Protein 3MQ2 (pdb70)

Organism: Streptoalloteichus tenebrarius (strain ATCC 17920 / DSM 40477 / JCM 4838 / CBS 697.72 / NBRC 16177 / NCIMB 11028 / NRRL B-12390 / A12253. 1 / ISP 5477) (NCBI:txid1933)

Structure (mmCIF, N/CA/C/O backbone):
data_3MQ2
#
_entry.id   3MQ2
#
_cell.length_a   48.302
_cell.length_b   64.112
_cell.length_c   72.069
_cell.angle_alpha   90.00
_cell.angle_beta   104.61
_cell.angle_gamma   90.00
#
_symmetry.space_group_name_H-M   'P 1 21 1'
#
loop_
_entity.id
_entity.type
_entity.pdbx_description
1 polymer '16S rRNA methyltransferase'
2 non-polymer S-ADENOSYL-L-HOMOCYSTEINE
3 water water
#
loop_
_atom_site.group_PDB
_atom_site.id
_atom_site.type_symbol
_atom_site.label_atom_id
_atom_site.label_alt_id
_atom_site.label_comp_id
_atom_site.label_asym_id
_atom_site.label_entity_id
_atom_site.label_seq_id
_atom_site.pdbx_PDB_ins_code
_atom_site.Cartn_x
_atom_site.Cartn_y
_atom_site.Cartn_z
_atom_site.occupancy
_atom_site.B_iso_or_equiv
_atom_site.auth_seq_id
_atom_site.auth_comp_id
_atom_site.auth_asym_id
_atom_site.auth_atom_id
_atom_site.pdbx_PDB_model_num
ATOM 1 N N . MET A 1 4 ? 9.566 8.416 17.196 1.00 17.46 1 MET A N 1
ATOM 2 C CA . MET A 1 4 ? 9.838 7.667 15.969 1.00 13.10 1 MET A CA 1
ATOM 3 C C . MET A 1 4 ? 10.481 6.332 16.317 1.00 14.81 1 MET A C 1
ATOM 4 O O . MET A 1 4 ? 11.293 6.249 17.237 1.00 18.44 1 MET A O 1
ATOM 9 N N . ARG A 1 5 ? 10.127 5.293 15.573 1.00 11.74 2 ARG A N 1
ATOM 10 C CA . ARG A 1 5 ? 10.575 3.946 15.895 1.00 10.09 2 ARG A CA 1
ATOM 11 C C . ARG A 1 5 ? 11.409 3.422 14.737 1.00 12.06 2 ARG A C 1
ATOM 12 O O . ARG A 1 5 ? 10.859 2.949 13.742 1.00 11.51 2 ARG A O 1
ATOM 20 N N . ARG A 1 6 ? 12.731 3.513 14.864 1.00 7.70 3 ARG A N 1
ATOM 21 C CA . ARG A 1 6 ? 13.612 3.102 13.782 1.00 8.53 3 ARG A CA 1
ATOM 22 C C . ARG A 1 6 ? 13.716 1.589 13.720 1.00 12.39 3 ARG A C 1
ATOM 23 O O . ARG A 1 6 ? 13.822 0.916 14.746 1.00 13.27 3 ARG A O 1
ATOM 31 N N . VAL A 1 7 ? 13.666 1.061 12.505 1.00 8.37 4 VAL A N 1
ATOM 32 C CA . VAL A 1 7 ? 13.866 -0.362 12.281 1.00 7.60 4 VAL A CA 1
ATOM 33 C C . VAL A 1 7 ? 15.243 -0.620 11.697 1.00 11.16 4 VAL A C 1
ATOM 34 O O . VAL A 1 7 ? 15.621 -0.030 10.678 1.00 12.85 4 VAL A O 1
ATOM 38 N N . VAL A 1 8 ? 16.002 -1.501 12.351 1.00 11.58 5 VAL A N 1
ATOM 39 C CA . VAL A 1 8 ? 17.277 -1.978 11.796 1.00 12.35 5 VAL A CA 1
ATOM 40 C C . VAL A 1 8 ? 17.372 -3.487 12.006 1.00 14.11 5 VAL A C 1
ATOM 41 O O . VAL A 1 8 ? 17.567 -3.956 13.124 1.00 15.08 5 VAL A O 1
ATOM 45 N N . GLY A 1 9 ? 17.232 -4.242 10.922 1.00 13.86 6 GLY A N 1
ATOM 46 C CA . GLY A 1 9 ? 17.120 -5.685 11.029 1.00 16.42 6 GLY A CA 1
ATOM 47 C C . GLY A 1 9 ? 15.932 -6.039 11.907 1.00 16.86 6 GLY A C 1
ATOM 48 O O . GLY A 1 9 ? 14.821 -5.551 11.690 1.00 19.31 6 GLY A O 1
ATOM 49 N N . LYS A 1 10 ? 16.157 -6.877 12.911 1.00 15.76 7 LYS A N 1
ATOM 50 C CA . LYS A 1 10 ? 15.070 -7.258 13.811 1.00 16.26 7 LYS A CA 1
ATOM 51 C C . LYS A 1 10 ? 14.941 -6.309 15.000 1.00 20.31 7 LYS A C 1
ATOM 52 O O . LYS A 1 10 ? 14.104 -6.515 15.879 1.00 23.04 7 LYS A O 1
ATOM 58 N N . ARG A 1 11 ? 15.781 -5.285 15.040 1.00 14.64 8 ARG A N 1
ATOM 59 C CA . ARG A 1 11 ? 15.758 -4.344 16.158 1.00 12.15 8 ARG A CA 1
ATOM 60 C C . ARG A 1 11 ? 14.857 -3.157 15.862 1.00 14.43 8 ARG A C 1
ATOM 61 O O . ARG A 1 11 ? 14.856 -2.629 14.748 1.00 13.76 8 ARG A O 1
ATOM 69 N N . VAL A 1 12 ? 14.090 -2.740 16.861 1.00 12.82 9 VAL A N 1
ATOM 70 C CA . VAL A 1 12 ? 13.409 -1.452 16.799 1.00 11.24 9 VAL A CA 1
ATOM 71 C C . VAL A 1 12 ? 14.024 -0.578 17.872 1.00 13.88 9 VAL A C 1
ATOM 72 O O . VAL A 1 12 ? 14.256 -1.034 18.994 1.00 12.96 9 VAL A O 1
ATOM 76 N N . GLN A 1 13 ? 14.332 0.664 17.513 1.00 10.68 10 GLN A N 1
ATOM 77 C CA . GLN A 1 13 ? 14.822 1.633 18.481 1.00 13.95 10 GLN A CA 1
ATOM 78 C C . GLN A 1 13 ? 14.093 2.964 18.366 1.00 15.95 10 GLN A C 1
ATOM 79 O O . GLN A 1 13 ? 14.165 3.643 17.338 1.00 15.02 10 GLN A O 1
ATOM 85 N N . GLU A 1 14 ? 13.380 3.327 19.425 1.00 14.90 11 GLU A N 1
ATOM 86 C CA . GLU A 1 14 ? 12.743 4.628 19.484 1.00 17.86 11 GLU A CA 1
ATOM 87 C C . GLU A 1 14 ? 13.814 5.703 19.556 1.00 16.89 11 GLU A C 1
ATOM 88 O O . GLU A 1 14 ? 14.861 5.516 20.187 1.00 19.79 11 GLU A O 1
ATOM 94 N N . PHE A 1 15 ? 13.554 6.830 18.910 1.00 17.86 12 PHE A N 1
ATOM 95 C CA . PHE A 1 15 ? 14.420 7.986 19.069 1.00 19.92 12 PHE A CA 1
ATOM 96 C C . PHE A 1 15 ? 13.613 9.286 18.967 1.00 21.40 12 PHE A C 1
ATOM 97 O O . PHE A 1 15 ? 12.469 9.291 18.511 1.00 22.12 12 PHE A O 1
ATOM 105 N N . SER A 1 16 ? 14.211 10.385 19.398 1.00 22.08 13 SER A N 1
ATOM 106 C CA . SER A 1 16 ? 13.452 11.611 19.614 1.00 26.41 13 SER A CA 1
ATOM 107 C C . SER A 1 16 ? 13.290 12.450 18.354 1.00 24.17 13 SER A C 1
ATOM 108 O O . SER A 1 16 ? 14.089 12.360 17.420 1.00 26.47 13 SER A O 1
ATOM 111 N N . ASP A 1 17 ? 12.245 13.267 18.333 1.00 27.06 14 ASP A N 1
ATOM 112 C CA A ASP A 1 17 ? 12.052 14.186 17.223 0.43 30.49 14 ASP A CA 1
ATOM 113 C CA B ASP A 1 17 ? 12.027 14.229 17.257 0.57 31.45 14 ASP A CA 1
ATOM 114 C C . ASP A 1 17 ? 13.231 15.149 17.113 1.00 28.41 14 ASP A C 1
ATOM 115 O O . ASP A 1 17 ? 13.591 15.566 16.013 1.00 27.97 14 ASP A O 1
ATOM 124 N N . ALA A 1 18 ? 13.841 15.481 18.246 1.00 33.61 15 ALA A N 1
ATOM 125 C CA . ALA A 1 18 ? 15.011 16.349 18.259 1.00 34.83 15 ALA A CA 1
ATOM 126 C C . ALA A 1 18 ? 16.180 15.699 17.524 1.00 32.06 15 ALA A C 1
ATOM 127 O O . ALA A 1 18 ? 16.924 16.364 16.803 1.00 32.41 15 ALA A O 1
ATOM 129 N N . GLU A 1 19 ? 16.336 14.393 17.702 1.00 23.32 16 GLU A N 1
ATOM 130 C CA . GLU A 1 19 ? 17.376 13.654 17.001 1.00 27.00 16 GLU A CA 1
ATOM 131 C C . GLU A 1 19 ? 17.090 13.603 15.498 1.00 25.83 16 GLU A C 1
ATOM 132 O O . GLU A 1 19 ? 18.004 13.701 14.671 1.00 26.45 16 GLU A O 1
ATOM 138 N N . PHE A 1 20 ? 15.820 13.450 15.145 1.00 22.67 17 PHE A N 1
ATOM 139 C CA . PHE A 1 20 ? 15.441 13.472 13.740 1.00 21.34 17 PHE A CA 1
ATOM 140 C C . PHE A 1 20 ? 15.763 14.821 13.120 1.00 22.22 17 PHE A C 1
ATOM 141 O O . PHE A 1 20 ? 16.277 14.892 12.009 1.00 22.62 17 PHE A O 1
ATOM 149 N N . GLU A 1 21 ? 15.453 15.894 13.842 1.00 24.15 18 GLU A N 1
ATOM 150 C CA . GLU A 1 21 ? 15.687 17.240 13.326 1.00 25.64 18 GLU A CA 1
ATOM 151 C C . GLU A 1 21 ? 17.157 17.492 13.031 1.00 26.28 18 GLU A C 1
ATOM 152 O O . GLU A 1 21 ? 17.504 18.088 12.009 1.00 28.64 18 GLU A O 1
ATOM 158 N N . GLN A 1 22 ? 18.023 17.035 13.928 1.00 26.27 19 GLN A N 1
ATOM 159 C CA . GLN A 1 22 ? 19.455 17.179 13.722 1.00 36.21 19 GLN A CA 1
ATOM 160 C C . GLN A 1 22 ? 19.897 16.423 12.473 1.00 38.45 19 GLN A C 1
ATOM 161 O O . GLN A 1 22 ? 20.719 16.916 11.702 1.00 42.45 19 GLN A O 1
ATOM 167 N N . LEU A 1 23 ? 19.342 15.230 12.274 1.00 29.57 20 LEU A N 1
ATOM 168 C CA . LEU A 1 23 ? 19.655 14.439 11.090 1.00 24.07 20 LEU A CA 1
ATOM 169 C C . LEU A 1 23 ? 19.193 15.157 9.829 1.00 24.41 20 LEU A C 1
ATOM 170 O O . LEU A 1 23 ? 19.981 15.394 8.914 1.00 28.40 20 LEU A O 1
ATOM 175 N N . ARG A 1 24 ? 17.911 15.514 9.795 1.00 21.05 21 ARG A N 1
ATOM 176 C CA . ARG A 1 24 ? 17.318 16.131 8.616 1.00 19.22 21 ARG A CA 1
ATOM 177 C C . ARG A 1 24 ? 18.038 17.415 8.237 1.00 21.78 21 ARG A C 1
ATOM 178 O O . ARG A 1 24 ? 18.132 17.750 7.060 1.00 23.84 21 ARG A O 1
ATOM 186 N N . SER A 1 25 ? 18.529 18.146 9.236 1.00 25.56 22 SER A N 1
ATOM 187 C CA . SER A 1 25 ? 19.091 19.474 8.991 1.00 32.78 22 SER A CA 1
ATOM 188 C C . SER A 1 25 ? 20.343 19.407 8.121 1.00 34.16 22 SER A C 1
ATOM 189 O O . SER A 1 25 ? 20.788 20.417 7.581 1.00 38.73 22 SER A O 1
ATOM 192 N N . GLN A 1 26 ? 20.890 18.204 7.974 1.00 27.84 23 GLN A N 1
ATOM 193 C CA . GLN A 1 26 ? 22.103 17.998 7.193 1.00 27.42 23 GLN A CA 1
ATOM 194 C C . GLN A 1 26 ? 21.808 17.750 5.720 1.00 30.10 23 GLN A C 1
ATOM 195 O O . GLN A 1 26 ? 22.723 17.718 4.895 1.00 27.07 23 GLN A O 1
ATOM 201 N N . TYR A 1 27 ? 20.533 17.570 5.391 1.00 21.67 24 TYR A N 1
ATOM 202 C CA . TYR A 1 27 ? 20.146 17.270 4.021 1.00 20.50 24 TYR A CA 1
ATOM 203 C C . TYR A 1 27 ? 19.322 18.389 3.402 1.00 23.26 24 TYR A C 1
ATOM 204 O O . TYR A 1 27 ? 18.792 19.247 4.104 1.00 24.43 24 TYR A O 1
ATOM 213 N N . ASP A 1 28 ? 19.251 18.390 2.076 1.00 23.52 25 ASP A N 1
ATOM 214 C CA . ASP A 1 28 ? 18.555 19.440 1.346 1.00 19.18 25 ASP A CA 1
ATOM 215 C C . ASP A 1 28 ? 17.047 19.318 1.487 1.00 23.88 25 ASP A C 1
ATOM 216 O O . ASP A 1 28 ? 16.335 20.321 1.516 1.00 24.32 25 ASP A O 1
ATOM 221 N N . ASP A 1 29 ? 16.558 18.087 1.575 1.00 19.48 26 ASP A N 1
ATOM 222 C CA . ASP A 1 29 ? 15.119 17.859 1.607 1.00 17.34 26 ASP A CA 1
ATOM 223 C C . ASP A 1 29 ? 14.825 16.446 2.095 1.00 15.64 26 ASP A C 1
ATOM 224 O O . ASP A 1 29 ? 15.735 15.636 2.246 1.00 15.96 26 ASP A O 1
ATOM 229 N N . VAL A 1 30 ? 13.553 16.162 2.334 1.00 13.53 27 VAL A N 1
ATOM 230 C CA . VAL A 1 30 ? 13.153 14.843 2.818 1.00 15.83 27 VAL A CA 1
ATOM 231 C C . VAL A 1 30 ? 12.1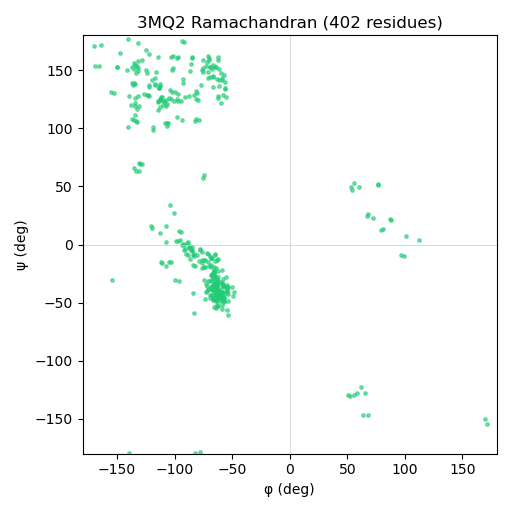50 14.216 1.856 1.00 12.61 27 VAL A C 1
ATOM 232 O O . VAL A 1 30 ? 11.216 14.881 1.400 1.00 13.11 27 VAL A O 1
ATOM 236 N N . VAL A 1 31 ? 12.354 12.934 1.550 1.00 11.11 28 VAL A N 1
ATOM 237 C CA . VAL A 1 31 ? 11.417 12.144 0.754 1.00 8.74 28 VAL A CA 1
ATOM 238 C C . VAL A 1 31 ? 10.842 11.094 1.681 1.00 13.03 28 VAL A C 1
ATOM 239 O O . VAL A 1 31 ? 11.584 10.521 2.453 1.00 10.86 28 VAL A O 1
ATOM 243 N N . LEU A 1 32 ? 9.533 10.860 1.620 1.00 9.13 29 LEU A N 1
ATOM 244 C CA . LEU A 1 32 ? 8.887 9.865 2.483 1.00 9.61 29 LEU A CA 1
ATOM 245 C C . LEU A 1 32 ? 8.178 8.813 1.642 1.00 12.08 29 LEU A C 1
ATOM 246 O O . LEU A 1 32 ? 7.379 9.158 0.774 1.00 11.26 29 LEU A O 1
ATOM 251 N N . ASP A 1 33 ? 8.465 7.537 1.901 1.00 8.60 30 ASP A N 1
ATOM 252 C CA . ASP A 1 33 ? 7.754 6.442 1.243 1.00 7.28 30 ASP A CA 1
ATOM 253 C C . ASP A 1 33 ? 6.820 5.801 2.270 1.00 8.14 30 ASP A C 1
ATOM 254 O O . ASP A 1 33 ? 7.281 5.294 3.288 1.00 10.02 30 ASP A O 1
ATOM 259 N N . VAL A 1 34 ? 5.519 5.834 2.002 1.00 7.86 31 VAL A N 1
ATOM 260 C CA . VAL A 1 34 ? 4.514 5.312 2.925 1.00 7.06 31 VAL A CA 1
ATOM 261 C C . VAL A 1 34 ? 4.048 3.928 2.484 1.00 7.67 31 VAL A C 1
ATOM 262 O O . VAL A 1 34 ? 3.580 3.756 1.362 1.00 9.96 31 VAL A O 1
ATOM 266 N N . GLY A 1 35 ? 4.175 2.933 3.364 1.00 8.06 32 GLY A N 1
ATOM 267 C CA . GLY A 1 35 ? 3.843 1.567 3.000 1.00 7.81 32 GLY A CA 1
ATOM 268 C C . GLY A 1 35 ? 4.925 0.935 2.148 1.00 11.05 32 GLY A C 1
ATOM 269 O O . GLY A 1 35 ? 4.650 0.380 1.089 1.00 9.73 32 GLY A O 1
ATOM 270 N N . THR A 1 36 ? 6.159 0.994 2.634 1.00 7.66 33 THR A N 1
ATOM 271 C CA . THR A 1 36 ? 7.333 0.681 1.818 1.00 10.29 33 THR A CA 1
ATOM 272 C C . THR A 1 36 ? 7.591 -0.820 1.634 1.00 9.72 33 THR A C 1
ATOM 273 O O . THR A 1 36 ? 8.388 -1.227 0.764 1.00 11.76 33 THR A O 1
ATOM 277 N N . GLY A 1 37 ? 6.940 -1.653 2.442 1.00 10.22 34 GLY A N 1
ATOM 278 C CA . GLY A 1 37 ? 7.074 -3.094 2.268 1.00 9.70 34 GLY A CA 1
ATOM 279 C C . GLY A 1 37 ? 8.500 -3.529 2.549 1.00 12.80 34 GLY A C 1
ATOM 280 O O . GLY A 1 37 ? 9.045 -3.198 3.603 1.00 12.47 34 GLY A O 1
ATOM 281 N N . ASP A 1 38 ? 9.119 -4.261 1.622 1.00 12.64 35 ASP A N 1
ATOM 282 C CA . ASP A 1 38 ? 10.513 -4.668 1.831 1.00 16.58 35 ASP A CA 1
ATOM 283 C C . ASP A 1 38 ? 11.546 -3.540 1.715 1.00 15.62 35 ASP A C 1
ATOM 284 O O . ASP A 1 38 ? 12.721 -3.743 2.032 1.00 17.14 35 ASP A O 1
ATOM 289 N N . GLY A 1 39 ? 11.115 -2.353 1.291 1.00 12.94 36 GLY A N 1
ATOM 290 C CA . GLY A 1 39 ? 11.974 -1.182 1.345 1.00 10.80 36 GLY A CA 1
ATOM 291 C C . GLY A 1 39 ? 12.991 -1.012 0.220 1.00 9.64 36 GLY A C 1
ATOM 292 O O . GLY A 1 39 ? 13.902 -0.188 0.320 1.00 11.16 36 GLY A O 1
ATOM 293 N N . LYS A 1 40 ? 12.843 -1.784 -0.852 1.00 10.40 37 LYS A N 1
ATOM 294 C CA . LYS A 1 40 ? 13.788 -1.705 -1.968 1.00 11.60 37 LYS A CA 1
ATOM 295 C C . LYS A 1 40 ? 13.735 -0.350 -2.673 1.00 11.27 37 LYS A C 1
ATOM 296 O O . LYS A 1 40 ? 14.757 0.183 -3.096 1.00 12.49 37 LYS A O 1
ATOM 302 N N . HIS A 1 41 ? 12.537 0.213 -2.787 1.00 12.15 38 HIS A N 1
ATOM 303 C CA . HIS A 1 41 ? 12.364 1.476 -3.501 1.00 10.52 38 HIS A CA 1
ATOM 304 C C . HIS A 1 41 ? 13.106 2.636 -2.839 1.00 10.70 38 HIS A C 1
ATOM 305 O O . HIS A 1 41 ? 13.877 3.337 -3.481 1.00 11.73 38 HIS A O 1
ATOM 312 N N . PRO A 1 42 ? 12.876 2.854 -1.534 1.00 9.81 39 PRO A N 1
ATOM 313 C CA . PRO A 1 42 ? 13.576 3.981 -0.903 1.00 10.67 39 PRO A CA 1
ATOM 314 C C . PRO A 1 42 ? 15.088 3.772 -0.846 1.00 11.71 39 PRO A C 1
ATOM 315 O O . PRO A 1 42 ? 15.843 4.740 -0.805 1.00 11.64 39 PRO A O 1
ATOM 319 N N . TYR A 1 43 ? 15.528 2.520 -0.851 1.00 10.17 40 TYR A N 1
ATOM 320 C CA . TYR A 1 43 ? 16.957 2.246 -0.888 1.00 11.61 40 TYR A CA 1
ATOM 321 C C . TYR A 1 43 ? 17.518 2.794 -2.198 1.00 11.91 40 TYR A C 1
ATOM 322 O O . TYR A 1 43 ? 18.544 3.479 -2.207 1.00 13.42 40 TYR A O 1
ATOM 331 N N . LYS A 1 44 ? 16.831 2.509 -3.301 1.00 13.21 41 LYS A N 1
ATOM 332 C CA . LYS A 1 44 ? 17.218 3.101 -4.583 1.00 13.71 41 LYS A CA 1
ATOM 333 C C . LYS A 1 44 ? 17.178 4.621 -4.546 1.00 17.05 41 LYS A C 1
ATOM 334 O O . LYS A 1 44 ? 18.122 5.280 -4.975 1.00 16.85 41 LYS A O 1
ATOM 340 N N . VAL A 1 45 ? 16.091 5.189 -4.027 1.00 12.32 42 VAL A N 1
ATOM 341 C CA . VAL A 1 45 ? 15.983 6.639 -3.968 1.00 12.08 42 VAL A CA 1
ATOM 342 C C . VAL A 1 45 ? 17.143 7.256 -3.184 1.00 13.92 42 VAL A C 1
ATOM 343 O O . VAL A 1 45 ? 17.765 8.218 -3.644 1.00 16.24 42 VAL A O 1
ATOM 347 N N . ALA A 1 46 ? 17.451 6.691 -2.016 1.00 13.07 43 ALA A N 1
ATOM 348 C CA . ALA A 1 46 ? 18.544 7.220 -1.204 1.00 14.03 43 ALA A CA 1
ATOM 349 C C . ALA A 1 46 ? 19.885 7.081 -1.926 1.00 16.20 43 ALA A C 1
ATOM 350 O O . ALA A 1 46 ? 20.704 8.000 -1.910 1.00 15.87 43 ALA A O 1
ATOM 352 N N . ARG A 1 47 ? 20.099 5.935 -2.567 1.00 14.61 44 ARG A N 1
ATOM 353 C CA . ARG A 1 47 ? 21.338 5.685 -3.290 1.00 18.25 44 ARG A CA 1
ATOM 354 C C . ARG A 1 47 ? 21.534 6.743 -4.371 1.00 20.50 44 ARG A C 1
ATOM 355 O O . ARG A 1 47 ? 22.640 7.273 -4.560 1.00 22.14 44 ARG A O 1
ATOM 363 N N . GLN A 1 48 ? 20.452 7.060 -5.073 1.00 16.35 45 GLN A N 1
ATOM 364 C CA . GLN A 1 48 ? 20.530 7.950 -6.230 1.00 21.82 45 GLN A CA 1
ATOM 365 C C . GLN A 1 48 ? 20.418 9.430 -5.876 1.00 25.59 45 GLN A C 1
ATOM 366 O O . GLN A 1 48 ? 20.694 10.299 -6.711 1.00 26.39 45 GLN A O 1
ATOM 372 N N . ASN A 1 49 ? 20.012 9.708 -4.640 1.00 22.53 46 ASN A N 1
ATOM 373 C CA . ASN A 1 49 ? 19.831 11.076 -4.158 1.00 18.78 46 ASN A CA 1
ATOM 374 C C . ASN A 1 49 ? 20.575 11.325 -2.840 1.00 20.39 46 ASN A C 1
ATOM 375 O O . ASN A 1 49 ? 19.949 11.505 -1.794 1.00 19.17 46 ASN A O 1
ATOM 380 N N . PRO A 1 50 ? 21.916 11.352 -2.888 1.00 22.31 47 PRO A N 1
ATOM 381 C CA . PRO A 1 50 ? 22.772 11.476 -1.699 1.00 23.48 47 PRO A CA 1
ATOM 382 C C . PRO A 1 50 ? 22.521 12.740 -0.868 1.00 19.79 47 PRO A C 1
ATOM 383 O O . PRO A 1 50 ? 22.859 12.760 0.312 1.00 21.90 47 PRO A O 1
ATOM 387 N N . SER A 1 51 ? 21.938 13.772 -1.470 1.00 19.53 48 SER A N 1
ATOM 388 C CA . SER A 1 51 ? 21.725 15.033 -0.767 1.00 22.09 48 SER A CA 1
ATOM 389 C C . SER A 1 51 ? 20.352 15.151 -0.102 1.00 20.44 48 SER A C 1
ATOM 390 O O . SER A 1 51 ? 20.054 16.161 0.536 1.00 22.81 48 SER A O 1
ATOM 393 N N . ARG A 1 52 ? 19.520 14.125 -0.242 1.00 19.83 49 ARG A N 1
ATOM 394 C CA . ARG A 1 52 ? 18.208 14.135 0.398 1.00 18.94 49 ARG A CA 1
ATOM 395 C C . ARG A 1 52 ? 18.113 13.018 1.418 1.00 20.28 49 ARG A C 1
ATOM 396 O O . ARG A 1 52 ? 18.752 11.974 1.267 1.00 16.09 49 ARG A O 1
ATOM 404 N N . LEU A 1 53 ? 17.344 13.260 2.474 1.00 14.69 50 LEU A N 1
ATOM 405 C CA . LEU A 1 53 ? 17.095 12.245 3.488 1.00 13.55 50 LEU A CA 1
ATOM 406 C C . LEU A 1 53 ? 15.851 11.477 3.091 1.00 10.37 50 LEU A C 1
ATOM 407 O O . LEU A 1 53 ? 14.812 12.074 2.836 1.00 15.06 50 LEU A O 1
ATOM 412 N N . VAL A 1 54 ? 15.954 10.155 3.035 1.00 9.27 51 VAL A N 1
ATOM 413 C CA . VAL A 1 54 ? 14.817 9.331 2.616 1.00 9.04 51 VAL A CA 1
ATOM 414 C C . VAL A 1 54 ? 14.296 8.586 3.820 1.00 11.81 51 VAL A C 1
ATOM 415 O O . VAL A 1 54 ? 15.051 7.880 4.481 1.00 11.52 51 VAL A O 1
ATOM 419 N N . VAL A 1 55 ? 13.010 8.771 4.111 1.00 8.39 52 VAL A N 1
ATOM 420 C CA . VAL A 1 55 ? 12.361 8.105 5.231 1.00 7.58 52 VAL A CA 1
ATOM 421 C C . VAL A 1 55 ? 11.341 7.141 4.642 1.00 11.36 52 VAL A C 1
ATOM 422 O O . VAL A 1 55 ? 10.618 7.492 3.712 1.00 11.97 52 VAL A O 1
ATOM 426 N N . ALA A 1 56 ? 11.281 5.924 5.165 1.00 7.56 53 ALA A N 1
ATOM 427 C CA . ALA A 1 56 ? 10.325 4.958 4.638 1.00 5.56 53 ALA A CA 1
ATOM 428 C C . ALA A 1 56 ? 9.680 4.241 5.789 1.00 11.26 53 ALA A C 1
ATOM 429 O O . ALA A 1 56 ? 10.339 3.913 6.766 1.00 9.52 53 ALA A O 1
ATOM 431 N N . LEU A 1 57 ? 8.379 4.015 5.696 1.00 6.74 54 LEU A N 1
ATOM 432 C CA . LEU A 1 57 ? 7.710 3.359 6.808 1.00 7.53 54 LEU A CA 1
ATOM 433 C C . LEU A 1 57 ? 6.770 2.264 6.343 1.00 10.48 54 LEU A C 1
ATOM 434 O O . LEU A 1 57 ? 6.316 2.248 5.185 1.00 9.02 54 LEU A O 1
ATOM 439 N N . ASP A 1 58 ? 6.515 1.317 7.240 1.00 7.13 55 ASP A N 1
ATOM 440 C CA . ASP A 1 58 ? 5.513 0.298 6.973 1.00 7.78 55 ASP A CA 1
ATOM 441 C C . ASP A 1 58 ? 4.923 -0.128 8.295 1.00 9.99 55 ASP A C 1
ATOM 442 O O . ASP A 1 58 ? 5.597 -0.067 9.330 1.00 10.11 55 ASP A O 1
ATOM 447 N N . ALA A 1 59 ? 3.676 -0.580 8.246 1.00 9.60 56 ALA A N 1
ATOM 448 C CA . ALA A 1 59 ? 3.004 -1.099 9.447 1.00 10.68 56 ALA A CA 1
ATOM 449 C C . ALA A 1 59 ? 3.637 -2.399 9.929 1.00 14.96 56 ALA A C 1
ATOM 450 O O . ALA A 1 59 ? 3.548 -2.741 11.114 1.00 11.55 56 ALA A O 1
ATOM 452 N N . ASP A 1 60 ? 4.261 -3.139 9.012 1.00 13.79 57 ASP A N 1
ATOM 453 C CA . ASP A 1 60 ? 4.836 -4.445 9.341 1.00 16.82 57 ASP A CA 1
ATOM 454 C C . ASP A 1 60 ? 6.366 -4.384 9.412 1.00 19.08 57 ASP A C 1
ATOM 455 O O . ASP A 1 60 ? 7.035 -4.336 8.380 1.00 21.96 57 ASP A O 1
ATOM 460 N N . LYS A 1 61 ? 6.919 -4.394 10.621 1.00 15.04 58 LYS A N 1
ATOM 461 C CA . LYS A 1 61 ? 8.358 -4.209 10.786 1.00 17.23 58 LYS A CA 1
ATOM 462 C C . LYS A 1 61 ? 9.174 -5.353 10.192 1.00 18.29 58 LYS A C 1
ATOM 463 O O . LYS A 1 61 ? 10.304 -5.144 9.756 1.00 18.03 58 LYS A O 1
ATOM 469 N N . SER A 1 62 ? 8.600 -6.553 10.159 1.00 20.65 59 SER A N 1
ATOM 470 C CA . SER A 1 62 ? 9.337 -7.721 9.673 1.00 18.90 59 SER A CA 1
ATOM 471 C C . SER A 1 62 ? 9.736 -7.604 8.201 1.00 19.57 59 SER A C 1
ATOM 472 O O . SER A 1 62 ? 10.767 -8.144 7.794 1.00 16.84 59 SER A O 1
ATOM 475 N N . ARG A 1 63 ? 8.932 -6.899 7.407 1.00 22.21 60 ARG A N 1
ATOM 476 C CA . ARG A 1 63 ? 9.195 -6.783 5.972 1.00 24.36 60 ARG A CA 1
ATOM 477 C C . ARG A 1 63 ? 10.494 -6.041 5.693 1.00 19.30 60 ARG A C 1
ATOM 478 O O . ARG A 1 63 ? 11.187 -6.323 4.722 1.00 17.85 60 ARG A O 1
ATOM 486 N N . MET A 1 64 ? 10.810 -5.085 6.555 1.00 16.63 61 MET A N 1
ATOM 487 C CA . MET A 1 64 ? 11.949 -4.205 6.349 1.00 18.27 61 MET A CA 1
ATOM 488 C C . MET A 1 64 ? 13.257 -4.752 6.930 1.00 16.95 61 MET A C 1
ATOM 489 O O . MET A 1 64 ? 14.289 -4.092 6.851 1.00 15.44 61 MET A O 1
ATOM 494 N N . GLU A 1 65 ? 13.220 -5.949 7.505 1.00 17.80 62 GLU A N 1
ATOM 495 C CA . GLU A 1 65 ? 14.385 -6.460 8.236 1.00 19.19 62 GLU A CA 1
ATOM 496 C C . GLU A 1 65 ? 15.683 -6.452 7.427 1.00 15.62 62 GLU A C 1
ATOM 497 O O . GLU A 1 65 ? 16.659 -5.810 7.814 1.00 19.87 62 GLU A O 1
ATOM 503 N N . LYS A 1 66 ? 15.693 -7.187 6.318 1.00 19.38 63 LYS A N 1
ATOM 504 C CA . LYS A 1 66 ? 16.909 -7.352 5.521 1.00 19.81 63 LYS A CA 1
ATOM 505 C C . LYS A 1 66 ? 17.495 -6.044 5.018 1.00 17.86 63 LYS A C 1
ATOM 506 O O . LYS A 1 66 ? 18.678 -5.775 5.217 1.00 19.06 63 LYS A O 1
ATOM 512 N N . ILE A 1 67 ? 16.674 -5.225 4.363 1.00 17.77 64 ILE A N 1
ATOM 513 C CA . ILE A 1 67 ? 17.193 -4.019 3.720 1.00 13.96 64 ILE A CA 1
ATOM 514 C C . ILE A 1 67 ? 17.596 -2.951 4.737 1.00 12.92 64 ILE A C 1
ATOM 515 O O . ILE A 1 67 ? 18.581 -2.246 4.540 1.00 13.93 64 ILE A O 1
ATOM 520 N N . SER A 1 68 ? 16.848 -2.851 5.832 1.00 13.88 65 SER A N 1
ATOM 521 C CA . SER A 1 68 ? 17.180 -1.876 6.873 1.00 13.40 65 SER A CA 1
ATOM 522 C C . SER A 1 68 ? 18.514 -2.224 7.546 1.00 13.74 65 SER A C 1
ATOM 523 O O . SER A 1 68 ? 19.281 -1.338 7.914 1.00 14.49 65 SER A O 1
ATOM 526 N N . ALA A 1 69 ? 18.794 -3.518 7.684 1.00 14.57 66 ALA A N 1
ATOM 527 C CA . ALA A 1 69 ? 20.063 -3.965 8.246 1.00 14.62 66 ALA A CA 1
ATOM 528 C C . ALA A 1 69 ? 21.214 -3.605 7.311 1.00 17.17 66 ALA A C 1
ATOM 529 O O . ALA A 1 69 ? 22.257 -3.120 7.745 1.00 18.98 66 ALA A O 1
ATOM 531 N N . LYS A 1 70 ? 21.005 -3.832 6.022 1.00 19.54 67 LYS A N 1
ATOM 532 C CA . LYS A 1 70 ? 22.009 -3.507 5.018 1.00 20.87 67 LYS A CA 1
ATOM 533 C C . LYS A 1 70 ? 22.267 -2.002 4.981 1.00 17.44 67 LYS A C 1
ATOM 534 O O . LYS A 1 70 ? 23.413 -1.560 4.935 1.00 18.32 67 LYS A O 1
ATOM 540 N N . ALA A 1 71 ? 21.194 -1.215 5.026 1.00 20.28 68 ALA A N 1
ATOM 541 C CA . ALA A 1 71 ? 21.319 0.236 4.948 1.00 14.22 68 ALA A CA 1
ATOM 542 C C . ALA A 1 71 ? 22.049 0.813 6.155 1.00 17.16 68 ALA A C 1
ATOM 543 O O . ALA A 1 71 ? 22.620 1.899 6.075 1.00 17.24 68 ALA A O 1
ATOM 545 N N . ALA A 1 72 ? 22.023 0.089 7.271 1.00 13.50 69 ALA A N 1
ATOM 546 C CA . ALA A 1 72 ? 22.648 0.563 8.503 1.00 16.12 69 ALA A CA 1
ATOM 547 C C . ALA A 1 72 ? 24.084 0.072 8.639 1.00 18.79 69 ALA A C 1
ATOM 548 O O . ALA A 1 72 ? 24.759 0.376 9.625 1.00 20.72 69 ALA A O 1
ATOM 550 N N . ALA A 1 73 ? 24.543 -0.680 7.643 1.00 20.34 70 ALA A N 1
ATOM 551 C CA . ALA A 1 73 ? 25.892 -1.236 7.650 1.00 22.42 70 ALA A CA 1
ATOM 552 C C . ALA A 1 73 ? 26.886 -0.195 7.161 1.00 21.71 70 ALA A C 1
ATOM 553 O O . ALA A 1 73 ? 26.510 0.930 6.851 1.00 25.12 70 ALA A O 1
ATOM 555 N N . LYS A 1 74 ? 28.161 -0.561 7.105 1.00 24.42 71 LYS A N 1
ATOM 556 C CA . LYS A 1 74 ? 29.148 0.357 6.557 1.00 27.66 71 LYS A CA 1
ATOM 557 C C . LYS A 1 74 ? 28.903 0.538 5.066 1.00 30.91 71 LYS A C 1
ATOM 558 O O . LYS A 1 74 ? 28.376 -0.361 4.407 1.00 32.70 71 LYS A O 1
ATOM 564 N N . PRO A 1 75 ? 29.273 1.710 4.531 1.00 34.39 72 PRO A N 1
ATOM 565 C CA . PRO A 1 75 ? 29.094 2.045 3.112 1.00 31.33 72 PRO A CA 1
ATOM 566 C C . PRO A 1 75 ? 29.585 0.954 2.167 1.00 23.65 72 PRO A C 1
ATOM 567 O O . PRO A 1 75 ? 28.923 0.681 1.171 1.00 25.55 72 PRO A O 1
ATOM 571 N N . ALA A 1 76 ? 30.722 0.337 2.473 1.00 28.06 73 ALA A N 1
ATOM 572 C CA . ALA A 1 76 ? 31.292 -0.681 1.590 1.00 25.05 73 ALA A CA 1
ATOM 573 C C . ALA A 1 76 ? 30.410 -1.924 1.513 1.00 27.23 73 ALA A C 1
ATOM 574 O O . ALA A 1 76 ? 30.520 -2.720 0.578 1.00 27.39 73 ALA A O 1
ATOM 576 N N . LYS A 1 77 ? 29.530 -2.079 2.498 1.00 27.13 74 LYS A N 1
ATOM 577 C CA . LYS A 1 77 ? 28.642 -3.237 2.568 1.00 28.35 74 LYS A CA 1
ATOM 578 C C . LYS A 1 77 ? 27.198 -2.859 2.240 1.00 27.91 74 LYS A C 1
ATOM 579 O O . LYS A 1 77 ? 26.272 -3.613 2.528 1.00 29.68 74 LYS A O 1
ATOM 585 N N . GLY A 1 78 ? 27.014 -1.686 1.644 1.00 22.72 75 GLY A N 1
ATOM 586 C CA . GLY A 1 78 ? 25.700 -1.259 1.196 1.00 22.36 75 GLY A CA 1
ATOM 587 C C . GLY A 1 78 ? 25.018 -0.269 2.123 1.00 18.66 75 GLY A C 1
ATOM 588 O O . GLY A 1 78 ? 23.852 0.071 1.926 1.00 20.69 75 GLY A O 1
ATOM 589 N N . GLY A 1 79 ? 25.736 0.197 3.139 1.00 18.86 76 GLY A N 1
ATOM 590 C CA . GLY A 1 79 ? 25.180 1.168 4.067 1.00 19.14 76 GLY A CA 1
ATOM 591 C C . GLY A 1 79 ? 24.915 2.504 3.392 1.00 18.26 76 GLY A C 1
ATOM 592 O O . GLY A 1 79 ? 25.660 2.911 2.490 1.00 20.92 76 GLY A O 1
ATOM 593 N N . LEU A 1 80 ? 23.846 3.174 3.824 1.00 18.97 77 LEU A N 1
ATOM 594 C CA . LEU A 1 80 ? 23.488 4.511 3.360 1.00 16.41 77 LEU A CA 1
ATOM 595 C C . LEU A 1 80 ? 23.128 5.379 4.554 1.00 17.66 77 LEU A C 1
ATOM 596 O O . LEU A 1 80 ? 22.267 5.004 5.352 1.00 18.70 77 LEU A O 1
ATOM 601 N N . PRO A 1 81 ? 23.776 6.546 4.681 1.00 20.33 78 PRO A N 1
ATOM 602 C CA . PRO A 1 81 ? 23.543 7.433 5.824 1.00 18.27 78 PRO A CA 1
ATOM 603 C C . PRO A 1 81 ? 22.231 8.196 5.718 1.00 17.22 78 PRO A C 1
ATOM 604 O O . PRO A 1 81 ? 21.728 8.677 6.731 1.00 17.88 78 PRO A O 1
ATOM 608 N N . ASN A 1 82 ? 21.697 8.303 4.507 1.00 13.60 79 ASN A N 1
ATOM 609 C CA . ASN A 1 82 ? 20.542 9.163 4.240 1.00 14.26 79 ASN A CA 1
ATOM 610 C C . ASN A 1 82 ? 19.248 8.379 4.084 1.00 15.19 79 ASN A C 1
ATOM 611 O O . ASN A 1 82 ? 18.375 8.755 3.311 1.00 14.87 79 ASN A O 1
ATOM 616 N N . LEU A 1 83 ? 19.138 7.287 4.825 1.00 12.35 80 LEU A N 1
ATOM 617 C CA . LEU A 1 83 ? 17.996 6.388 4.708 1.00 8.70 80 LEU A CA 1
ATOM 618 C C . LEU A 1 83 ? 17.573 5.922 6.096 1.00 11.83 80 LEU A C 1
ATOM 619 O O . LEU A 1 83 ? 18.385 5.427 6.878 1.00 13.50 80 LEU A O 1
ATOM 624 N N . LEU A 1 84 ? 16.293 6.087 6.392 1.00 9.20 81 LEU A N 1
ATOM 625 C CA . LEU A 1 84 ? 15.759 5.764 7.695 1.00 9.58 81 LEU A CA 1
ATOM 626 C C . LEU A 1 84 ? 14.462 4.985 7.513 1.00 9.20 81 LEU A C 1
ATOM 627 O O . LEU A 1 84 ? 13.532 5.466 6.872 1.00 10.80 81 LEU A O 1
ATOM 632 N N . TYR A 1 85 ? 14.418 3.773 8.061 1.00 7.54 82 TYR A N 1
ATOM 633 C CA . TYR A 1 85 ? 13.209 2.957 8.047 1.00 9.42 82 TYR A CA 1
ATOM 634 C C . TYR A 1 85 ? 12.489 3.070 9.389 1.00 8.87 82 TYR A C 1
ATOM 635 O O . TYR A 1 85 ? 13.106 2.928 10.450 1.00 11.64 82 TYR A O 1
ATOM 644 N N . LEU A 1 86 ? 11.182 3.318 9.339 1.00 6.48 83 LEU A N 1
ATOM 645 C CA . LEU A 1 86 ? 10.390 3.517 10.554 1.00 6.33 83 LEU A CA 1
ATOM 646 C C . LEU A 1 86 ? 9.204 2.560 10.600 1.00 7.76 83 LEU A C 1
ATOM 647 O O . LEU A 1 86 ? 8.648 2.183 9.576 1.00 10.04 83 LEU A O 1
ATOM 652 N N . TRP A 1 87 ? 8.799 2.196 11.807 1.00 8.61 84 TRP A N 1
ATOM 653 C CA . TRP A 1 87 ? 7.667 1.300 12.005 1.00 9.61 84 TRP A CA 1
ATOM 654 C C . TRP A 1 87 ? 6.455 2.146 12.312 1.00 10.60 84 TRP A C 1
ATOM 655 O O . TRP A 1 87 ? 6.381 2.742 13.380 1.00 9.59 84 TRP A O 1
ATOM 666 N N . ALA A 1 88 ? 5.511 2.225 11.383 1.00 7.85 85 ALA A N 1
ATOM 667 C CA . ALA A 1 88 ? 4.352 3.091 11.588 1.00 7.97 85 ALA A CA 1
ATOM 668 C C . ALA A 1 88 ? 3.289 2.825 10.548 1.00 8.76 85 ALA A C 1
ATOM 669 O O . ALA A 1 88 ? 3.596 2.395 9.443 1.00 10.19 85 ALA A O 1
ATOM 671 N N . THR A 1 89 ? 2.038 3.099 10.907 1.00 8.51 86 THR A N 1
ATOM 672 C CA . THR A 1 89 ? 0.945 3.005 9.945 1.00 9.07 86 THR A CA 1
ATOM 673 C C . THR A 1 89 ? 0.623 4.365 9.356 1.00 9.60 86 THR A C 1
ATOM 674 O O . THR A 1 89 ? 0.946 5.404 9.932 1.00 10.34 86 THR A O 1
ATOM 678 N N . ALA A 1 90 ? -0.068 4.359 8.221 1.00 10.57 87 ALA A N 1
ATOM 679 C CA . ALA A 1 90 ? -0.518 5.608 7.630 1.00 12.25 87 ALA A CA 1
ATOM 680 C C . ALA A 1 90 ? -1.577 6.305 8.487 1.00 13.83 87 ALA A C 1
ATOM 681 O O . ALA A 1 90 ? -1.739 7.528 8.406 1.00 14.57 87 ALA A O 1
ATOM 683 N N . GLU A 1 91 ? -2.291 5.537 9.309 1.00 12.70 88 GLU A N 1
ATOM 684 C CA . GLU A 1 91 ? -3.272 6.111 10.226 1.00 12.08 88 GLU A CA 1
ATOM 685 C C . GLU A 1 91 ? -2.606 6.872 11.367 1.00 13.70 88 GLU A C 1
ATOM 686 O O . GLU A 1 91 ? -3.168 7.831 11.901 1.00 14.49 88 GLU A O 1
ATOM 692 N N . ARG A 1 92 ? -1.419 6.419 11.761 1.00 11.40 89 ARG A N 1
ATOM 693 C CA . ARG A 1 92 ? -0.690 7.026 12.871 1.00 10.13 89 ARG A CA 1
ATOM 694 C C . ARG A 1 92 ? 0.741 7.327 12.470 1.00 9.28 89 ARG A C 1
ATOM 695 O O . ARG A 1 92 ? 1.684 6.696 12.935 1.00 10.36 89 ARG A O 1
ATOM 703 N N . LEU A 1 93 ? 0.892 8.305 11.590 1.00 11.85 90 LEU A N 1
ATOM 704 C CA . LEU A 1 93 ? 2.202 8.632 11.057 1.00 9.43 90 LEU A CA 1
ATOM 705 C C . LEU A 1 93 ? 3.135 9.153 12.147 1.00 9.08 90 LEU A C 1
ATOM 706 O O . LEU A 1 93 ? 2.694 9.740 13.133 1.00 10.94 90 LEU A O 1
ATOM 711 N N . PRO A 1 94 ? 4.443 8.962 11.954 1.00 9.21 91 PRO A N 1
ATOM 712 C CA . PRO A 1 94 ? 5.437 9.542 12.859 1.00 10.05 91 PRO A CA 1
ATOM 713 C C . PRO A 1 94 ? 5.349 11.066 12.813 1.00 13.88 91 PRO A C 1
ATOM 714 O O . PRO A 1 94 ? 4.783 11.629 11.870 1.00 11.95 91 PRO A O 1
ATOM 718 N N . PRO A 1 95 ? 5.902 11.731 13.831 1.00 13.85 92 PRO A N 1
ATOM 719 C CA . PRO A 1 95 ? 5.878 13.190 13.937 1.00 15.90 92 PRO A CA 1
ATOM 720 C C . PRO A 1 95 ? 6.853 13.835 12.959 1.00 16.61 92 PRO A C 1
ATOM 721 O O . PRO A 1 95 ? 7.782 14.535 13.366 1.00 23.12 92 PRO A O 1
ATOM 725 N N . LEU A 1 96 ? 6.645 13.576 11.670 1.00 13.40 93 LEU A N 1
ATOM 726 C CA . LEU A 1 96 ? 7.453 14.174 10.616 1.00 13.20 93 LEU A CA 1
ATOM 727 C C . LEU A 1 96 ? 6.865 15.523 10.228 1.00 14.34 93 LEU A C 1
ATOM 728 O O . LEU A 1 96 ? 5.658 15.729 10.292 1.00 14.10 93 LEU A O 1
ATOM 733 N N . SER A 1 97 ? 7.718 16.447 9.808 1.00 13.68 94 SER A N 1
ATOM 734 C CA . SER A 1 97 ? 7.214 17.721 9.335 1.00 13.03 94 SER A CA 1
ATOM 735 C C . SER A 1 97 ? 8.038 18.174 8.143 1.00 12.88 94 SER A C 1
ATOM 736 O O . SER A 1 97 ? 9.215 17.840 8.037 1.00 17.33 94 SER A O 1
ATOM 739 N N . GLY A 1 98 ? 7.404 18.913 7.245 1.00 13.09 95 GLY A N 1
ATOM 740 C CA . GLY A 1 98 ? 8.088 19.510 6.110 1.00 16.21 95 GLY A CA 1
ATOM 741 C C . GLY A 1 98 ? 8.644 18.559 5.058 1.00 17.13 95 GLY A C 1
ATOM 742 O O . GLY A 1 98 ? 9.587 18.903 4.345 1.00 16.49 95 GLY A O 1
ATOM 743 N N . VAL A 1 99 ? 8.073 17.366 4.950 1.00 10.75 96 VAL A N 1
ATOM 744 C CA . VAL A 1 99 ? 8.460 16.444 3.877 1.00 8.85 96 VAL A CA 1
ATOM 745 C C . VAL A 1 99 ? 8.269 17.142 2.523 1.00 13.00 96 VAL A C 1
ATOM 746 O O . VAL A 1 99 ? 7.294 17.862 2.336 1.00 13.10 96 VAL A O 1
ATOM 750 N N . GLY A 1 100 ? 9.200 16.930 1.588 1.00 11.05 97 GLY A N 1
ATOM 751 C CA . GLY A 1 100 ? 9.158 17.600 0.293 1.00 11.84 97 GLY A CA 1
ATOM 752 C C . GLY A 1 100 ? 8.685 16.754 -0.873 1.00 12.03 97 GLY A C 1
ATOM 753 O O . GLY A 1 100 ? 8.352 17.276 -1.943 1.00 12.00 97 GLY A O 1
ATOM 754 N N . GLU A 1 101 ? 8.665 15.441 -0.674 1.00 13.44 98 GLU A N 1
ATOM 755 C CA . GLU A 1 101 ? 8.225 14.522 -1.717 1.00 11.16 98 GLU A CA 1
ATOM 756 C C . GLU A 1 101 ? 7.677 13.283 -1.028 1.00 12.66 98 GLU A C 1
ATOM 757 O O . GLU A 1 101 ? 8.308 12.744 -0.113 1.00 10.78 98 GLU A O 1
ATOM 763 N N . LEU A 1 102 ? 6.481 12.875 -1.439 1.00 8.49 99 LEU A N 1
ATOM 764 C CA . LEU A 1 102 ? 5.768 11.772 -0.814 1.00 8.40 99 LEU A CA 1
ATOM 765 C C . LEU A 1 102 ? 5.442 10.701 -1.856 1.00 10.11 99 LEU A C 1
ATOM 766 O O . LEU A 1 102 ? 4.891 11.013 -2.914 1.00 10.21 99 LEU A O 1
ATOM 771 N N . HIS A 1 103 ? 5.798 9.449 -1.561 1.00 6.82 100 HIS A N 1
ATOM 772 C CA . HIS A 1 103 ? 5.484 8.322 -2.443 1.00 8.17 100 HIS A CA 1
ATOM 773 C C . HIS A 1 103 ? 4.554 7.343 -1.750 1.00 10.46 100 HIS A C 1
ATOM 774 O O . HIS A 1 103 ? 4.733 7.029 -0.576 1.00 10.86 100 HIS A O 1
ATOM 781 N N . VAL A 1 104 ? 3.555 6.867 -2.485 1.00 7.56 101 VAL A N 1
ATOM 782 C CA . VAL A 1 104 ? 2.730 5.756 -2.021 1.00 5.96 101 VAL A CA 1
ATOM 783 C C . VAL A 1 104 ? 2.644 4.785 -3.182 1.00 9.64 101 VAL A C 1
ATOM 784 O O . VAL A 1 104 ? 1.939 5.051 -4.163 1.00 10.62 101 VAL A O 1
ATOM 788 N N . LEU A 1 105 ? 3.366 3.673 -3.096 1.00 6.31 102 LEU A N 1
ATOM 789 C CA . LEU A 1 105 ? 3.506 2.804 -4.267 1.00 7.70 102 LEU A CA 1
ATOM 790 C C . LEU A 1 105 ? 2.804 1.469 -4.071 1.00 9.40 102 LEU A C 1
ATOM 791 O O . LEU A 1 105 ? 3.066 0.762 -3.113 1.00 9.09 102 LEU A O 1
ATOM 796 N N . MET A 1 106 ? 1.912 1.131 -4.993 1.00 6.60 103 MET A N 1
ATOM 797 C CA . MET A 1 106 ? 1.190 -0.148 -4.954 1.00 9.51 103 MET A CA 1
ATOM 798 C C . MET A 1 106 ? 0.487 -0.424 -3.631 1.00 8.41 103 MET A C 1
ATOM 799 O O . MET A 1 106 ? 0.621 -1.518 -3.087 1.00 10.38 103 MET A O 1
ATOM 804 N N . PRO A 1 107 ? -0.291 0.543 -3.120 1.00 6.18 104 PRO A N 1
ATOM 805 C CA . PRO A 1 107 ? -0.921 0.315 -1.818 1.00 8.96 104 PRO A CA 1
ATOM 806 C C . PRO A 1 107 ? -2.004 -0.754 -1.879 1.00 11.33 104 PRO A C 1
ATOM 807 O O . PRO A 1 107 ? -2.621 -0.975 -2.928 1.00 10.41 104 PRO A O 1
ATOM 811 N N . TRP A 1 108 ? -2.219 -1.418 -0.749 1.00 7.92 105 TRP A N 1
ATOM 812 C CA . TRP A 1 108 ? -3.411 -2.233 -0.560 1.00 6.63 105 TRP A CA 1
ATOM 813 C C . TRP A 1 108 ? -3.901 -2.040 0.870 1.00 10.78 105 TRP A C 1
ATOM 814 O O . TRP A 1 108 ? -3.273 -1.316 1.649 1.00 12.40 105 TRP A O 1
ATOM 825 N N . GLY A 1 109 ? -5.026 -2.660 1.206 1.00 8.37 106 GLY A N 1
ATOM 826 C CA . GLY A 1 109 ? -5.563 -2.524 2.550 1.00 13.15 106 GLY A CA 1
ATOM 827 C C . GLY A 1 109 ? -6.044 -1.112 2.813 1.00 11.96 106 GLY A C 1
ATOM 828 O O . GLY A 1 109 ? -6.513 -0.430 1.906 1.00 9.35 106 GLY A O 1
ATOM 829 N N . SER A 1 110 ? -5.913 -0.662 4.055 1.00 12.98 107 SER A N 1
ATOM 830 C CA . SER A 1 110 ? -6.496 0.617 4.443 1.00 13.49 107 SER A CA 1
ATOM 831 C C . SER A 1 110 ? -5.784 1.789 3.778 1.00 10.92 107 SER A C 1
ATOM 832 O O . SER A 1 110 ? -6.387 2.836 3.573 1.00 12.76 107 SER A O 1
ATOM 835 N N . LEU A 1 111 ? -4.514 1.607 3.431 1.00 10.72 108 LEU A N 1
ATOM 836 C CA . LEU A 1 111 ? -3.773 2.657 2.732 1.00 10.49 108 LEU A CA 1
ATOM 837 C C . LEU A 1 111 ? -4.360 2.876 1.334 1.00 11.69 108 LEU A C 1
ATOM 838 O O . LEU A 1 111 ? -4.440 4.004 0.851 1.00 10.70 108 LEU A O 1
ATOM 843 N N . LEU A 1 112 ? -4.776 1.792 0.690 1.00 9.34 109 LEU A N 1
ATOM 844 C CA . LEU A 1 112 ? -5.384 1.921 -0.633 1.00 8.70 109 LEU A CA 1
ATOM 845 C C . LEU A 1 112 ? -6.744 2.590 -0.481 1.00 12.70 109 LEU A C 1
ATOM 846 O O . LEU A 1 112 ? -7.082 3.512 -1.215 1.00 11.51 109 LEU A O 1
ATOM 851 N N . ARG A 1 113 ? -7.532 2.132 0.485 1.00 12.69 110 ARG A N 1
ATOM 852 C CA . ARG A 1 113 ? -8.824 2.754 0.706 1.00 14.51 110 ARG A CA 1
ATOM 853 C C . ARG A 1 113 ? -8.623 4.253 0.921 1.00 16.09 110 ARG A C 1
ATOM 854 O O . ARG A 1 113 ? -9.370 5.085 0.391 1.00 16.81 110 ARG A O 1
ATOM 862 N N . GLY A 1 114 ? -7.580 4.592 1.672 1.00 12.86 111 GLY A N 1
ATOM 863 C CA . GLY A 1 114 ? -7.269 5.978 1.976 1.00 13.81 111 GLY A CA 1
ATOM 864 C C . GLY A 1 114 ? -6.954 6.820 0.750 1.00 14.71 111 GLY A C 1
ATOM 865 O O . GLY A 1 114 ? -7.441 7.951 0.620 1.00 13.23 111 GLY A O 1
ATOM 866 N N . VAL A 1 115 ? -6.138 6.285 -0.157 1.00 11.40 112 VAL A N 1
ATOM 867 C CA . VAL A 1 115 ? -5.749 7.062 -1.332 1.00 11.18 112 VAL A CA 1
ATOM 868 C C . VAL A 1 115 ? -6.815 7.124 -2.420 1.00 11.73 112 VAL A C 1
ATOM 869 O O . VAL A 1 115 ? -6.635 7.824 -3.415 1.00 17.98 112 VAL A O 1
ATOM 873 N N . LEU A 1 116 ? -7.931 6.422 -2.222 1.00 12.92 113 LEU A N 1
ATOM 874 C CA . LEU A 1 116 ? -9.095 6.604 -3.094 1.00 14.75 113 LEU A CA 1
ATOM 875 C C . LEU A 1 116 ? -9.938 7.789 -2.627 1.00 14.53 113 LEU A C 1
ATOM 876 O O . LEU A 1 116 ? -10.769 8.311 -3.374 1.00 17.00 113 LEU A O 1
ATOM 881 N N . GLY A 1 117 ? -9.718 8.201 -1.386 1.00 14.64 114 GLY A N 1
ATOM 882 C CA . GLY A 1 117 ? -10.271 9.446 -0.883 1.00 18.04 114 GLY A CA 1
ATOM 883 C C . GLY A 1 117 ? -11.775 9.531 -0.704 1.00 20.06 114 GLY A C 1
ATOM 884 O O . GLY A 1 117 ? -12.332 10.631 -0.755 1.00 21.19 114 GLY A O 1
ATOM 885 N N . SER A 1 118 ? -12.438 8.398 -0.483 1.00 19.52 115 SER A N 1
ATOM 886 C CA . SER A 1 118 ? -13.873 8.429 -0.198 1.00 23.44 115 SER A CA 1
ATOM 887 C C . SER A 1 118 ? -14.084 9.180 1.110 1.00 27.35 115 SER A C 1
ATOM 888 O O . SER A 1 118 ? -15.071 9.897 1.285 1.00 28.57 115 SER A O 1
ATOM 891 N N . SER A 1 119 ? -13.135 9.004 2.022 1.00 22.98 116 SER A N 1
ATOM 892 C CA . SER A 1 119 ? -13.004 9.849 3.197 1.00 23.21 116 SER A CA 1
ATOM 893 C C . SER A 1 119 ? -11.658 10.551 3.074 1.00 25.36 116 SER A C 1
ATOM 894 O O . SER A 1 119 ? -10.693 9.959 2.585 1.00 20.00 116 SER A O 1
ATOM 897 N N . PRO A 1 120 ? -11.586 11.821 3.493 1.00 19.82 117 PRO A N 1
ATOM 898 C CA . PRO A 1 120 ? -10.337 12.573 3.322 1.00 15.03 117 PRO A CA 1
ATOM 899 C C . PRO A 1 120 ? -9.322 12.427 4.461 1.00 19.29 117 PRO A C 1
ATOM 900 O O . PRO A 1 120 ? -8.224 12.978 4.341 1.00 16.47 117 PRO A O 1
ATOM 904 N N . GLU A 1 121 ? -9.657 11.700 5.528 1.00 17.43 118 GLU A N 1
ATOM 905 C CA A GLU A 1 121 ? -8.821 11.692 6.726 0.63 18.38 118 GLU A CA 1
ATOM 906 C CA B GLU A 1 121 ? -8.828 11.680 6.733 0.37 18.57 118 GLU A CA 1
ATOM 907 C C . GLU A 1 121 ? -7.398 11.193 6.495 1.00 13.48 118 GLU A C 1
ATOM 908 O O . GLU A 1 121 ? -6.442 11.800 6.963 1.00 14.22 118 GLU A O 1
ATOM 919 N N . MET A 1 122 ? -7.249 10.086 5.784 1.00 13.63 119 MET A N 1
ATOM 920 C CA . MET A 1 122 ? -5.895 9.577 5.598 1.00 12.55 119 MET A CA 1
ATOM 921 C C . MET A 1 122 ? -5.059 10.495 4.713 1.00 11.48 119 MET A C 1
ATOM 922 O O . MET A 1 122 ? -3.892 10.743 5.006 1.00 13.03 119 MET A O 1
ATOM 927 N N . LEU A 1 123 ? -5.645 10.976 3.621 1.00 10.05 120 LEU A N 1
ATOM 928 C CA . LEU A 1 123 ? -4.934 11.916 2.744 1.00 11.02 120 LEU A CA 1
ATOM 929 C C . LEU A 1 123 ? -4.516 13.163 3.519 1.00 12.11 120 LEU A C 1
ATOM 930 O O . LEU A 1 123 ? -3.409 13.682 3.352 1.00 10.51 120 LEU A O 1
ATOM 935 N N . ARG A 1 124 ? -5.403 13.641 4.383 1.00 12.19 121 ARG A N 1
ATOM 936 C CA . ARG A 1 124 ? -5.079 14.807 5.203 1.00 12.71 121 ARG A CA 1
ATOM 937 C C . ARG A 1 124 ? -3.951 14.529 6.182 1.00 12.18 121 ARG A C 1
ATOM 938 O O . ARG A 1 124 ? -3.128 15.406 6.449 1.00 12.15 121 ARG A O 1
ATOM 946 N N . GLY A 1 125 ? -3.916 13.315 6.726 1.00 11.13 122 GLY A N 1
ATOM 947 C CA . GLY A 1 125 ? -2.869 12.949 7.664 1.00 14.36 122 GLY A CA 1
ATOM 948 C C . GLY A 1 125 ? -1.515 12.895 6.978 1.00 11.94 122 GLY A C 1
ATOM 949 O O . GLY A 1 125 ? -0.495 13.267 7.562 1.00 12.54 122 GLY A O 1
ATOM 950 N N . MET A 1 126 ? -1.502 12.415 5.735 1.00 12.47 123 MET A N 1
ATOM 951 C CA . MET A 1 126 ? -0.264 12.355 4.976 1.00 9.51 123 MET A CA 1
ATOM 952 C C . MET A 1 126 ? 0.159 13.760 4.561 1.00 13.19 123 MET A C 1
ATOM 953 O O . MET A 1 126 ? 1.343 14.098 4.617 1.00 12.52 123 MET A O 1
ATOM 958 N N . ALA A 1 127 ? -0.809 14.582 4.171 1.00 10.91 124 ALA A N 1
ATOM 959 C CA . ALA A 1 127 ? -0.501 15.958 3.807 1.00 10.95 124 ALA A CA 1
ATOM 960 C C . ALA A 1 127 ? 0.083 16.698 5.011 1.00 13.56 124 ALA A C 1
ATOM 961 O O . ALA A 1 127 ? 0.906 17.591 4.855 1.00 12.23 124 ALA A O 1
ATOM 963 N N . ALA A 1 128 ? -0.339 16.315 6.215 1.00 11.80 125 ALA A N 1
ATOM 964 C CA . ALA A 1 128 ? 0.121 16.991 7.430 1.00 12.84 125 ALA A CA 1
ATOM 965 C C . ALA A 1 128 ? 1.641 16.990 7.592 1.00 14.40 125 ALA A C 1
ATOM 966 O O . ALA A 1 128 ? 2.220 17.957 8.101 1.00 15.18 125 ALA A O 1
ATOM 968 N N . VAL A 1 129 ? 2.285 15.901 7.182 1.00 9.49 126 VAL A N 1
ATOM 969 C CA . VAL A 1 129 ? 3.731 15.775 7.367 1.00 8.12 126 VAL A CA 1
ATOM 970 C C . VAL A 1 129 ? 4.512 16.440 6.240 1.00 8.08 126 VAL A C 1
ATOM 971 O O . VAL A 1 129 ? 5.742 16.509 6.286 1.00 9.66 126 VAL A O 1
ATOM 975 N N . CYS A 1 130 ? 3.794 16.932 5.239 1.00 10.34 127 CYS A N 1
ATOM 976 C CA . CYS A 1 130 ? 4.436 17.550 4.081 1.00 11.44 127 CYS A CA 1
ATOM 977 C C . CYS A 1 130 ? 4.365 19.058 4.171 1.00 13.50 127 CYS A C 1
ATOM 978 O O . CYS A 1 130 ? 3.415 19.612 4.721 1.00 13.03 127 CYS A O 1
ATOM 981 N N . ARG A 1 131 ? 5.353 19.732 3.598 1.00 10.53 128 ARG A N 1
ATOM 982 C CA . ARG A 1 131 ? 5.221 21.173 3.428 1.00 12.30 128 ARG A CA 1
ATOM 983 C C . ARG A 1 131 ? 4.270 21.453 2.274 1.00 11.60 128 ARG A C 1
ATOM 984 O O . ARG A 1 131 ? 4.156 20.657 1.338 1.00 13.19 128 ARG A O 1
ATOM 992 N N . PRO A 1 132 ? 3.584 22.599 2.326 1.00 12.89 129 PRO A N 1
ATOM 993 C CA . PRO A 1 132 ? 2.836 23.024 1.146 1.00 12.37 129 PRO A CA 1
ATOM 994 C C . PRO A 1 132 ? 3.803 23.112 -0.034 1.00 15.10 129 PRO A C 1
ATOM 995 O O . PRO A 1 132 ? 4.912 23.634 0.123 1.00 15.89 129 PRO A O 1
ATOM 999 N N . GLY A 1 133 ? 3.398 22.589 -1.186 1.00 16.57 130 GLY A N 1
ATOM 1000 C CA . GLY A 1 133 ? 4.244 22.583 -2.368 1.00 18.42 130 GLY A CA 1
ATOM 1001 C C . GLY A 1 133 ? 4.999 21.279 -2.567 1.00 17.03 130 GLY A C 1
ATOM 1002 O O . GLY A 1 133 ? 5.630 21.076 -3.608 1.00 16.59 130 GLY A O 1
ATOM 1003 N N . ALA A 1 134 ? 4.943 20.391 -1.573 1.00 13.76 131 ALA A N 1
ATOM 1004 C CA . ALA A 1 134 ? 5.551 19.068 -1.697 1.00 11.30 131 ALA A CA 1
ATOM 1005 C C . ALA A 1 134 ? 4.980 18.338 -2.905 1.00 12.98 131 ALA A C 1
ATOM 1006 O O . ALA A 1 134 ? 3.806 18.484 -3.221 1.00 15.39 131 ALA A O 1
ATOM 1008 N N . SER A 1 135 ? 5.804 17.532 -3.565 1.00 12.11 132 SER A N 1
ATOM 1009 C CA A SER A 1 135 ? 5.320 16.712 -4.670 0.67 11.23 132 SER A CA 1
ATOM 1010 C CA B SER A 1 135 ? 5.326 16.714 -4.670 0.33 12.14 132 SER A CA 1
ATOM 1011 C C . SER A 1 135 ? 4.846 15.373 -4.141 1.00 11.28 132 SER A C 1
ATOM 1012 O O . SER A 1 135 ? 5.302 14.919 -3.099 1.00 12.51 132 SER A O 1
ATOM 1017 N N . PHE A 1 136 ? 3.934 14.743 -4.869 1.00 9.13 133 PHE A N 1
ATOM 1018 C CA . PHE A 1 136 ? 3.492 13.392 -4.506 1.00 9.50 133 PHE A CA 1
ATOM 1019 C C . PHE A 1 136 ? 3.379 12.494 -5.723 1.00 10.44 133 PHE A C 1
ATOM 1020 O O . PHE A 1 136 ? 3.141 12.963 -6.843 1.00 10.93 133 PHE A O 1
ATOM 1028 N N . LEU A 1 137 ? 3.555 11.200 -5.474 1.00 10.28 134 LEU A N 1
ATOM 1029 C CA . LEU A 1 137 ? 3.322 10.150 -6.446 1.00 10.14 134 LEU A CA 1
ATOM 1030 C C . LEU A 1 137 ? 2.530 9.060 -5.748 1.00 10.38 134 LEU A C 1
ATOM 1031 O O . LEU A 1 137 ? 2.991 8.492 -4.749 1.00 11.15 134 LEU A O 1
ATOM 1036 N N . VAL A 1 138 ? 1.332 8.785 -6.251 1.00 10.76 135 VAL A N 1
ATOM 1037 C CA . VAL A 1 138 ? 0.571 7.621 -5.813 1.00 9.44 135 VAL A CA 1
ATOM 1038 C C . VAL A 1 138 ? 0.505 6.681 -7.000 1.00 11.92 135 VAL A C 1
ATOM 1039 O O . VAL A 1 138 ? -0.028 7.040 -8.050 1.00 12.13 135 VAL A O 1
ATOM 1043 N N . ALA A 1 139 ? 1.067 5.488 -6.857 1.00 9.39 136 ALA A N 1
ATOM 1044 C CA . ALA A 1 139 ? 1.072 4.565 -7.985 1.00 9.02 136 ALA A CA 1
ATOM 1045 C C . ALA A 1 139 ? 0.096 3.457 -7.653 1.00 12.10 136 ALA A C 1
ATOM 1046 O O . ALA A 1 139 ? 0.374 2.598 -6.809 1.00 11.87 136 ALA A O 1
ATOM 1048 N N . LEU A 1 140 ? -1.071 3.503 -8.285 1.00 10.02 137 LEU A N 1
ATOM 1049 C CA . LEU A 1 140 ? -2.117 2.536 -7.978 1.00 8.42 137 LEU A CA 1
ATOM 1050 C C . LEU A 1 140 ? -1.861 1.228 -8.707 1.00 10.29 137 LEU A C 1
ATOM 1051 O O . LEU A 1 140 ? -1.617 1.221 -9.906 1.00 12.52 137 LEU A O 1
ATOM 1056 N N . ASN A 1 141 ? -1.910 0.126 -7.964 1.00 7.41 138 ASN A N 1
ATOM 1057 C CA . ASN A 1 141 ? -1.884 -1.201 -8.568 1.00 9.12 138 ASN A CA 1
ATOM 1058 C C . ASN A 1 141 ? -3.293 -1.511 -9.040 1.00 10.88 138 ASN A C 1
ATOM 1059 O O . ASN A 1 141 ? -4.194 -1.739 -8.226 1.00 9.96 138 ASN A O 1
ATOM 1064 N N . LEU A 1 142 ? -3.490 -1.505 -10.355 1.00 9.87 139 LEU A N 1
ATOM 1065 C CA . LEU A 1 142 ? -4.818 -1.658 -10.922 1.00 8.18 139 LEU A CA 1
ATOM 1066 C C . LEU A 1 142 ? -5.385 -3.073 -10.701 1.00 12.49 139 LEU A C 1
ATOM 1067 O O . LEU A 1 142 ? -6.581 -3.304 -10.863 1.00 10.84 139 LEU A O 1
ATOM 1072 N N . HIS A 1 143 ? -4.538 -4.005 -10.268 1.00 9.13 140 HIS A N 1
ATOM 1073 C CA . HIS A 1 143 ? -5.024 -5.350 -9.994 1.00 9.10 140 HIS A CA 1
ATOM 1074 C C . HIS A 1 143 ? -5.937 -5.399 -8.777 1.00 11.55 140 HIS A C 1
ATOM 1075 O O . HIS A 1 143 ? -6.600 -6.408 -8.534 1.00 9.24 140 HIS A O 1
ATOM 1082 N N . ALA A 1 144 ? -5.999 -4.294 -8.041 1.00 11.67 141 ALA A N 1
ATOM 1083 C CA . ALA A 1 144 ? -6.959 -4.175 -6.954 1.00 10.54 141 ALA A CA 1
ATOM 1084 C C . ALA A 1 144 ? -8.376 -4.184 -7.517 1.00 12.21 141 ALA A C 1
ATOM 1085 O O . ALA A 1 144 ? -9.346 -4.247 -6.767 1.00 11.35 141 ALA A O 1
ATOM 1087 N N . TRP A 1 145 ? -8.493 -4.109 -8.843 1.00 11.50 142 TRP A N 1
ATOM 1088 C CA . TRP A 1 145 ? -9.800 -4.143 -9.497 1.00 12.32 142 TRP A CA 1
ATOM 1089 C C . TRP A 1 145 ? -9.914 -5.316 -10.463 1.00 11.57 142 TRP A C 1
ATOM 1090 O O . TRP A 1 145 ? -10.814 -5.349 -11.294 1.00 15.11 142 TRP A O 1
ATOM 1101 N N . ARG A 1 146 ? -9.009 -6.277 -10.343 1.00 11.95 143 ARG A N 1
ATOM 1102 C CA . ARG A 1 146 ? -8.921 -7.367 -11.308 1.00 12.59 143 ARG A CA 1
ATOM 1103 C C . ARG A 1 146 ? -8.792 -8.718 -10.607 1.00 12.63 143 ARG A C 1
ATOM 1104 O O . ARG A 1 146 ? -7.789 -9.405 -10.756 1.00 15.45 143 ARG A O 1
ATOM 1112 N N . PRO A 1 147 ? -9.821 -9.111 -9.840 1.00 12.86 144 PRO A N 1
ATOM 1113 C CA . PRO A 1 147 ? -11.088 -8.404 -9.635 1.00 14.00 144 PRO A CA 1
ATOM 1114 C C . PRO A 1 147 ? -11.054 -7.513 -8.391 1.00 14.41 144 PRO A C 1
ATOM 1115 O O . PRO A 1 147 ? -10.077 -7.509 -7.641 1.00 13.86 144 PRO A O 1
ATOM 1119 N N . SER A 1 148 ? -12.126 -6.757 -8.176 1.00 15.30 145 SER A N 1
ATOM 1120 C CA . SER A 1 148 ? -12.173 -5.822 -7.053 1.00 12.90 145 SER A CA 1
ATOM 1121 C C . SER A 1 148 ? -11.902 -6.498 -5.707 1.00 12.05 145 SER A C 1
ATOM 1122 O O . SER A 1 148 ? -12.548 -7.489 -5.352 1.00 15.21 145 SER A O 1
ATOM 1125 N N . VAL A 1 149 ? -10.944 -5.950 -4.964 1.00 11.15 146 VAL A N 1
ATOM 1126 C CA . VAL A 1 149 ? -10.643 -6.416 -3.610 1.00 10.99 146 VAL A CA 1
ATOM 1127 C C . VAL A 1 149 ? -11.591 -5.708 -2.635 1.00 15.97 146 VAL A C 1
ATOM 1128 O O . VAL A 1 149 ? -12.177 -4.678 -2.971 1.00 15.00 146 VAL A O 1
ATOM 1132 N N . PRO A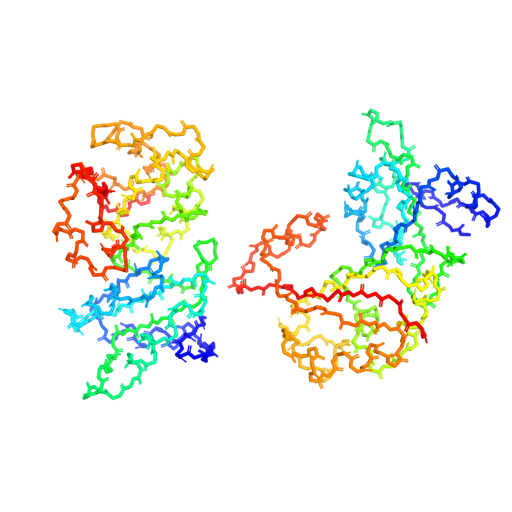 1 150 ? -11.751 -6.261 -1.425 1.00 14.97 147 PRO A N 1
ATOM 1133 C CA . PRO A 1 150 ? -12.727 -5.679 -0.499 1.00 13.43 147 PRO A CA 1
ATOM 1134 C C . PRO A 1 150 ? -12.511 -4.183 -0.261 1.00 16.58 147 PRO A C 1
ATOM 1135 O O . PRO A 1 150 ? -13.490 -3.433 -0.179 1.00 18.37 147 PRO A O 1
ATOM 1139 N N . GLU A 1 151 ? -11.260 -3.748 -0.160 1.00 15.67 148 GLU A N 1
ATOM 1140 C CA . GLU A 1 151 ? -10.987 -2.376 0.267 1.00 17.98 148 GLU A CA 1
ATOM 1141 C C . GLU A 1 151 ? -11.283 -1.298 -0.780 1.00 21.50 148 GLU A C 1
ATOM 1142 O O . GLU A 1 151 ? -11.317 -0.115 -0.438 1.00 22.10 148 GLU A O 1
ATOM 1148 N N . VAL A 1 152 ? -11.499 -1.686 -2.037 1.00 16.34 149 VAL A N 1
ATOM 1149 C CA . VAL A 1 152 ? -11.904 -0.702 -3.048 1.00 12.75 149 VAL A CA 1
ATOM 1150 C C . VAL A 1 152 ? -13.418 -0.594 -3.171 1.00 15.10 149 VAL A C 1
ATOM 1151 O O . VAL A 1 152 ? -13.928 0.248 -3.910 1.00 18.47 149 VAL A O 1
ATOM 1155 N N . GLY A 1 153 ? -14.133 -1.451 -2.451 1.00 18.57 150 GLY A N 1
ATOM 1156 C CA . GLY A 1 153 ? -15.584 -1.390 -2.434 1.00 20.92 150 GLY A CA 1
ATOM 1157 C C . GLY A 1 153 ? -16.177 -1.391 -3.826 1.00 19.21 150 GLY A C 1
ATOM 1158 O O . GLY A 1 153 ? -15.833 -2.239 -4.650 1.00 17.87 150 GLY A O 1
ATOM 1159 N N . GLU A 1 154 ? -17.076 -0.445 -4.092 1.00 21.53 151 GLU A N 1
ATOM 1160 C CA . GLU A 1 154 ? -17.714 -0.352 -5.405 1.00 25.74 151 GLU A CA 1
ATOM 1161 C C . GLU A 1 154 ? -17.027 0.649 -6.334 1.00 24.62 151 GLU A C 1
ATOM 1162 O O . GLU A 1 154 ? -17.569 0.998 -7.384 1.00 27.99 151 GLU A O 1
ATOM 1168 N N . HIS A 1 155 ? -15.838 1.113 -5.956 1.00 20.84 152 HIS A N 1
ATOM 1169 C CA . HIS A 1 155 ? -15.093 2.024 -6.818 1.00 20.73 152 HIS A CA 1
ATOM 1170 C C . HIS A 1 155 ? -14.759 1.318 -8.124 1.00 19.22 152 HIS A C 1
ATOM 1171 O O . HIS A 1 155 ? -14.216 0.214 -8.111 1.00 20.68 152 HIS A O 1
ATOM 1178 N N . PRO A 1 156 ? -15.091 1.942 -9.262 1.00 20.07 153 PRO A N 1
ATOM 1179 C CA . PRO A 1 156 ? -14.680 1.372 -10.549 1.00 19.67 153 PRO A CA 1
ATOM 1180 C C . PRO A 1 156 ? -13.171 1.511 -10.710 1.00 17.28 153 PRO A C 1
ATOM 1181 O O . PRO A 1 156 ? -12.584 2.352 -10.038 1.00 20.51 153 PRO A O 1
ATOM 1185 N N . GLU A 1 157 ? -12.551 0.703 -11.567 1.00 17.52 154 GLU A N 1
ATOM 1186 C CA . GLU A 1 157 ? -11.117 0.843 -11.808 1.00 15.97 154 GLU A CA 1
ATOM 1187 C C . GLU A 1 157 ? -10.839 2.218 -12.407 1.00 19.37 154 GLU A C 1
ATOM 1188 O O . GLU A 1 157 ? -11.447 2.592 -13.407 1.00 19.83 154 GLU A O 1
ATOM 1194 N N . PRO A 1 158 ? -9.923 2.981 -11.795 1.00 14.62 155 PRO A N 1
ATOM 1195 C CA . PRO A 1 158 ? -9.676 4.329 -12.320 1.00 14.73 155 PRO A CA 1
ATOM 1196 C C . PRO A 1 158 ? -8.853 4.335 -13.600 1.00 18.71 155 PRO A C 1
ATOM 1197 O O . PRO A 1 158 ? -7.999 3.483 -13.827 1.00 17.23 155 PRO A O 1
ATOM 1201 N N . THR A 1 159 ? -9.124 5.320 -14.444 1.00 21.54 156 THR A N 1
ATOM 1202 C CA . THR A 1 159 ? -8.371 5.499 -15.670 1.00 17.00 156 THR A CA 1
ATOM 1203 C C . THR A 1 159 ? -7.846 6.921 -15.637 1.00 19.20 156 THR A C 1
ATOM 1204 O O . THR A 1 159 ? -8.294 7.720 -14.813 1.00 22.26 156 THR A O 1
ATOM 1208 N N . PRO A 1 160 ? -6.899 7.246 -16.529 1.00 20.21 157 PRO A N 1
ATOM 1209 C CA . PRO A 1 160 ? -6.411 8.623 -16.579 1.00 23.53 157 PRO A CA 1
ATOM 1210 C C . PRO A 1 160 ? -7.567 9.618 -16.637 1.00 24.96 157 PRO A C 1
ATOM 1211 O O . PRO A 1 160 ? -7.555 10.618 -15.917 1.00 27.78 157 PRO A O 1
ATOM 1215 N N . ASP A 1 161 ? -8.565 9.343 -17.469 1.00 21.04 158 ASP A N 1
ATOM 1216 C CA . ASP A 1 161 ? -9.673 10.279 -17.614 1.00 33.64 158 ASP A CA 1
ATOM 1217 C C . ASP A 1 161 ? -10.610 10.286 -16.410 1.00 33.13 158 ASP A C 1
ATOM 1218 O O . ASP A 1 161 ? -10.983 11.348 -15.911 1.00 33.83 158 ASP A O 1
ATOM 1223 N N . SER A 1 162 ? -10.995 9.107 -15.941 1.00 31.30 159 SER A N 1
ATOM 1224 C CA . SER A 1 162 ? -11.956 9.028 -14.852 1.00 29.17 159 SER A CA 1
ATOM 1225 C C . SER A 1 162 ? -11.359 9.600 -13.574 1.00 30.67 159 SER A C 1
ATOM 1226 O O . SER A 1 162 ? -12.067 10.189 -12.756 1.00 34.60 159 SER A O 1
ATOM 1229 N N . ALA A 1 163 ? -10.053 9.421 -13.404 1.00 33.56 160 ALA A N 1
ATOM 1230 C CA . ALA A 1 163 ? -9.363 9.941 -12.227 1.00 34.68 160 ALA A CA 1
ATOM 1231 C C . ALA A 1 163 ? -9.405 11.461 -12.227 1.00 35.80 160 ALA A C 1
ATOM 1232 O O . ALA A 1 163 ? -9.680 12.090 -11.201 1.00 35.17 160 ALA A O 1
ATOM 1234 N N . ASP A 1 164 ? -9.127 12.051 -13.383 1.00 33.03 161 ASP A N 1
ATOM 1235 C CA . ASP A 1 164 ? -9.265 13.492 -13.537 1.00 39.84 161 ASP A CA 1
ATOM 1236 C C . ASP A 1 164 ? -10.679 13.910 -13.154 1.00 42.75 161 ASP A C 1
ATOM 1237 O O . ASP A 1 164 ? -10.904 15.031 -12.708 1.00 50.92 161 ASP A O 1
ATOM 1242 N N . GLU A 1 165 ? -11.627 12.994 -13.324 1.00 41.29 162 GLU A N 1
ATOM 1243 C CA . GLU A 1 165 ? -13.041 13.293 -13.102 1.00 46.27 162 GLU A CA 1
ATOM 1244 C C . GLU A 1 165 ? -13.472 13.197 -11.640 1.00 38.95 162 GLU A C 1
ATOM 1245 O O . GLU A 1 165 ? -13.963 14.177 -11.078 1.00 41.02 162 GLU A O 1
ATOM 1251 N N . TRP A 1 166 ? -13.300 12.024 -11.030 1.00 31.89 163 TRP A N 1
ATOM 1252 C CA . TRP A 1 166 ? -13.791 11.805 -9.667 1.00 30.02 163 TRP A CA 1
ATOM 1253 C C . TRP A 1 166 ? -12.723 11.729 -8.568 1.00 30.74 163 TRP A C 1
ATOM 1254 O O . TRP A 1 166 ? -13.046 11.879 -7.390 1.00 32.47 163 TRP A O 1
ATOM 1265 N N . LEU A 1 167 ? -11.466 11.496 -8.937 1.00 24.41 164 LEU A N 1
ATOM 1266 C CA . LEU A 1 167 ? -10.392 11.481 -7.936 1.00 19.72 164 LEU A CA 1
ATOM 1267 C C . LEU A 1 167 ? -9.884 12.884 -7.635 1.00 20.21 164 LEU A C 1
ATOM 1268 O O . LEU A 1 167 ? -9.632 13.221 -6.482 1.00 20.04 164 LEU A O 1
ATOM 1273 N N . ALA A 1 168 ? -9.727 13.707 -8.667 1.00 17.83 165 ALA A N 1
ATOM 1274 C CA . ALA A 1 168 ? -9.208 15.057 -8.454 1.00 21.63 165 ALA A CA 1
ATOM 1275 C C . ALA A 1 168 ? -10.002 15.838 -7.399 1.00 23.65 165 ALA A C 1
ATOM 1276 O O . ALA A 1 168 ? -9.410 16.433 -6.499 1.00 20.23 165 ALA A O 1
ATOM 1278 N N . PRO A 1 169 ? -11.342 15.845 -7.511 1.00 26.71 166 PRO A N 1
ATOM 1279 C CA . PRO A 1 169 ? -12.159 16.594 -6.549 1.00 28.99 166 PRO A CA 1
ATOM 1280 C C . PRO A 1 169 ? -11.945 16.094 -5.132 1.00 23.48 166 PRO A C 1
ATOM 1281 O O . PRO A 1 169 ? -11.845 16.900 -4.207 1.00 22.15 166 PRO A O 1
ATOM 1285 N N . ARG A 1 170 ? -11.878 14.776 -4.964 1.00 21.17 167 ARG A N 1
ATOM 1286 C CA . ARG A 1 170 ? -11.645 14.185 -3.653 1.00 16.54 167 ARG A CA 1
ATOM 1287 C C . ARG A 1 170 ? -10.279 14.560 -3.108 1.00 17.69 167 ARG A C 1
ATOM 1288 O O . ARG A 1 170 ? -10.128 14.823 -1.916 1.00 20.48 167 ARG A O 1
ATOM 1296 N N . TYR A 1 171 ? -9.274 14.558 -3.977 1.00 16.32 168 TYR A N 1
ATOM 1297 C CA . TYR A 1 171 ? -7.932 14.921 -3.547 1.00 18.10 168 TYR A CA 1
ATOM 1298 C C . TYR A 1 171 ? -7.903 16.382 -3.100 1.00 21.21 168 TYR A C 1
ATOM 1299 O O . TYR A 1 171 ? -7.313 16.705 -2.067 1.00 20.79 168 TYR A O 1
ATOM 1308 N N . ALA A 1 172 ? -8.560 17.252 -3.869 1.00 17.10 169 ALA A N 1
ATOM 1309 C CA . ALA A 1 172 ? -8.599 18.677 -3.539 1.00 17.88 169 ALA A CA 1
ATOM 1310 C C . ALA A 1 172 ? -9.230 18.925 -2.172 1.00 21.73 169 ALA A C 1
ATOM 1311 O O . ALA A 1 172 ? -8.752 19.764 -1.414 1.00 23.97 169 ALA A O 1
ATOM 1313 N N . GLU A 1 173 ? -10.300 18.196 -1.864 1.00 26.84 170 GLU A N 1
ATOM 1314 C CA . GLU A 1 173 ? -10.966 18.312 -0.566 1.00 26.48 170 GLU A CA 1
ATOM 1315 C C . GLU A 1 173 ? -9.991 18.021 0.571 1.00 23.82 170 GLU A C 1
ATOM 1316 O O . GLU A 1 173 ? -10.128 18.556 1.675 1.00 26.05 170 GLU A O 1
ATOM 1322 N N . ALA A 1 174 ? -9.009 17.170 0.296 1.00 18.37 171 ALA A N 1
ATOM 1323 C CA . ALA A 1 174 ? -8.061 16.734 1.313 1.00 18.93 171 ALA A CA 1
ATOM 1324 C C . ALA 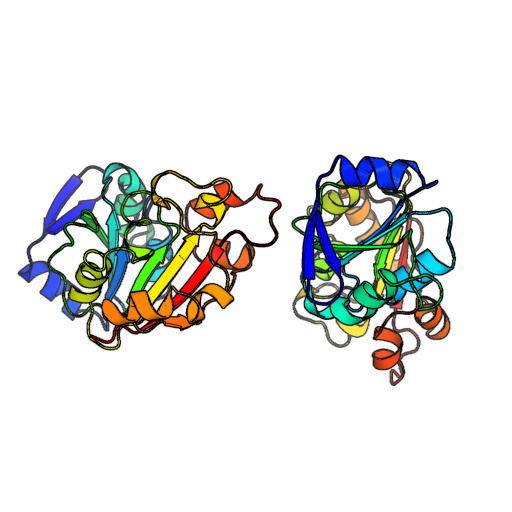A 1 174 ? -6.751 17.508 1.232 1.00 17.10 171 ALA A C 1
ATOM 1325 O O . ALA A 1 174 ? -5.814 17.223 1.967 1.00 16.49 171 ALA A O 1
ATOM 1327 N N . GLY A 1 175 ? -6.688 18.480 0.327 1.00 17.19 172 GLY A N 1
ATOM 1328 C CA . GLY A 1 175 ? -5.505 19.310 0.191 1.00 17.63 172 GLY A CA 1
ATOM 1329 C C . GLY A 1 175 ? -4.420 18.765 -0.724 1.00 18.74 172 GLY A C 1
ATOM 1330 O O . GLY A 1 175 ? -3.259 19.145 -0.592 1.00 19.15 172 GLY A O 1
ATOM 1331 N N . TRP A 1 176 ? -4.785 17.863 -1.633 1.00 15.60 173 TRP A N 1
ATOM 1332 C CA . TRP A 1 176 ? -3.859 17.386 -2.659 1.00 15.66 173 TRP A CA 1
ATOM 1333 C C . TRP A 1 176 ? -4.280 17.897 -4.027 1.00 14.30 173 TRP A C 1
ATOM 1334 O O . TRP A 1 176 ? -5.420 17.709 -4.437 1.00 19.79 173 TRP A O 1
ATOM 1345 N N . LYS A 1 177 ? -3.353 18.538 -4.730 1.00 13.54 174 LYS A N 1
ATOM 1346 C CA A LYS A 1 177 ? -3.604 19.015 -6.086 0.37 17.44 174 LYS A CA 1
ATOM 1347 C CA B LYS A 1 177 ? -3.618 19.004 -6.088 0.63 17.53 174 LYS A CA 1
ATOM 1348 C C . LYS A 1 177 ? -3.196 17.932 -7.076 1.00 17.50 174 LYS A C 1
ATOM 1349 O O . LYS A 1 177 ? -2.004 17.726 -7.309 1.00 15.30 174 LYS A O 1
ATOM 1360 N N . LEU A 1 178 ? -4.182 17.239 -7.645 1.00 16.41 175 LEU A N 1
ATOM 1361 C CA . LEU A 1 178 ? -3.903 16.163 -8.593 1.00 20.06 175 LEU A CA 1
ATOM 1362 C C . LEU A 1 178 ? -3.666 16.753 -9.973 1.00 21.77 175 LEU A C 1
ATOM 1363 O O . LEU A 1 178 ? -4.606 17.198 -10.632 1.00 23.53 175 LEU A O 1
ATOM 1368 N N . ALA A 1 179 ? -2.405 16.757 -10.401 1.00 14.17 176 ALA A N 1
ATOM 1369 C CA . ALA A 1 179 ? -2.008 17.457 -11.620 1.00 17.74 176 ALA A CA 1
ATOM 1370 C C . ALA A 1 179 ? -1.956 16.534 -12.824 1.00 21.19 176 ALA A C 1
ATOM 1371 O O . ALA A 1 179 ? -2.184 16.961 -13.954 1.00 23.47 176 ALA A O 1
ATOM 1373 N N . ASP A 1 180 ? -1.629 15.269 -12.588 1.00 16.32 177 ASP A N 1
ATOM 1374 C CA . ASP A 1 180 ? -1.463 14.345 -13.691 1.00 17.31 177 ASP A CA 1
ATOM 1375 C C . ASP A 1 180 ? -1.880 12.932 -13.322 1.00 13.40 177 ASP A C 1
ATOM 1376 O O . ASP A 1 180 ? -1.668 12.480 -12.196 1.00 13.05 177 ASP A O 1
ATOM 1381 N N A CYS A 1 181 ? -2.497 12.250 -14.278 0.60 15.74 178 CYS A N 1
ATOM 1382 N N B CYS A 1 181 ? -2.449 12.228 -14.292 0.40 15.64 178 CYS A N 1
ATOM 1383 C CA A CYS A 1 181 ? -2.856 10.846 -14.124 0.60 14.80 178 CYS A CA 1
ATOM 1384 C CA B CYS A 1 181 ? -2.848 10.841 -14.101 0.40 15.05 178 CYS A CA 1
ATOM 1385 C C A CYS A 1 181 ? -2.472 10.116 -15.400 0.60 17.31 178 CYS A C 1
ATOM 1386 C C B CYS A 1 181 ? -2.564 10.037 -15.363 0.40 16.28 178 CYS A C 1
ATOM 1387 O O A CYS A 1 181 ? -2.928 10.474 -16.488 0.60 17.40 178 CYS A O 1
ATOM 1388 O O B CYS A 1 181 ? -3.191 10.261 -16.401 0.40 19.13 178 CYS A O 1
ATOM 1393 N N . ARG A 1 182 ? -1.619 9.107 -15.286 1.00 13.02 179 ARG A N 1
ATOM 1394 C CA A ARG A 1 182 ? -1.235 8.349 -16.477 0.45 15.63 179 ARG A CA 1
ATOM 1395 C CA B ARG A 1 182 ? -1.235 8.351 -16.476 0.55 15.63 179 ARG A CA 1
ATOM 1396 C C . ARG A 1 182 ? -0.847 6.911 -16.165 1.00 13.65 179 ARG A C 1
ATOM 1397 O O . ARG A 1 182 ? -0.385 6.604 -15.075 1.00 12.89 179 ARG A O 1
ATOM 1412 N N . TYR A 1 183 ? -1.037 6.036 -17.144 1.00 16.70 180 TYR A N 1
ATOM 1413 C CA . TYR A 1 183 ? -0.598 4.663 -17.012 1.00 13.02 180 TYR A CA 1
ATOM 1414 C C . TYR A 1 183 ? 0.924 4.614 -17.079 1.00 13.30 180 TYR A C 1
ATOM 1415 O O . TYR A 1 183 ? 1.555 5.388 -17.819 1.00 16.04 180 TYR A O 1
ATOM 1424 N N . LEU A 1 184 ? 1.513 3.717 -16.293 1.00 12.50 181 LEU A N 1
ATOM 1425 C CA . LEU A 1 184 ? 2.943 3.456 -16.358 1.00 9.80 181 LEU A CA 1
ATOM 1426 C C . LEU A 1 184 ? 3.174 2.147 -17.090 1.00 15.20 181 LEU A C 1
ATOM 1427 O O . LEU A 1 184 ? 2.507 1.147 -16.805 1.00 15.00 181 LEU A O 1
ATOM 1432 N N . GLU A 1 185 ? 4.110 2.152 -18.037 1.00 11.82 182 GLU A N 1
ATOM 1433 C CA . GLU A 1 185 ? 4.535 0.907 -18.682 1.00 11.76 182 GLU A CA 1
ATOM 1434 C C . GLU A 1 185 ? 5.177 0.005 -17.641 1.00 13.39 182 GLU A C 1
ATOM 1435 O O . GLU A 1 185 ? 5.714 0.491 -16.646 1.00 15.12 182 GLU A O 1
ATOM 1441 N N . PRO A 1 186 ? 5.123 -1.315 -17.859 1.00 14.14 183 PRO A N 1
ATOM 1442 C CA . PRO A 1 186 ? 5.744 -2.263 -16.926 1.00 14.23 183 PRO A CA 1
ATOM 1443 C C . PRO A 1 186 ? 7.214 -1.938 -16.684 1.00 16.52 183 PRO A C 1
ATOM 1444 O O . PRO A 1 186 ? 7.702 -2.132 -15.565 1.00 16.08 183 PRO A O 1
ATOM 1448 N N . GLU A 1 187 ? 7.909 -1.454 -17.710 1.00 16.88 184 GLU A N 1
ATOM 1449 C CA . GLU A 1 187 ? 9.307 -1.069 -17.546 1.00 16.58 184 GLU A CA 1
ATOM 1450 C C . GLU A 1 187 ? 9.471 0.141 -16.621 1.00 18.83 184 GLU A C 1
ATOM 1451 O O . GLU A 1 187 ? 10.471 0.247 -15.905 1.00 20.44 184 GLU A O 1
ATOM 1457 N N . GLU A 1 188 ? 8.485 1.036 -16.626 1.00 12.05 185 GLU A N 1
ATOM 1458 C CA . GLU A 1 188 ? 8.513 2.217 -15.758 1.00 13.33 185 GLU A CA 1
ATOM 1459 C C . GLU A 1 188 ? 8.248 1.823 -14.310 1.00 19.84 185 GLU A C 1
ATOM 1460 O O . GLU A 1 188 ? 8.881 2.336 -13.382 1.00 20.21 185 GLU A O 1
ATOM 1466 N N . VAL A 1 189 ? 7.308 0.906 -14.128 1.00 13.95 186 VAL A N 1
ATOM 1467 C CA . VAL A 1 189 ? 7.043 0.318 -12.812 1.00 13.45 186 VAL A CA 1
ATOM 1468 C C . VAL A 1 189 ? 8.308 -0.349 -12.284 1.00 18.69 186 VAL A C 1
ATOM 1469 O O . VAL A 1 189 ? 8.659 -0.210 -11.104 1.00 17.78 186 VAL A O 1
ATOM 1473 N N . ALA A 1 190 ? 9.009 -1.052 -13.167 1.00 17.84 187 ALA A N 1
ATOM 1474 C CA . ALA A 1 190 ? 10.231 -1.748 -12.781 1.00 18.92 187 ALA A CA 1
ATOM 1475 C C . ALA A 1 190 ? 11.307 -0.774 -12.306 1.00 23.32 187 ALA A C 1
ATOM 1476 O O . ALA A 1 190 ? 12.096 -1.095 -11.411 1.00 22.51 187 ALA A O 1
ATOM 1478 N N . GLY A 1 191 ? 11.336 0.416 -12.903 1.00 17.29 188 GLY A N 1
ATOM 1479 C CA . GLY A 1 191 ? 12.301 1.436 -12.531 1.00 20.13 188 GLY A CA 1
ATOM 1480 C C . GLY A 1 191 ? 12.099 1.953 -11.118 1.00 22.40 188 GLY A C 1
ATOM 1481 O O . GLY A 1 191 ? 13.024 2.485 -10.503 1.00 23.03 188 GLY A O 1
ATOM 1482 N N . LEU A 1 192 ? 10.884 1.810 -10.603 1.00 19.34 189 LEU A N 1
ATOM 1483 C CA . LEU A 1 192 ? 10.596 2.206 -9.220 1.00 17.11 189 LEU A CA 1
ATOM 1484 C C . LEU A 1 192 ? 11.295 1.300 -8.216 1.00 21.31 189 LEU A C 1
ATOM 1485 O O . LEU A 1 192 ? 11.454 1.658 -7.047 1.00 21.21 189 LEU A O 1
ATOM 1490 N N . GLU A 1 193 ? 11.691 0.117 -8.673 1.00 18.70 190 GLU A N 1
ATOM 1491 C CA . GLU A 1 193 ? 12.375 -0.860 -7.831 1.00 20.73 190 GLU A CA 1
ATOM 1492 C C . GLU A 1 193 ? 11.559 -1.318 -6.628 1.00 23.77 190 GLU A C 1
ATOM 1493 O O . GLU A 1 193 ? 12.063 -1.321 -5.505 1.00 24.47 190 GLU A O 1
ATOM 1499 N N . THR A 1 194 ? 10.306 -1.702 -6.847 1.00 20.48 191 THR A N 1
ATOM 1500 C CA . THR A 1 194 ? 9.544 -2.325 -5.773 1.00 23.31 191 THR A CA 1
ATOM 1501 C C . THR A 1 194 ? 9.458 -3.843 -5.966 1.00 21.52 191 THR A C 1
ATOM 1502 O O . THR A 1 194 ? 9.669 -4.352 -7.066 1.00 32.36 191 THR A O 1
ATOM 1506 N N . SER A 1 195 ? 9.142 -4.554 -4.891 1.00 31.10 192 SER A N 1
ATOM 1507 C CA . SER A 1 195 ? 9.024 -6.006 -4.936 1.00 30.41 192 SER A CA 1
ATOM 1508 C C . SER A 1 195 ? 7.893 -6.437 -5.861 1.00 28.66 192 SER A C 1
ATOM 1509 O O . SER A 1 195 ? 7.781 -7.613 -6.219 1.00 29.77 192 SER A O 1
ATOM 1512 N N . TRP A 1 196 ? 7.051 -5.487 -6.249 1.00 16.82 193 TRP A N 1
ATOM 1513 C CA . TRP A 1 196 ? 5.865 -5.827 -7.020 1.00 15.24 193 TRP A CA 1
ATOM 1514 C C . TRP A 1 196 ? 6.203 -6.160 -8.462 1.00 12.77 193 TRP A C 1
ATOM 1515 O O . TRP A 1 196 ? 5.406 -6.788 -9.152 1.00 14.59 193 TRP A O 1
ATOM 1526 N N . THR A 1 197 ? 7.377 -5.732 -8.918 1.00 17.01 194 THR A N 1
ATOM 1527 C CA . THR A 1 197 ? 7.812 -6.014 -10.284 1.00 22.47 194 THR A CA 1
ATOM 1528 C C . THR A 1 197 ? 7.739 -7.512 -10.560 1.00 20.16 194 THR A C 1
ATOM 1529 O O . THR A 1 197 ? 7.286 -7.942 -11.622 1.00 20.17 194 THR A O 1
ATOM 1533 N N . ARG A 1 198 ? 8.181 -8.299 -9.590 1.00 18.54 195 ARG A N 1
ATOM 1534 C CA . ARG A 1 198 ? 8.216 -9.742 -9.749 1.00 19.11 195 ARG A CA 1
ATOM 1535 C C . ARG A 1 198 ? 6.804 -10.306 -9.851 1.00 20.83 195 ARG A C 1
ATOM 1536 O O . ARG A 1 198 ? 6.514 -11.109 -10.736 1.00 21.02 195 ARG A O 1
ATOM 1544 N N . ARG A 1 199 ? 5.930 -9.875 -8.947 1.00 17.55 196 ARG A N 1
ATOM 1545 C CA . ARG A 1 199 ? 4.546 -10.336 -8.936 1.00 14.13 196 ARG A CA 1
ATOM 1546 C C . ARG A 1 199 ? 3.853 -9.972 -10.237 1.00 16.59 196 ARG A C 1
ATOM 1547 O O . ARG A 1 199 ? 3.061 -10.749 -10.770 1.00 20.35 196 ARG A O 1
ATOM 1555 N N . LEU A 1 200 ? 4.169 -8.789 -10.758 1.00 15.00 197 LEU A N 1
ATOM 1556 C CA . LEU A 1 200 ? 3.537 -8.309 -11.984 1.00 13.91 197 LEU A CA 1
ATOM 1557 C C . LEU A 1 200 ? 4.178 -8.810 -13.272 1.00 15.74 197 LEU A C 1
ATOM 1558 O O . LEU A 1 200 ? 3.625 -8.600 -14.353 1.00 17.77 197 LEU A O 1
ATOM 1563 N N . HIS A 1 201 ? 5.331 -9.469 -13.177 1.00 18.46 198 HIS A N 1
ATOM 1564 C CA . HIS A 1 201 ? 6.050 -9.891 -14.379 1.00 20.50 198 HIS A CA 1
ATOM 1565 C C . HIS A 1 201 ? 5.207 -10.817 -15.252 1.00 17.57 198 HIS A C 1
ATOM 1566 O O . HIS A 1 201 ? 5.305 -10.779 -16.482 1.00 20.03 198 HIS A O 1
ATOM 1573 N N . SER A 1 202 ? 4.359 -11.622 -14.617 1.00 16.91 199 SER A N 1
ATOM 1574 C CA . SER A 1 202 ? 3.516 -12.574 -15.341 1.00 22.17 199 SER A CA 1
ATOM 1575 C C . SER A 1 202 ? 2.210 -11.976 -15.873 1.00 25.49 199 SER A C 1
ATOM 1576 O O . SER A 1 202 ? 1.457 -12.652 -16.582 1.00 22.81 199 SER A O 1
ATOM 1579 N N . SER A 1 203 ? 1.935 -10.718 -15.534 1.00 17.62 200 SER A N 1
ATOM 1580 C CA . SER A 1 203 ? 0.712 -10.077 -15.999 1.00 15.82 200 SER A CA 1
ATOM 1581 C C . SER A 1 203 ? 0.657 -10.055 -17.511 1.00 13.83 200 SER A C 1
ATOM 1582 O O . SER A 1 203 ? 1.674 -9.854 -18.177 1.00 21.24 200 SER A O 1
ATOM 1585 N N . ARG A 1 204 ? -0.543 -10.235 -18.047 1.00 14.31 201 ARG A N 1
ATOM 1586 C CA . ARG A 1 204 ? -0.756 -10.131 -19.478 1.00 13.99 201 ARG A CA 1
ATOM 1587 C C . ARG A 1 204 ? -1.515 -8.849 -19.816 1.00 14.98 201 ARG A C 1
ATOM 1588 O O . ARG A 1 204 ? -1.823 -8.595 -20.979 1.00 15.40 201 ARG A O 1
ATOM 1596 N N . ASP A 1 205 ? -1.804 -8.037 -18.798 1.00 15.23 202 ASP A N 1
ATOM 1597 C CA . ASP A 1 205 ? -2.519 -6.788 -19.025 1.00 10.16 202 ASP A CA 1
ATOM 1598 C C . ASP A 1 205 ? -1.626 -5.752 -19.710 1.00 13.19 202 ASP A C 1
ATOM 1599 O O . ASP A 1 205 ? -0.408 -5.787 -19.575 1.00 14.77 202 ASP A O 1
ATOM 1604 N N . ARG A 1 206 ? -2.238 -4.830 -20.440 1.00 13.62 203 ARG A N 1
ATOM 1605 C CA . ARG A 1 206 ? -1.478 -3.778 -21.111 1.00 15.34 203 ARG A CA 1
ATOM 1606 C C . ARG A 1 206 ? -0.717 -2.926 -20.104 1.00 14.06 203 ARG A C 1
ATOM 1607 O O . ARG A 1 206 ? 0.470 -2.669 -20.278 1.00 12.37 203 ARG A O 1
ATOM 1615 N N . PHE A 1 207 ? -1.419 -2.489 -19.058 1.00 10.88 204 PHE A N 1
ATOM 1616 C CA . PHE A 1 207 ? -0.819 -1.729 -17.973 1.00 9.92 204 PHE A CA 1
ATOM 1617 C C . PHE A 1 207 ? -1.291 -2.301 -16.656 1.00 12.76 204 PHE A C 1
ATOM 1618 O O . PHE A 1 207 ? -2.424 -2.768 -16.547 1.00 12.60 204 PHE A O 1
ATOM 1626 N N . ASP A 1 208 ? -0.426 -2.231 -15.653 1.00 12.63 205 ASP A N 1
ATOM 1627 C CA . ASP A 1 208 ? -0.758 -2.712 -14.322 1.00 11.72 205 ASP A CA 1
ATOM 1628 C C . ASP A 1 208 ? -0.890 -1.583 -13.322 1.00 13.52 205 ASP A C 1
ATOM 1629 O O . ASP A 1 208 ? -1.419 -1.790 -12.239 1.00 11.00 205 ASP A O 1
ATOM 1634 N N . VAL A 1 209 ? -0.385 -0.402 -13.676 1.00 10.06 206 VAL A N 1
ATOM 1635 C CA . VAL A 1 209 ? -0.260 0.682 -12.704 1.00 9.78 206 VAL A CA 1
ATOM 1636 C C . VAL A 1 209 ? -0.730 2.004 -13.290 1.00 11.98 206 VAL A C 1
ATOM 1637 O O . VAL A 1 209 ? -0.460 2.310 -14.455 1.00 11.31 206 VAL A O 1
ATOM 1641 N N . LEU A 1 210 ? -1.443 2.778 -12.482 1.00 8.80 207 LEU A N 1
ATOM 1642 C CA . LEU A 1 210 ? -1.851 4.130 -12.839 1.00 9.26 207 LEU A CA 1
ATOM 1643 C C . LEU A 1 210 ? -1.140 5.084 -11.882 1.00 11.86 207 LEU A C 1
ATOM 1644 O O . LEU A 1 210 ? -1.287 4.966 -10.668 1.00 14.27 207 LEU A O 1
ATOM 1649 N N . ALA A 1 211 ? -0.370 6.024 -12.430 1.00 10.17 208 ALA A N 1
ATOM 1650 C CA . ALA A 1 211 ? 0.369 6.996 -11.620 1.00 12.12 208 ALA A CA 1
ATOM 1651 C C . ALA A 1 211 ? -0.399 8.300 -11.448 1.00 13.09 208 ALA A C 1
ATOM 1652 O O . ALA A 1 211 ? -0.767 8.945 -12.424 1.00 12.62 208 ALA A O 1
ATOM 1654 N N . LEU A 1 212 ? -0.620 8.678 -10.195 1.00 12.44 209 LEU A N 1
ATOM 1655 C CA . LEU A 1 212 ? -1.244 9.950 -9.853 1.00 10.90 209 LEU A CA 1
ATOM 1656 C C . LEU A 1 212 ? -0.158 10.849 -9.297 1.00 11.91 209 LEU A C 1
ATOM 1657 O O . LEU A 1 212 ? 0.477 10.504 -8.307 1.00 13.53 209 LEU A O 1
ATOM 1662 N N . THR A 1 213 ? 0.065 12.007 -9.917 1.00 11.32 210 THR A N 1
ATOM 1663 C CA . THR A 1 213 ? 1.080 12.916 -9.399 1.00 10.81 210 THR A CA 1
ATOM 1664 C C . THR A 1 213 ? 0.525 14.322 -9.219 1.00 14.10 210 THR A C 1
ATOM 1665 O O . THR A 1 213 ? -0.479 14.700 -9.824 1.00 13.62 210 THR A O 1
ATOM 1669 N N . GLY A 1 214 ? 1.189 15.089 -8.373 1.00 11.92 211 GLY A N 1
ATOM 1670 C CA . GLY A 1 214 ? 0.754 16.444 -8.118 1.00 12.73 211 GLY A CA 1
ATOM 1671 C C . GLY A 1 214 ? 1.525 17.045 -6.965 1.00 15.53 211 GLY A C 1
ATOM 1672 O O . GLY A 1 214 ? 2.655 16.638 -6.668 1.00 11.39 211 GLY A O 1
ATOM 1673 N N . THR A 1 215 ? 0.896 18.018 -6.317 1.00 13.85 212 THR A N 1
ATOM 1674 C CA . THR A 1 215 ? 1.525 18.746 -5.226 1.00 13.60 212 THR A CA 1
ATOM 1675 C C . THR A 1 215 ? 0.561 18.842 -4.056 1.00 12.54 212 THR A C 1
ATOM 1676 O O . THR A 1 215 ? -0.655 18.802 -4.227 1.00 15.94 212 THR A O 1
ATOM 1680 N N . ILE A 1 216 ? 1.119 18.960 -2.860 1.00 11.96 213 ILE A N 1
ATOM 1681 C CA . ILE A 1 216 ? 0.320 19.150 -1.663 1.00 10.77 213 ILE A CA 1
ATOM 1682 C C . ILE A 1 216 ? -0.030 20.633 -1.574 1.00 18.47 213 ILE A C 1
ATOM 1683 O O . ILE A 1 216 ? 0.851 21.491 -1.599 1.00 18.57 213 ILE A O 1
ATOM 1688 N N . SER A 1 217 ? -1.321 20.931 -1.480 1.00 16.43 214 SER A N 1
ATOM 1689 C CA . SER A 1 217 ? -1.791 22.310 -1.537 1.00 19.28 214 SER A CA 1
ATOM 1690 C C . SER A 1 217 ? -2.991 22.434 -0.614 1.00 20.34 214 SER A C 1
ATOM 1691 O O . SER A 1 217 ? -4.130 22.351 -1.063 1.00 23.03 214 SER A O 1
ATOM 1694 N N A PRO A 1 218 ? -2.741 22.613 0.690 0.52 21.33 215 PRO A N 1
ATOM 1695 N N B PRO A 1 218 ? -2.728 22.638 0.686 0.48 21.23 215 PRO A N 1
ATOM 1696 C CA A PRO A 1 218 ? -3.814 22.675 1.694 0.52 19.65 215 PRO A CA 1
ATOM 1697 C CA B PRO A 1 218 ? -3.744 22.628 1.748 0.48 20.14 215 PRO A CA 1
ATOM 1698 C C A PRO A 1 218 ? -4.594 23.993 1.691 0.52 19.72 215 PRO A C 1
ATOM 1699 C C B PRO A 1 218 ? -4.974 23.456 1.398 0.48 21.04 215 PRO A C 1
ATOM 1700 O O A PRO A 1 218 ? -4.349 24.881 0.874 0.52 16.23 215 PRO A O 1
ATOM 1701 O O B PRO A 1 218 ? -5.818 23.644 2.273 0.48 16.81 215 PRO A O 1
ATOM 1708 N N . MET B 1 4 ? -26.269 -10.434 45.381 1.00 24.19 1 MET B N 1
ATOM 1709 C CA . MET B 1 4 ? -25.651 -9.601 44.352 1.00 21.22 1 MET B CA 1
ATOM 1710 C C . MET B 1 4 ? -26.373 -8.272 44.271 1.00 24.16 1 MET B C 1
ATOM 1711 O O . MET B 1 4 ? -27.538 -8.166 44.645 1.00 23.88 1 MET B O 1
ATOM 1716 N N . ARG B 1 5 ? -25.689 -7.255 43.764 1.00 14.84 2 ARG B N 1
ATOM 1717 C CA . ARG B 1 5 ? -26.272 -5.929 43.709 1.00 14.73 2 ARG B CA 1
ATOM 1718 C C . ARG B 1 5 ? -26.372 -5.485 42.261 1.00 18.86 2 ARG B C 1
ATOM 1719 O O . ARG B 1 5 ? -25.382 -5.080 41.656 1.00 14.60 2 ARG B O 1
ATOM 1727 N N . ARG B 1 6 ? -27.576 -5.585 41.711 1.00 13.34 3 ARG B N 1
ATOM 1728 C CA . ARG B 1 6 ? -27.803 -5.214 40.324 1.00 13.15 3 ARG B CA 1
ATOM 1729 C C . ARG B 1 6 ? -27.968 -3.711 40.169 1.00 16.74 3 ARG B C 1
ATOM 1730 O O . ARG B 1 6 ? -28.734 -3.087 40.888 1.00 17.19 3 ARG B O 1
ATOM 1738 N N . VAL B 1 7 ? -27.261 -3.142 39.201 1.00 9.59 4 VAL B N 1
ATOM 1739 C CA . VAL B 1 7 ? -27.346 -1.724 38.929 1.00 10.88 4 VAL B CA 1
ATOM 1740 C C . VAL B 1 7 ? -28.301 -1.484 37.768 1.00 15.15 4 VAL B C 1
ATOM 1741 O O . VAL B 1 7 ? -28.152 -2.079 36.708 1.00 12.59 4 VAL B O 1
ATOM 1745 N N . VAL B 1 8 ? -29.308 -0.641 37.988 1.00 14.63 5 VAL B N 1
ATOM 1746 C CA . VAL B 1 8 ? -30.194 -0.214 36.910 1.00 13.54 5 VAL B CA 1
ATOM 1747 C C . VAL B 1 8 ? -30.409 1.292 37.027 1.00 17.12 5 VAL B C 1
ATOM 1748 O O . VAL B 1 8 ? -31.110 1.757 37.925 1.00 17.30 5 VAL B O 1
ATOM 1752 N N . GLY B 1 9 ? -29.807 2.055 36.121 1.00 14.75 6 GLY B N 1
ATOM 1753 C CA . GLY B 1 9 ? -29.802 3.503 36.260 1.00 17.34 6 GLY B CA 1
ATOM 1754 C C . GLY B 1 9 ? -29.205 3.870 37.608 1.00 21.35 6 GLY B C 1
ATOM 1755 O O . GLY B 1 9 ? -28.129 3.385 37.969 1.00 20.72 6 GLY B O 1
ATOM 1756 N N . LYS B 1 10 ? -29.904 4.716 38.362 1.00 20.88 7 LYS B N 1
ATOM 1757 C CA . LYS B 1 10 ? -29.422 5.127 39.680 1.00 28.75 7 LYS B CA 1
ATOM 1758 C C . LYS B 1 10 ? -29.840 4.148 40.778 1.00 28.81 7 LYS B C 1
ATOM 1759 O O . LYS B 1 10 ? -29.484 4.318 41.944 1.00 35.17 7 LYS B O 1
ATOM 1765 N N . ARG B 1 11 ? -30.586 3.116 40.404 1.00 21.63 8 ARG B N 1
ATOM 1766 C CA . ARG B 1 11 ? -31.104 2.166 41.379 1.00 20.77 8 ARG B CA 1
ATOM 1767 C C . ARG B 1 11 ? -30.179 0.969 41.573 1.00 21.02 8 ARG B C 1
ATOM 1768 O O . ARG B 1 11 ? -29.570 0.478 40.622 1.00 19.96 8 ARG B O 1
ATOM 1776 N N . VAL B 1 12 ? -30.074 0.506 42.810 1.00 15.19 9 VAL B N 1
ATOM 1777 C CA . VAL B 1 12 ? -29.394 -0.749 43.094 1.00 17.97 9 VAL B CA 1
ATOM 1778 C C . VAL B 1 12 ? -30.412 -1.747 43.625 1.00 24.16 9 VAL B C 1
ATOM 1779 O O . VAL B 1 12 ? -31.115 -1.470 44.602 1.00 28.23 9 VAL B O 1
ATOM 1783 N N . GLN B 1 13 ? -30.513 -2.891 42.958 1.00 19.69 10 GLN B N 1
ATOM 1784 C CA . GLN B 1 13 ? -31.481 -3.919 43.321 1.00 21.87 10 GLN B CA 1
ATOM 1785 C C . GLN B 1 13 ? -30.791 -5.164 43.858 1.00 28.06 10 GLN B C 1
ATOM 1786 O O . GLN B 1 13 ? -29.937 -5.753 43.183 1.00 21.84 10 GLN B O 1
ATOM 1792 N N . GLU B 1 14 ? -31.169 -5.573 45.066 1.00 28.70 11 GLU B N 1
ATOM 1793 C CA . GLU B 1 14 ? -30.675 -6.822 45.630 1.00 34.28 11 GLU B CA 1
ATOM 1794 C C . GLU B 1 14 ? -31.120 -7.979 44.744 1.00 35.45 11 GLU B C 1
ATOM 1795 O O . GLU B 1 14 ? -32.263 -8.029 44.291 1.00 40.03 11 GLU B O 1
ATOM 1801 N N . PHE B 1 15 ? -30.203 -8.905 44.500 1.00 26.53 12 PHE B N 1
ATOM 1802 C CA . PHE B 1 15 ? -30.388 -9.940 43.492 1.00 31.31 12 PHE B CA 1
ATOM 1803 C C . PHE B 1 15 ? -29.819 -11.246 44.046 1.00 37.60 12 PHE B C 1
ATOM 1804 O O . PHE B 1 15 ? -28.607 -11.447 44.062 1.00 41.26 12 PHE B O 1
ATOM 1812 N N . SER B 1 16 ? -30.699 -12.124 44.519 1.00 31.06 13 SER B N 1
ATOM 1813 C CA . SER B 1 16 ? -30.275 -13.324 45.237 1.00 28.38 13 SER B CA 1
ATOM 1814 C C . SER B 1 16 ? -29.608 -14.368 44.341 1.00 23.47 13 SER B C 1
ATOM 1815 O O . SER B 1 16 ? -29.731 -14.329 43.115 1.00 28.76 13 SER B O 1
ATOM 1818 N N . ASP B 1 17 ? -28.891 -15.299 44.965 1.00 25.76 14 ASP B N 1
ATOM 1819 C CA . ASP B 1 17 ? -28.301 -16.423 44.243 1.00 29.17 14 ASP B CA 1
ATOM 1820 C C . ASP B 1 17 ? -29.375 -17.196 43.493 1.00 32.43 14 ASP B C 1
ATOM 1821 O O . ASP B 1 17 ? -29.180 -17.605 42.345 1.00 31.15 14 ASP B O 1
ATOM 1826 N N . ALA B 1 18 ? -30.510 -17.404 44.152 1.00 34.81 15 ALA B N 1
ATOM 1827 C CA . ALA B 1 18 ? -31.616 -18.132 43.549 1.00 39.66 15 ALA B CA 1
ATOM 1828 C C . ALA B 1 18 ? -32.089 -17.449 42.273 1.00 31.61 15 ALA B C 1
ATOM 1829 O O . ALA B 1 18 ? -32.345 -18.106 41.263 1.00 28.19 15 ALA B O 1
ATOM 1831 N N . GLU B 1 19 ? -32.213 -16.128 42.325 1.00 29.09 16 GLU B N 1
ATOM 1832 C CA . GLU B 1 19 ? -32.664 -15.373 41.164 1.00 32.04 16 GLU B CA 1
ATOM 1833 C C . GLU B 1 19 ? -31.629 -15.440 40.041 1.00 27.11 16 GLU B C 1
ATOM 1834 O O . GLU B 1 19 ? -31.981 -15.533 38.862 1.00 26.94 16 GLU B O 1
ATOM 1840 N N . PHE B 1 20 ? -30.351 -15.418 40.406 1.00 22.48 17 PHE B N 1
ATOM 1841 C CA . PHE B 1 20 ? -29.307 -15.537 39.398 1.00 22.13 17 PHE B CA 1
ATOM 1842 C C . PHE B 1 20 ? -29.372 -16.877 38.682 1.00 23.73 17 PHE B C 1
ATOM 1843 O O . PHE B 1 20 ? -29.227 -16.947 37.467 1.00 25.30 17 PHE B O 1
ATOM 1851 N N . GLU B 1 21 ? -29.584 -17.948 39.440 1.00 28.14 18 GLU B N 1
ATOM 1852 C CA . GLU B 1 21 ? -29.679 -19.273 38.840 1.00 28.06 18 GLU B CA 1
ATOM 1853 C C . GLU B 1 21 ? -30.865 -19.383 37.880 1.00 29.73 18 GLU B C 1
ATOM 1854 O O . GLU B 1 21 ? -30.756 -20.001 36.822 1.00 37.11 18 GLU B O 1
ATOM 1860 N N . GLN B 1 22 ? -31.989 -18.773 38.246 1.00 28.42 19 GLN B N 1
ATOM 1861 C CA . GLN B 1 22 ? -33.148 -18.729 37.365 1.00 34.92 19 GLN B CA 1
ATOM 1862 C C . GLN B 1 22 ? -32.767 -18.085 36.038 1.00 36.90 19 GLN B C 1
ATOM 1863 O O . GLN B 1 22 ? -33.048 -18.622 34.968 1.00 37.36 19 GLN B O 1
ATOM 1869 N N . LEU B 1 23 ? -32.118 -16.928 36.120 1.00 27.97 20 LEU B N 1
ATOM 1870 C CA . LEU B 1 23 ? -31.702 -16.197 34.932 1.00 20.99 20 LEU B CA 1
ATOM 1871 C C . LEU B 1 23 ? -30.701 -17.002 34.111 1.00 19.09 20 LEU B C 1
ATOM 1872 O O . LEU B 1 23 ? -30.892 -17.205 32.916 1.00 23.59 20 LEU B O 1
ATOM 1877 N N . ARG B 1 24 ? -29.631 -17.460 34.756 1.00 22.51 21 ARG B N 1
ATOM 1878 C CA . ARG B 1 24 ? -28.577 -18.180 34.055 1.00 17.69 21 ARG B CA 1
ATOM 1879 C C . ARG B 1 24 ? -29.089 -19.451 33.384 1.00 20.42 21 ARG B C 1
ATOM 1880 O O . ARG B 1 24 ? -28.565 -19.864 32.349 1.00 21.33 21 ARG B O 1
ATOM 1888 N N . SER B 1 25 ? -30.088 -20.092 33.991 1.00 23.31 22 SER B N 1
ATOM 1889 C CA . SER B 1 25 ? -30.600 -21.345 33.452 0.50 24.21 22 SER B CA 1
ATOM 1890 C C . SER B 1 25 ? -31.326 -21.126 32.129 1.00 26.61 22 SER B C 1
ATOM 1891 O O . SER B 1 25 ? -31.633 -22.079 31.418 1.00 36.58 22 SER B O 1
ATOM 1894 N N . GLN B 1 26 ? -31.592 -19.867 31.795 1.00 24.56 23 GLN B N 1
ATOM 1895 C CA . GLN B 1 26 ? -32.222 -19.544 30.522 1.00 26.78 23 GLN B CA 1
ATOM 1896 C C . GLN B 1 26 ? -31.202 -19.473 29.393 1.00 27.57 23 GLN B C 1
ATOM 1897 O O . GLN B 1 26 ? -31.576 -19.391 28.222 1.00 24.41 23 GLN B O 1
ATOM 1903 N N . TYR B 1 27 ? -29.915 -19.503 29.737 1.00 20.90 24 TYR B N 1
ATOM 1904 C CA . TYR B 1 27 ? -28.874 -19.295 28.729 1.00 17.65 24 TYR B CA 1
ATOM 1905 C C . TYR B 1 27 ? -27.879 -20.435 28.592 1.00 18.04 24 TYR B C 1
ATOM 1906 O O . TYR B 1 27 ? -27.775 -21.301 29.465 1.00 22.43 24 TYR B O 1
ATOM 1915 N N . ASP B 1 28 ? -27.145 -20.423 27.484 1.00 16.95 25 ASP B N 1
ATOM 1916 C CA . ASP B 1 28 ? -26.216 -21.504 27.179 1.00 16.52 25 ASP B CA 1
ATOM 1917 C C . ASP B 1 28 ? -24.954 -21.453 28.027 1.00 20.46 25 ASP B C 1
ATOM 1918 O O . ASP B 1 28 ? -24.365 -22.490 28.333 1.00 20.50 25 ASP B O 1
ATOM 1923 N N . ASP B 1 29 ? -24.538 -20.249 28.409 1.00 14.30 26 ASP B N 1
ATOM 1924 C CA . ASP B 1 29 ? -23.265 -20.073 29.103 1.00 11.04 26 ASP B CA 1
ATOM 1925 C C . ASP B 1 29 ? -23.216 -18.638 29.610 1.00 13.78 26 ASP B C 1
ATOM 1926 O O . ASP B 1 29 ? -24.075 -17.830 29.264 1.00 13.32 26 ASP B O 1
ATOM 1931 N N . VAL B 1 30 ? -22.218 -18.326 30.431 1.00 11.30 27 VAL B N 1
ATOM 1932 C CA . VAL B 1 30 ? -22.110 -16.994 31.032 1.00 10.33 27 VAL B CA 1
ATOM 1933 C C . VAL B 1 30 ? -20.771 -16.359 30.667 1.00 9.75 27 VAL B C 1
ATOM 1934 O O . VAL B 1 30 ? -19.735 -17.030 30.683 1.00 9.51 27 VAL B O 1
ATOM 1938 N N . VAL B 1 31 ? -20.800 -15.070 30.323 1.00 9.08 28 VAL B N 1
ATOM 1939 C CA . VAL B 1 31 ? -19.593 -14.288 30.068 1.00 6.30 28 VAL B CA 1
ATOM 1940 C C . VAL B 1 31 ? -19.501 -13.251 31.177 1.00 8.57 28 VAL B C 1
ATOM 1941 O O . VAL B 1 31 ? -20.513 -12.675 31.548 1.00 11.19 28 VAL B O 1
ATOM 1945 N N . LEU B 1 32 ? -18.307 -13.014 31.715 1.00 5.86 29 LEU B N 1
ATOM 1946 C CA . LEU B 1 32 ? -18.142 -12.033 32.785 1.00 5.88 29 LEU B CA 1
ATOM 1947 C C . LEU B 1 32 ? -17.105 -10.998 32.385 1.00 8.00 29 LEU B C 1
ATOM 1948 O O . LEU B 1 32 ? -16.005 -11.357 31.982 1.00 8.81 29 LEU B O 1
ATOM 1953 N N . ASP B 1 33 ? -17.459 -9.721 32.508 1.00 6.86 30 ASP B N 1
ATOM 1954 C CA . ASP B 1 33 ? -16.518 -8.630 32.254 1.00 7.69 30 ASP B CA 1
ATOM 1955 C C . ASP B 1 33 ? -16.203 -7.981 33.605 1.00 7.15 30 ASP B C 1
ATOM 1956 O O . ASP B 1 33 ? -17.114 -7.506 34.280 1.00 8.84 30 ASP B O 1
ATOM 1961 N N . VAL B 1 34 ? -14.933 -7.991 34.005 1.00 4.88 31 VAL B N 1
ATOM 1962 C CA . VAL B 1 34 ? -14.529 -7.455 35.316 1.00 6.92 31 VAL B CA 1
ATOM 1963 C C . VAL B 1 34 ? -13.894 -6.089 35.143 1.00 8.02 31 VAL B C 1
ATOM 1964 O O . VAL B 1 34 ? -12.944 -5.932 34.372 1.00 8.89 31 VAL B O 1
ATOM 1968 N N . GLY B 1 35 ? -14.413 -5.094 35.856 1.00 7.10 32 GLY B N 1
ATOM 1969 C CA . GLY B 1 35 ? -13.919 -3.738 35.694 1.00 7.17 32 GLY B CA 1
ATOM 1970 C C . GLY B 1 35 ? -14.452 -3.110 34.427 1.00 7.11 32 GLY B C 1
ATOM 1971 O O . GLY B 1 35 ? -13.693 -2.556 33.648 1.00 8.28 32 GLY B O 1
ATOM 1972 N N . THR B 1 36 ? -15.765 -3.172 34.241 1.00 6.90 33 THR B N 1
ATOM 1973 C CA . THR B 1 36 ? -16.392 -2.808 32.968 1.00 6.76 33 THR B CA 1
ATOM 1974 C C . THR B 1 36 ? -16.493 -1.298 32.709 1.00 6.15 33 THR B C 1
ATOM 1975 O O . THR B 1 36 ? -16.783 -0.877 31.576 1.00 8.51 33 THR B O 1
ATOM 1979 N N . GLY B 1 37 ? -16.279 -0.474 33.734 1.00 7.24 34 GLY B N 1
ATOM 1980 C CA . GLY B 1 37 ? -16.327 0.966 33.527 1.00 9.40 34 GLY B CA 1
ATOM 1981 C C . GLY B 1 37 ? -17.704 1.420 33.067 1.00 9.92 34 GLY B C 1
ATOM 1982 O O . GLY B 1 37 ? -18.693 1.171 33.761 1.00 10.72 34 GLY B O 1
ATOM 1983 N N . ASP B 1 38 ? -17.781 2.087 31.913 1.00 7.11 35 ASP B N 1
ATOM 1984 C CA . ASP B 1 38 ? -19.077 2.547 31.430 1.00 9.21 35 ASP B CA 1
ATOM 1985 C C . ASP B 1 38 ? -19.918 1.428 30.829 1.00 12.50 35 ASP B C 1
ATOM 1986 O O . ASP B 1 38 ? -21.087 1.640 30.500 1.00 13.19 35 ASP B O 1
ATOM 1991 N N . GLY B 1 39 ? -19.335 0.236 30.705 1.00 11.72 36 GLY B N 1
ATOM 1992 C CA . GLY B 1 39 ? -20.110 -0.940 30.343 1.00 9.05 36 GLY B CA 1
ATOM 1993 C C . GLY B 1 39 ? -20.457 -1.104 28.873 1.00 8.32 36 GLY B C 1
ATOM 1994 O O . GLY B 1 39 ? -21.278 -1.944 28.517 1.00 9.16 36 GLY B O 1
ATOM 1995 N N . LYS B 1 40 ? -19.824 -0.319 28.002 1.00 7.43 37 LYS B N 1
ATOM 1996 C CA . LYS B 1 40 ? -20.150 -0.405 26.581 1.00 6.84 37 LYS B CA 1
ATOM 1997 C C . LYS B 1 40 ? -19.718 -1.729 25.947 1.00 7.36 37 LYS B C 1
ATOM 1998 O O . LYS B 1 40 ? -20.364 -2.226 25.012 1.00 8.94 37 LYS B O 1
ATOM 2004 N N . HIS B 1 41 ? -18.644 -2.315 26.469 1.00 7.68 38 HIS B N 1
ATOM 2005 C CA . HIS B 1 41 ? -18.144 -3.569 25.912 1.00 7.71 38 HIS B CA 1
ATOM 2006 C C . HIS B 1 41 ? -19.123 -4.727 26.098 1.00 7.34 38 HIS B C 1
ATOM 2007 O O . HIS B 1 41 ? -19.511 -5.365 25.123 1.00 8.37 38 HIS B O 1
ATOM 2014 N N . PRO B 1 42 ? -19.558 -4.981 27.349 1.00 6.86 39 PRO B N 1
ATOM 2015 C CA . PRO B 1 42 ? -20.491 -6.102 27.534 1.00 8.59 39 PRO B CA 1
ATOM 2016 C C . PRO B 1 42 ? -21.821 -5.821 26.850 1.00 8.99 39 PRO B C 1
ATOM 2017 O O . PRO B 1 42 ? -22.530 -6.754 26.494 1.00 8.25 39 PRO B O 1
ATOM 2021 N N . TYR B 1 43 ? -22.143 -4.549 26.631 1.00 8.15 40 TYR B N 1
ATOM 2022 C CA . TYR B 1 43 ? -23.368 -4.217 25.911 1.00 7.35 40 TYR B CA 1
ATOM 2023 C C . TYR B 1 43 ? -23.270 -4.746 24.480 1.00 11.65 40 TYR B C 1
ATOM 2024 O O . TYR B 1 43 ? -24.211 -5.359 23.960 1.00 12.73 40 TYR B O 1
ATOM 2033 N N . LYS B 1 44 ? -22.112 -4.548 23.856 1.00 8.20 41 LYS B N 1
ATOM 2034 C CA . LYS B 1 44 ? -21.868 -5.142 22.545 1.00 10.08 41 LYS B CA 1
ATOM 2035 C C . LYS B 1 44 ? -21.888 -6.666 22.600 1.00 13.63 41 LYS B C 1
ATOM 2036 O O . LYS B 1 44 ? -22.552 -7.306 21.789 1.00 12.16 41 LYS B O 1
ATOM 2042 N N . VAL B 1 45 ? -21.170 -7.248 23.560 1.00 9.29 42 VAL B N 1
ATOM 2043 C CA . VAL B 1 45 ? -21.105 -8.703 23.675 1.00 8.12 42 VAL B CA 1
ATOM 2044 C C . VAL B 1 45 ? -22.494 -9.326 23.823 1.00 9.25 42 VAL B C 1
ATOM 2045 O O . VAL B 1 45 ? -22.821 -10.303 23.153 1.00 9.62 42 VAL B O 1
ATOM 2049 N N . ALA B 1 46 ? -23.318 -8.755 24.698 1.00 8.67 43 ALA B N 1
ATOM 2050 C CA . ALA B 1 46 ? -24.663 -9.288 24.899 1.00 5.75 43 ALA B CA 1
ATOM 2051 C C . ALA B 1 46 ? -25.484 -9.235 23.607 1.00 11.31 43 ALA B C 1
ATOM 2052 O O . ALA B 1 46 ? -26.160 -10.199 23.255 1.00 11.53 43 ALA B O 1
ATOM 2054 N N . ARG B 1 47 ? -25.427 -8.117 22.893 1.00 9.32 44 ARG B N 1
ATOM 2055 C CA . ARG B 1 47 ? -26.211 -8.022 21.668 1.00 13.53 44 ARG B CA 1
ATOM 2056 C C . ARG B 1 47 ? -25.757 -9.050 20.629 1.00 14.15 44 ARG B C 1
ATOM 2057 O O . ARG B 1 47 ? -26.581 -9.607 19.892 1.00 15.57 44 ARG B O 1
ATOM 2065 N N . GLN B 1 48 ? -24.451 -9.290 20.559 1.00 11.48 45 GLN B N 1
ATOM 2066 C CA . GLN B 1 48 ? -23.900 -10.191 19.542 1.00 15.11 45 GLN B CA 1
ATOM 2067 C C . GLN B 1 48 ? -23.976 -11.671 19.928 1.00 16.93 45 GLN B C 1
ATOM 2068 O O . GLN B 1 48 ? -23.713 -12.550 19.104 1.00 18.76 45 GLN B O 1
ATOM 2074 N N . ASN B 1 49 ? -24.356 -11.936 21.177 1.00 14.39 46 ASN B N 1
ATOM 2075 C CA . ASN B 1 49 ? -24.407 -13.292 21.722 1.00 12.88 46 ASN B CA 1
ATOM 2076 C C . ASN B 1 49 ? -25.692 -13.512 22.502 1.00 15.23 46 ASN B C 1
ATOM 2077 O O . ASN B 1 49 ? -25.655 -13.708 23.721 1.00 14.60 46 ASN B O 1
ATOM 2082 N N . PRO B 1 50 ? -26.836 -13.485 21.810 1.00 13.90 47 PRO B N 1
ATOM 2083 C CA . PRO B 1 50 ? -28.128 -13.537 22.508 1.00 14.53 47 PRO B CA 1
ATOM 2084 C C . PRO B 1 50 ? -28.392 -14.831 23.283 1.00 14.38 47 PRO B C 1
ATOM 2085 O O . PRO B 1 50 ? -29.295 -14.855 24.113 1.00 19.39 47 PRO B O 1
ATOM 2089 N N A SER B 1 51 ? -27.597 -15.869 23.021 0.56 16.09 48 SER B N 1
ATOM 2090 N N B SER B 1 51 ? -27.622 -15.881 23.033 0.44 16.02 48 SER B N 1
ATOM 2091 C CA A SER B 1 51 ? -27.758 -17.166 23.681 0.56 17.02 48 SER B CA 1
ATOM 2092 C CA B SER B 1 51 ? -27.848 -17.128 23.753 0.44 16.77 48 SER B CA 1
ATOM 2093 C C A SER B 1 51 ? -26.874 -17.302 24.913 0.56 16.44 48 SER B C 1
ATOM 2094 C C B SER B 1 51 ? -27.044 -17.199 25.043 0.44 16.45 48 SER B C 1
ATOM 2095 O O A SER B 1 51 ? -26.847 -18.353 25.558 0.56 14.24 48 SER B O 1
ATOM 2096 O O B SER B 1 51 ? -27.253 -18.094 25.863 0.44 15.36 48 SER B O 1
ATOM 2101 N N . ARG B 1 52 ? -26.134 -16.249 25.233 1.00 13.89 49 ARG B N 1
ATOM 2102 C CA . ARG B 1 52 ? -25.308 -16.259 26.428 1.00 14.42 49 ARG B CA 1
ATOM 2103 C C . ARG B 1 52 ? -25.696 -15.149 27.379 1.00 14.07 49 ARG B C 1
ATOM 2104 O O . ARG B 1 52 ? -26.130 -14.085 26.949 1.00 14.03 49 ARG B O 1
ATOM 2112 N N . LEU B 1 53 ? -25.560 -15.416 28.672 1.00 11.21 50 LEU B N 1
ATOM 2113 C CA . LEU B 1 53 ? -25.779 -14.380 29.679 1.00 8.76 50 LEU B CA 1
ATOM 2114 C C . LEU B 1 53 ? -24.477 -13.620 29.899 1.00 9.26 50 LEU B C 1
ATOM 2115 O O . LEU B 1 53 ? -23.443 -14.219 30.168 1.00 12.96 50 LEU B O 1
ATOM 2120 N N . VAL B 1 54 ? -24.544 -12.298 29.798 1.00 9.28 51 VAL B N 1
ATOM 2121 C CA . VAL B 1 54 ? -23.373 -11.456 30.002 1.00 8.57 51 VAL B CA 1
ATOM 2122 C C . VAL B 1 54 ? -23.513 -10.695 31.313 1.00 9.71 51 VAL B C 1
ATOM 2123 O O . VAL B 1 54 ? -24.501 -9.993 31.530 1.00 11.31 51 VAL B O 1
ATOM 2127 N N . VAL B 1 55 ? -22.541 -10.882 32.200 1.00 7.10 52 VAL B N 1
ATOM 2128 C CA . VAL B 1 55 ? -22.517 -10.214 33.495 1.00 6.64 52 VAL B CA 1
ATOM 2129 C C . VAL B 1 55 ? -21.327 -9.266 33.487 1.00 8.04 52 VAL B C 1
ATOM 2130 O O . VAL B 1 55 ? -20.239 -9.625 33.048 1.00 8.84 52 VAL B O 1
ATOM 2134 N N . ALA B 1 56 ? -21.533 -8.043 33.949 1.00 6.13 53 ALA B N 1
ATOM 2135 C CA . ALA B 1 56 ? -20.455 -7.068 33.959 1.00 7.21 53 ALA B CA 1
ATOM 2136 C C . ALA B 1 56 ? -20.434 -6.367 35.292 1.00 12.10 53 ALA B C 1
ATOM 2137 O O . ALA B 1 56 ? -21.475 -6.021 35.835 1.00 10.74 53 ALA B O 1
ATOM 2139 N N . LEU B 1 57 ? -19.244 -6.159 35.829 1.00 7.07 54 LEU B N 1
ATOM 2140 C CA . LEU B 1 57 ? -19.154 -5.521 37.128 1.00 7.90 54 LEU B CA 1
ATOM 2141 C C . LEU B 1 57 ? -18.152 -4.389 37.181 1.00 10.48 54 LEU B C 1
ATOM 2142 O O . LEU B 1 57 ? -17.170 -4.355 36.431 1.00 10.34 54 LEU B O 1
ATOM 2147 N N . ASP B 1 58 ? -18.413 -3.441 38.068 1.00 8.74 55 ASP B N 1
ATOM 2148 C CA . ASP B 1 58 ? -17.422 -2.415 38.335 1.00 10.91 55 ASP B CA 1
ATOM 2149 C C . ASP B 1 58 ? -17.584 -1.956 39.760 1.00 9.96 55 ASP B C 1
ATOM 2150 O O . ASP B 1 58 ? -18.677 -2.022 40.327 1.00 11.32 55 ASP B O 1
ATOM 2155 N N . ALA B 1 59 ? -16.482 -1.480 40.318 1.00 11.61 56 ALA B N 1
ATOM 2156 C CA . ALA B 1 59 ? -16.496 -0.921 41.668 1.00 11.45 56 ALA B CA 1
ATOM 2157 C C . ALA B 1 59 ? -17.300 0.384 41.764 1.00 18.82 56 ALA B C 1
ATOM 2158 O O . ALA B 1 59 ? -17.793 0.733 42.838 1.00 14.12 56 ALA B O 1
ATOM 2160 N N . ASP B 1 60 ? -17.427 1.108 40.649 1.00 14.21 57 ASP B N 1
ATOM 2161 C CA . ASP B 1 60 ? -18.109 2.409 40.643 1.00 19.03 57 ASP B CA 1
ATOM 2162 C C . ASP B 1 60 ? -19.479 2.330 39.964 1.00 19.50 57 ASP B C 1
ATOM 2163 O O . ASP B 1 60 ? -19.562 2.299 38.736 1.00 25.17 57 ASP B O 1
ATOM 2168 N N . LYS B 1 61 ? -20.551 2.291 40.748 1.00 19.51 58 LYS B N 1
ATOM 2169 C CA . LYS B 1 61 ? -21.876 2.078 40.167 1.00 18.07 58 LYS B CA 1
ATOM 2170 C C . LYS B 1 61 ? -22.332 3.265 39.312 1.00 22.22 58 LYS B C 1
ATOM 2171 O O . LYS B 1 61 ? -23.119 3.102 38.379 1.00 18.89 58 LYS B O 1
ATOM 2177 N N . SER B 1 62 ? -21.829 4.455 39.618 1.00 19.84 59 SER B N 1
ATOM 2178 C CA . SER B 1 62 ? -22.244 5.652 38.888 1.00 14.80 59 SER B CA 1
ATOM 2179 C C . SER B 1 62 ? -21.879 5.551 37.404 1.00 21.62 59 SER B C 1
ATOM 2180 O O . SER B 1 62 ? -22.620 6.030 36.541 1.00 18.83 59 SER B O 1
ATOM 2183 N N . ARG B 1 63 ? -20.745 4.916 37.111 1.00 20.78 60 ARG B N 1
ATOM 2184 C CA . ARG B 1 63 ? -20.263 4.795 35.734 1.00 24.47 60 ARG B CA 1
ATOM 2185 C C . ARG B 1 63 ? -21.222 3.995 34.854 1.00 17.45 60 ARG B C 1
ATOM 2186 O O . ARG B 1 63 ? -21.317 4.224 33.649 1.00 16.11 60 ARG B O 1
ATOM 2194 N N . MET B 1 64 ? -21.922 3.053 35.473 1.00 17.91 61 MET B N 1
ATOM 2195 C CA . MET B 1 64 ? -22.782 2.128 34.745 1.00 16.71 61 MET B CA 1
ATOM 2196 C C . MET B 1 64 ? -24.215 2.630 34.643 1.00 17.40 61 MET B C 1
ATOM 2197 O O . MET B 1 64 ? -25.060 1.963 34.060 1.00 15.23 61 MET B O 1
ATOM 2202 N N . GLU B 1 65 ? -24.490 3.799 35.215 1.00 16.02 62 GLU B N 1
ATOM 2203 C CA . GLU B 1 65 ? -25.862 4.284 35.339 1.00 16.88 62 GLU B CA 1
ATOM 2204 C C . GLU B 1 65 ? -26.595 4.315 34.003 1.00 16.05 62 GLU B C 1
ATOM 2205 O O . GLU B 1 65 ? -27.661 3.721 33.857 1.00 19.68 62 GLU B O 1
ATOM 2211 N N . LYS B 1 66 ? -26.019 5.022 33.039 1.00 15.86 63 LYS B N 1
ATOM 2212 C CA . LYS B 1 66 ? -26.677 5.228 31.753 1.00 21.64 63 LYS B CA 1
ATOM 2213 C C . LYS B 1 66 ? -26.906 3.937 30.982 1.00 18.07 63 LYS B C 1
ATOM 2214 O O . LYS B 1 66 ? -28.023 3.662 30.538 1.00 16.82 63 LYS B O 1
ATOM 2220 N N . ILE B 1 67 ? -25.853 3.145 30.811 1.00 14.00 64 ILE B N 1
ATOM 2221 C CA . ILE B 1 67 ? -25.967 1.942 29.991 1.00 12.35 64 ILE B CA 1
ATOM 2222 C C . ILE B 1 67 ? -26.869 0.906 30.661 1.00 12.02 64 ILE B C 1
ATOM 2223 O O . ILE B 1 67 ? -27.623 0.211 29.992 1.00 12.03 64 ILE B O 1
ATOM 2228 N N . SER B 1 68 ? -26.792 0.793 31.983 1.00 11.82 65 SER B N 1
ATOM 2229 C CA . SER B 1 68 ? -27.608 -0.200 32.673 1.00 10.45 65 SER B CA 1
ATOM 2230 C C . SER B 1 68 ? -29.104 0.121 32.580 1.00 10.02 65 SER B C 1
ATOM 2231 O O . SER B 1 68 ? -29.932 -0.778 32.484 1.00 14.10 65 SER B O 1
ATOM 2234 N N . ALA B 1 69 ? -29.444 1.403 32.589 1.00 11.99 66 ALA B N 1
ATOM 2235 C CA . ALA B 1 69 ? -30.828 1.817 32.436 1.00 15.32 66 ALA B CA 1
ATOM 2236 C C . ALA B 1 69 ? -31.329 1.433 31.036 1.00 14.86 66 ALA B C 1
ATOM 2237 O O . ALA B 1 69 ? -32.413 0.865 30.881 1.00 14.95 66 ALA B O 1
ATOM 2239 N N . LYS B 1 70 ? -30.519 1.742 30.027 1.00 14.23 67 LYS B N 1
ATOM 2240 C CA . LYS B 1 70 ? -30.821 1.401 28.642 1.00 17.12 67 LYS B CA 1
ATOM 2241 C C . LYS B 1 70 ? -31.024 -0.110 28.480 1.00 15.42 67 LYS B C 1
ATOM 2242 O O . LYS B 1 70 ? -32.012 -0.561 27.897 1.00 15.73 67 LYS B O 1
ATOM 2248 N N . ALA B 1 71 ? -30.091 -0.888 29.018 1.00 10.41 68 ALA B N 1
ATOM 2249 C CA . ALA B 1 71 ? -30.134 -2.337 28.862 1.00 10.81 68 ALA B CA 1
ATOM 2250 C C . ALA B 1 71 ? -31.326 -2.981 29.568 1.00 12.00 68 ALA B C 1
ATOM 2251 O O . ALA B 1 71 ? -31.742 -4.075 29.198 1.00 13.00 68 ALA B O 1
ATOM 2253 N N . ALA B 1 72 ? -31.866 -2.312 30.585 1.00 11.37 69 ALA B N 1
ATOM 2254 C CA . ALA B 1 72 ? -32.967 -2.873 31.370 1.00 8.75 69 ALA B CA 1
ATOM 2255 C C . ALA B 1 72 ? -34.326 -2.482 30.781 1.00 15.89 69 ALA B C 1
ATOM 2256 O O . ALA B 1 72 ? -35.357 -2.966 31.224 1.00 18.82 69 ALA B O 1
ATOM 2258 N N . ALA B 1 73 ? -34.318 -1.590 29.796 1.00 14.05 70 ALA B N 1
ATOM 2259 C CA . ALA B 1 73 ? -35.555 -1.185 29.136 1.00 16.20 70 ALA B CA 1
ATOM 2260 C C . ALA B 1 73 ? -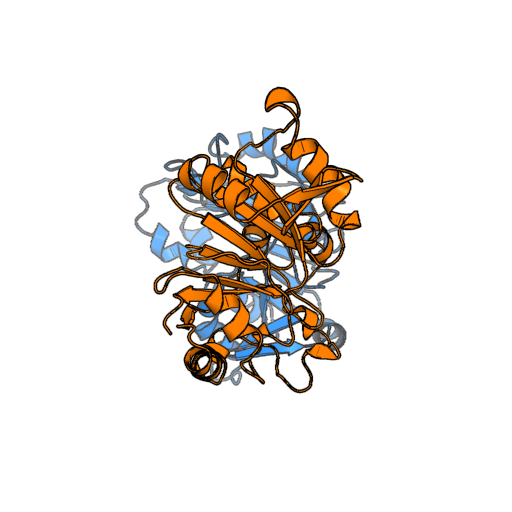36.001 -2.256 28.133 1.00 13.16 70 ALA B C 1
ATOM 2261 O O . ALA B 1 73 ? -35.369 -3.299 28.011 1.00 17.47 70 ALA B O 1
ATOM 2263 N N . LYS B 1 74 ? -37.105 -2.020 27.434 1.00 17.81 71 LYS B N 1
ATOM 2264 C CA . LYS B 1 74 ? -37.498 -2.959 26.394 1.00 14.49 71 LYS B CA 1
ATOM 2265 C C . LYS B 1 74 ? -36.500 -2.846 25.243 1.00 16.62 71 LYS B C 1
ATOM 2266 O O . LYS B 1 74 ? -35.777 -1.844 25.137 1.00 15.90 71 LYS B O 1
ATOM 2272 N N . PRO B 1 75 ? -36.440 -3.883 24.396 1.00 19.21 72 PRO B N 1
ATOM 2273 C CA . PRO B 1 75 ? -35.450 -3.931 23.318 1.00 17.58 72 PRO B CA 1
ATOM 2274 C C . PRO B 1 75 ? -35.474 -2.698 22.417 1.00 13.69 72 PRO B C 1
ATOM 2275 O O . PRO B 1 75 ? -34.397 -2.230 22.035 1.00 13.43 72 PRO B O 1
ATOM 2279 N N . ALA B 1 76 ? -36.654 -2.171 22.101 1.00 15.86 73 ALA B N 1
ATOM 2280 C CA . ALA B 1 76 ? -36.731 -1.018 21.213 1.00 16.82 73 ALA B CA 1
ATOM 2281 C C . ALA B 1 76 ? -36.032 0.222 21.773 1.00 16.59 73 ALA B C 1
ATOM 2282 O O . ALA B 1 76 ? -35.651 1.116 21.020 1.00 17.71 73 ALA B O 1
ATOM 2284 N N . LYS B 1 77 ? -35.868 0.276 23.090 1.00 15.01 74 LYS B N 1
ATOM 2285 C CA . LYS B 1 77 ? -35.156 1.386 23.713 1.00 14.28 74 LYS B CA 1
ATOM 2286 C C . LYS B 1 77 ? -33.690 1.048 23.989 1.00 16.26 74 LYS B C 1
ATOM 2287 O O . LYS B 1 77 ? -32.961 1.856 24.571 1.00 20.31 74 LYS B O 1
ATOM 2293 N N . GLY B 1 78 ? -33.263 -0.146 23.584 1.00 15.52 75 GLY B N 1
ATOM 2294 C CA . GLY B 1 78 ? -31.888 -0.573 23.807 1.00 12.45 75 GLY B CA 1
ATOM 2295 C C . GLY B 1 78 ? -31.759 -1.717 24.799 1.00 13.02 75 GLY B C 1
ATOM 2296 O O . GLY B 1 78 ? -30.653 -2.147 25.134 1.00 12.94 75 GLY B O 1
ATOM 2297 N N . GLY B 1 79 ? -32.893 -2.227 25.262 1.00 10.09 76 GLY B N 1
ATOM 2298 C CA . GLY B 1 79 ? -32.882 -3.307 26.232 1.00 14.73 76 GLY B CA 1
ATOM 2299 C C . GLY B 1 79 ? -32.227 -4.591 25.754 1.00 11.50 76 GLY B C 1
ATOM 2300 O O . GLY B 1 79 ? -32.382 -4.995 24.602 1.00 15.68 76 GLY B O 1
ATOM 2301 N N . LEU B 1 80 ? -31.505 -5.244 26.661 1.00 10.97 77 LEU B N 1
ATOM 2302 C CA . LEU B 1 80 ? -30.917 -6.548 26.403 1.00 10.10 77 LEU B CA 1
ATOM 2303 C C . LEU B 1 80 ? -31.191 -7.435 27.602 1.00 12.00 77 LEU B C 1
ATOM 2304 O O . LEU B 1 80 ? -30.657 -7.202 28.674 1.00 15.35 77 LEU B O 1
ATOM 2309 N N . PRO B 1 81 ? -32.043 -8.449 27.426 1.00 13.71 78 PRO B N 1
ATOM 2310 C CA . PRO B 1 81 ? -32.422 -9.273 28.580 1.00 13.50 78 PRO B CA 1
ATOM 2311 C C . PRO B 1 81 ? -31.304 -10.169 29.093 1.00 13.11 78 PRO B C 1
ATOM 2312 O O . PRO B 1 81 ? -31.413 -10.684 30.211 1.00 16.34 78 PRO B O 1
ATOM 2316 N N . ASN B 1 82 ? -30.256 -10.355 28.295 1.00 11.56 79 ASN B N 1
ATOM 2317 C CA . ASN B 1 82 ? -29.149 -11.238 28.640 1.00 11.41 79 ASN B CA 1
ATOM 2318 C C . ASN B 1 82 ? -27.939 -10.472 29.171 1.00 11.40 79 ASN B C 1
ATOM 2319 O O . ASN B 1 82 ? -26.807 -10.922 29.045 1.00 13.11 79 ASN B O 1
ATOM 2324 N N . LEU B 1 83 ? -28.189 -9.309 29.761 1.00 11.42 80 LEU B N 1
ATOM 2325 C CA . LEU B 1 83 ? -27.107 -8.453 30.243 1.00 7.50 80 LEU B CA 1
ATOM 2326 C C . LEU B 1 83 ? -27.420 -8.003 31.668 1.00 9.44 80 LEU B C 1
ATOM 2327 O O . LEU B 1 83 ? -28.510 -7.500 31.944 1.00 10.87 80 LEU B O 1
ATOM 2332 N N . LEU B 1 84 ? -26.463 -8.212 32.566 1.00 8.88 81 LEU B N 1
ATOM 2333 C CA . LEU B 1 84 ? -26.620 -7.882 33.979 1.00 8.29 81 LEU B CA 1
ATOM 2334 C C . LEU B 1 84 ? -25.408 -7.078 34.458 1.00 11.73 81 LEU B C 1
ATOM 2335 O O . LEU B 1 84 ? -24.275 -7.556 34.375 1.00 10.80 81 LEU B O 1
ATOM 2340 N N . TYR B 1 85 ? -25.642 -5.854 34.926 1.00 10.00 82 TYR B N 1
ATOM 2341 C CA . TYR B 1 85 ? -24.588 -5.035 35.526 1.00 9.64 82 TYR B CA 1
ATOM 2342 C C . TYR B 1 85 ? -24.649 -5.166 37.043 1.00 9.47 82 TYR B C 1
ATOM 2343 O O . TYR B 1 85 ? -25.716 -5.019 37.634 1.00 12.90 82 TYR B O 1
ATOM 2352 N N . LEU B 1 86 ? -23.506 -5.451 37.658 1.00 6.83 83 LEU B N 1
ATOM 2353 C CA . LEU B 1 86 ? -23.425 -5.633 39.101 1.00 8.59 83 LEU B CA 1
ATOM 2354 C C . LEU B 1 86 ? -22.405 -4.686 39.707 1.00 11.45 83 LEU B C 1
ATOM 2355 O O . LEU B 1 86 ? -21.397 -4.357 39.102 1.00 9.25 83 LEU B O 1
ATOM 2360 N N . TRP B 1 87 ? -22.675 -4.265 40.933 1.00 9.02 84 TRP B N 1
ATOM 2361 C CA . TRP B 1 87 ? -21.780 -3.389 41.663 1.00 8.69 84 TRP B CA 1
ATOM 2362 C C . TRP B 1 87 ? -20.868 -4.243 42.522 1.00 9.80 84 TRP B C 1
ATOM 2363 O O . TRP B 1 87 ? -21.307 -4.818 43.511 1.00 11.18 84 TRP B O 1
ATOM 2374 N N . ALA B 1 88 ? -19.601 -4.355 42.138 1.00 9.49 85 ALA B N 1
ATOM 2375 C CA . ALA B 1 88 ? -18.677 -5.221 42.862 1.00 10.49 85 ALA B CA 1
ATOM 2376 C C . ALA B 1 88 ? -17.236 -4.938 42.486 1.00 10.23 85 ALA B C 1
ATOM 2377 O O . ALA B 1 88 ? -16.963 -4.486 41.388 1.00 10.26 85 ALA B O 1
ATOM 2379 N N . THR B 1 89 ? -16.318 -5.234 43.400 1.00 9.58 86 THR B N 1
ATOM 2380 C CA . THR B 1 89 ? -14.894 -5.152 43.089 1.00 11.34 86 THR B CA 1
ATOM 2381 C C . THR B 1 89 ? -14.312 -6.513 42.727 1.00 9.25 86 THR B C 1
ATOM 2382 O O . THR B 1 89 ? -14.855 -7.565 43.084 1.00 12.20 86 THR B O 1
ATOM 2386 N N . ALA B 1 90 ? -13.162 -6.497 42.058 1.00 12.57 87 ALA B N 1
ATOM 2387 C CA . ALA B 1 90 ? -12.447 -7.732 41.763 1.00 12.09 87 ALA B CA 1
ATOM 2388 C C . ALA B 1 90 ? -11.968 -8.422 43.037 1.00 15.43 87 ALA B C 1
ATOM 2389 O O . ALA B 1 90 ? -11.811 -9.645 43.068 1.00 16.89 87 ALA B O 1
ATOM 2391 N N . GLU B 1 91 ? -11.732 -7.641 44.091 1.00 12.89 88 GLU B N 1
ATOM 2392 C CA . GLU B 1 91 ? -11.337 -8.210 45.376 1.00 13.05 88 GLU B CA 1
ATOM 2393 C C . GLU B 1 91 ? -12.470 -8.994 46.040 1.00 13.18 88 GLU B C 1
ATOM 2394 O O . GLU B 1 91 ? -12.231 -9.950 46.781 1.00 15.53 88 GLU B O 1
ATOM 2400 N N . ARG B 1 92 ? -13.703 -8.568 45.789 1.00 11.29 89 ARG B N 1
ATOM 2401 C CA . ARG B 1 92 ? -14.869 -9.183 46.415 1.00 11.56 89 ARG B CA 1
ATOM 2402 C C . ARG B 1 92 ? -15.910 -9.507 45.362 1.00 12.15 89 ARG B C 1
ATOM 2403 O O . ARG B 1 92 ? -16.959 -8.880 45.290 1.00 12.41 89 ARG B O 1
ATOM 2411 N N . LEU B 1 93 ? -15.612 -10.495 44.531 1.00 11.58 90 LEU B N 1
ATOM 2412 C CA . LEU B 1 93 ? -16.504 -10.813 43.431 1.00 10.66 90 LEU B CA 1
ATOM 2413 C C . LEU B 1 93 ? -17.850 -11.354 43.914 1.00 10.61 90 LEU B C 1
ATOM 2414 O O . LEU B 1 93 ? -17.959 -11.945 45.001 1.00 12.16 90 LEU B O 1
ATOM 2419 N N . PRO B 1 94 ? -18.883 -11.172 43.090 1.00 10.94 91 PRO B N 1
ATOM 2420 C CA . PRO B 1 94 ? -20.187 -11.759 43.391 1.00 11.67 91 PRO B CA 1
ATOM 2421 C C . PRO B 1 94 ? -20.054 -13.270 43.413 1.00 12.93 91 PRO B C 1
ATOM 2422 O O . PRO B 1 94 ? -19.100 -13.809 42.846 1.00 12.98 91 PRO B O 1
ATOM 2426 N N . PRO B 1 95 ? -20.992 -13.949 44.075 1.00 15.63 92 PRO B N 1
ATOM 2427 C CA . PRO B 1 95 ? -20.933 -15.404 44.245 1.00 18.39 92 PRO B CA 1
ATOM 2428 C C . PRO B 1 95 ? -21.317 -16.127 42.962 1.00 19.02 92 PRO B C 1
ATOM 2429 O O . PRO B 1 95 ? -22.253 -16.929 42.956 1.00 24.05 92 PRO B O 1
ATOM 2433 N N . LEU B 1 96 ? -20.604 -15.838 41.880 1.00 12.80 93 LEU B N 1
ATOM 2434 C CA . LEU B 1 96 ? -20.890 -16.479 40.603 1.00 12.07 93 LEU B CA 1
ATOM 2435 C C . LEU B 1 96 ? -20.135 -17.798 40.524 1.00 14.01 93 LEU B C 1
ATOM 2436 O O . LEU B 1 96 ? -19.094 -17.963 41.147 1.00 14.13 93 LEU B O 1
ATOM 2441 N N A SER B 1 97 ? -20.672 -18.750 39.769 0.39 13.85 94 SER B N 1
ATOM 2442 N N B SER B 1 97 ? -20.656 -18.720 39.723 0.61 13.99 94 SER B N 1
ATOM 2443 C CA A SER B 1 97 ? -19.964 -20.000 39.523 0.39 14.30 94 SER B CA 1
ATOM 2444 C CA B SER B 1 97 ? -20.010 -20.002 39.511 0.61 14.08 94 SER B CA 1
ATOM 2445 C C A SER B 1 97 ? -20.176 -20.457 38.089 0.39 14.08 94 SER B C 1
ATOM 2446 C C B SER B 1 97 ? -20.153 -20.398 38.054 0.61 14.09 94 SER B C 1
ATOM 2447 O O A SER B 1 97 ? -21.205 -20.168 37.482 0.39 15.18 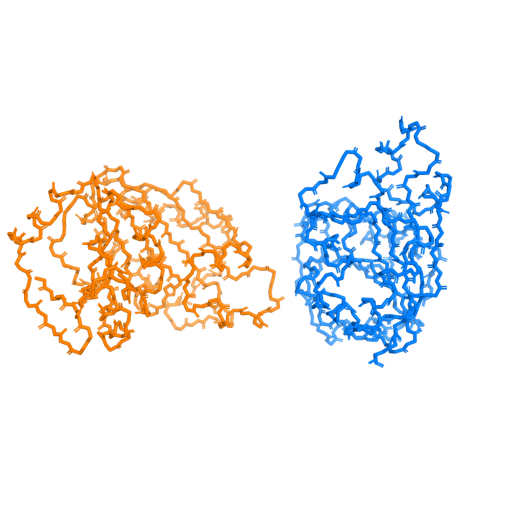94 SER B O 1
ATOM 2448 O O B SER B 1 97 ? -21.117 -20.014 37.397 0.61 14.72 94 SER B O 1
ATOM 2453 N N . GLY B 1 98 ? -19.190 -21.165 37.552 1.00 12.54 95 GLY B N 1
ATOM 2454 C CA . GLY B 1 98 ? -19.299 -21.746 36.227 1.00 15.85 95 GLY B CA 1
ATOM 2455 C C . GLY B 1 98 ? -19.252 -20.772 35.066 1.00 13.55 95 GLY B C 1
ATOM 2456 O O . GLY B 1 98 ? -19.738 -21.081 33.979 1.00 14.78 95 GLY B O 1
ATOM 2457 N N . VAL B 1 99 ? -18.664 -19.600 35.277 1.00 9.18 96 VAL B N 1
ATOM 2458 C CA . VAL B 1 99 ? -18.491 -18.654 34.167 1.00 8.66 96 VAL B CA 1
ATOM 2459 C C . VAL B 1 99 ? -17.664 -19.347 33.079 1.00 7.34 96 VAL B C 1
ATOM 2460 O O . VAL B 1 99 ? -16.736 -20.093 33.398 1.00 9.84 96 VAL B O 1
ATOM 2464 N N . GLY B 1 100 ? -18.008 -19.106 31.812 1.00 8.37 97 GLY B N 1
ATOM 2465 C CA . GLY B 1 100 ? -17.365 -19.783 30.695 1.00 9.50 97 GLY B CA 1
ATOM 2466 C C . GLY B 1 100 ? -16.373 -18.936 29.915 1.00 7.89 97 GLY B C 1
ATOM 2467 O O . GLY B 1 100 ? -15.588 -19.458 29.099 1.00 8.92 97 GLY B O 1
ATOM 2468 N N . GLU B 1 101 ? -16.430 -17.628 30.129 1.00 8.31 98 GLU B N 1
ATOM 2469 C CA . GLU B 1 101 ? -15.544 -16.706 29.418 1.00 7.41 98 GLU B CA 1
ATOM 2470 C C . GLU B 1 101 ? -15.405 -15.459 30.264 1.00 8.41 98 GLU B C 1
ATOM 2471 O O . GLU B 1 101 ? -16.401 -14.902 30.737 1.00 8.42 98 GLU B O 1
ATOM 2477 N N . LEU B 1 102 ? -14.165 -15.035 30.461 1.00 6.99 99 LEU B N 1
ATOM 2478 C CA . LEU B 1 102 ? -13.866 -13.948 31.372 1.00 6.85 99 LEU B CA 1
ATOM 2479 C C . LEU B 1 102 ? -13.051 -12.882 30.635 1.00 6.90 99 LEU B C 1
ATOM 2480 O O . LEU B 1 102 ? -12.051 -13.195 29.991 1.00 9.18 99 LEU B O 1
ATOM 2485 N N . HIS B 1 103 ? -13.490 -11.636 30.736 1.00 5.31 100 HIS B N 1
ATOM 2486 C CA . HIS B 1 103 ? -12.775 -10.505 30.140 1.00 6.00 100 HIS B CA 1
ATOM 2487 C C . HIS B 1 103 ? -12.300 -9.526 31.192 1.00 6.81 100 HIS B C 1
ATOM 2488 O O . HIS B 1 103 ? -13.037 -9.176 32.112 1.00 7.94 100 HIS B O 1
ATOM 2495 N N . VAL B 1 104 ? -11.071 -9.043 31.030 1.00 4.98 101 VAL B N 1
ATOM 2496 C CA . VAL B 1 104 ? -10.584 -7.930 31.834 1.00 4.57 101 VAL B CA 1
ATOM 2497 C C . VAL B 1 104 ? -9.930 -6.980 30.844 1.00 5.83 101 VAL B C 1
ATOM 2498 O O . VAL B 1 104 ? -8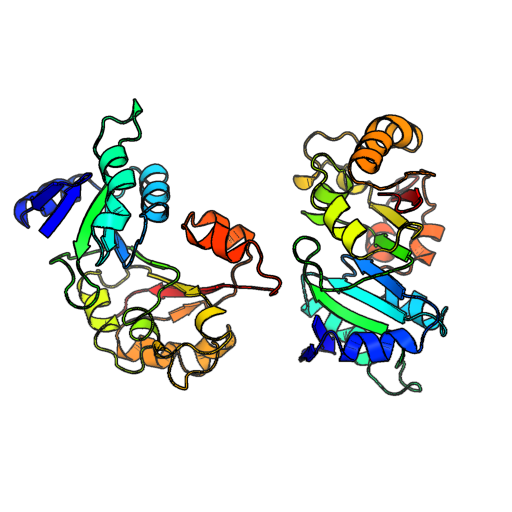.839 -7.270 30.334 1.00 7.87 101 VAL B O 1
ATOM 2502 N N . LEU B 1 105 ? -10.586 -5.859 30.566 1.00 6.36 102 LEU B N 1
ATOM 2503 C CA . LEU B 1 105 ? -10.132 -4.977 29.490 1.00 7.26 102 LEU B CA 1
ATOM 2504 C C . LEU B 1 105 ? -9.597 -3.658 30.025 1.00 6.25 102 LEU B C 1
ATOM 2505 O O . LEU B 1 105 ? -10.270 -2.972 30.792 1.00 8.13 102 LEU B O 1
ATOM 2510 N N . MET B 1 106 ? -8.387 -3.300 29.622 1.00 7.46 103 MET B N 1
ATOM 2511 C CA . MET B 1 106 ? -7.817 -2.002 29.991 1.00 8.67 103 MET B CA 1
ATOM 2512 C C . MET B 1 106 ? -7.810 -1.738 31.498 1.00 9.05 103 MET B C 1
ATOM 2513 O O . MET B 1 106 ? -8.185 -0.649 31.933 1.00 8.29 103 MET B O 1
ATOM 2518 N N . PRO B 1 107 ? -7.363 -2.717 32.304 1.00 5.75 104 PRO B N 1
ATOM 2519 C CA . PRO B 1 107 ? -7.423 -2.489 33.747 1.00 9.94 104 PRO B CA 1
ATOM 2520 C C . PRO B 1 107 ? -6.445 -1.416 34.211 1.00 7.37 104 PRO B C 1
ATOM 2521 O O . PRO B 1 107 ? -5.402 -1.173 33.591 1.00 8.47 104 PRO B O 1
ATOM 2525 N N . TRP B 1 108 ? -6.797 -0.764 35.311 1.00 7.40 105 TRP B N 1
ATOM 2526 C CA . TRP B 1 108 ? -5.826 0.018 36.057 1.00 6.99 105 TRP B CA 1
ATOM 2527 C C . TRP B 1 108 ? -6.075 -0.188 37.551 1.00 9.52 105 TRP B C 1
ATOM 2528 O O . TRP B 1 108 ? -6.964 -0.960 37.936 1.00 10.04 105 TRP B O 1
ATOM 2539 N N . GLY B 1 109 ? -5.283 0.473 38.386 1.00 8.05 106 GLY B N 1
ATOM 2540 C CA . GLY B 1 109 ? -5.447 0.330 39.828 1.00 13.53 106 GLY B CA 1
ATOM 2541 C C . GLY B 1 109 ? -5.168 -1.091 40.305 1.00 12.38 106 GLY B C 1
ATOM 2542 O O . GLY B 1 109 ? -4.331 -1.798 39.736 1.00 9.03 106 GLY B O 1
ATOM 2543 N N . SER B 1 110 ? -5.877 -1.521 41.343 1.00 14.40 107 SER B N 1
ATOM 2544 C CA . SER B 1 110 ? -5.582 -2.809 41.951 1.00 12.56 107 SER B CA 1
ATOM 2545 C C . SER B 1 110 ? -5.854 -3.973 41.007 1.00 9.17 107 SER B C 1
ATOM 2546 O O . SER B 1 110 ? -5.218 -5.019 41.129 1.00 8.71 107 SER B O 1
ATOM 2549 N N . LEU B 1 111 ? -6.784 -3.795 40.068 1.00 9.49 108 LEU B N 1
ATOM 2550 C CA . LEU B 1 111 ? -7.087 -4.864 39.115 1.00 8.83 108 LEU B CA 1
ATOM 2551 C C . LEU B 1 111 ? -5.899 -5.082 38.183 1.00 8.92 108 LEU B C 1
ATOM 2552 O O . LEU B 1 111 ? -5.563 -6.217 37.837 1.00 8.52 108 LEU B O 1
ATOM 2557 N N . LEU B 1 112 ? -5.253 -3.992 37.778 1.00 8.61 109 LEU B N 1
ATOM 2558 C CA . LEU B 1 112 ? -4.060 -4.122 36.946 1.00 7.95 109 LEU B CA 1
ATOM 2559 C C . LEU B 1 112 ? -2.941 -4.777 37.739 1.00 10.46 109 LEU B C 1
ATOM 2560 O O . LEU B 1 112 ? -2.280 -5.708 37.265 1.00 9.57 109 LEU B O 1
ATOM 2565 N N . ARG B 1 113 ? -2.716 -4.313 38.964 1.00 8.59 110 ARG B N 1
ATOM 2566 C CA A ARG B 1 113 ? -1.716 -4.951 39.800 0.57 10.25 110 ARG B CA 1
ATOM 2567 C CA B ARG B 1 113 ? -1.728 -4.949 39.820 0.43 10.42 110 ARG B CA 1
ATOM 2568 C C . ARG B 1 113 ? -2.015 -6.447 39.911 1.00 14.25 110 ARG B C 1
ATOM 2569 O O . ARG B 1 113 ? -1.105 -7.279 39.840 1.00 15.04 110 ARG B O 1
ATOM 2584 N N . GLY B 1 114 ? -3.293 -6.785 40.057 1.00 10.94 111 GLY B N 1
ATOM 2585 C CA . GLY B 1 114 ? -3.714 -8.170 40.166 1.00 12.53 111 GLY B CA 1
ATOM 2586 C C . GLY B 1 114 ? -3.401 -9.029 38.951 1.00 11.19 111 GLY B C 1
ATOM 2587 O O . GLY B 1 114 ? -2.926 -10.164 39.101 1.00 11.68 111 GLY B O 1
ATOM 2588 N N . VAL B 1 115 ? -3.664 -8.509 37.750 1.00 10.32 112 VAL B N 1
ATOM 2589 C CA . VAL B 1 115 ? -3.433 -9.296 36.542 1.00 8.45 112 VAL B CA 1
ATOM 2590 C C . VAL B 1 115 ? -1.974 -9.374 36.126 1.00 10.23 112 VAL B C 1
ATOM 2591 O O . VAL B 1 115 ? -1.634 -10.099 35.187 1.00 13.20 112 VAL B O 1
ATOM 2595 N N . LEU B 1 116 ? -1.104 -8.657 36.828 1.00 9.53 113 LEU B N 1
ATOM 2596 C CA . LEU B 1 116 ? 0.322 -8.843 36.588 1.00 9.91 113 LEU B CA 1
ATOM 2597 C C . LEU B 1 116 ? 0.826 -10.056 37.363 1.00 11.50 113 LEU B C 1
ATOM 2598 O O . LEU B 1 116 ? 1.880 -10.611 37.057 1.00 13.98 113 LEU B O 1
ATOM 2603 N N . GLY B 1 117 ? 0.052 -10.475 38.357 1.00 13.26 114 GLY B N 1
ATOM 2604 C CA . GLY B 1 117 ? 0.293 -11.751 39.012 1.00 14.37 114 GLY B CA 1
ATOM 2605 C C . GLY B 1 117 ? 1.508 -11.824 39.920 1.00 21.17 114 GLY B C 1
ATOM 2606 O O . GLY B 1 117 ? 2.030 -12.915 40.166 1.00 21.61 114 GLY B O 1
ATOM 2607 N N . SER B 1 118 ? 1.971 -10.684 40.419 1.00 17.71 115 SER B N 1
ATOM 2608 C CA . SER B 1 118 ? 3.105 -10.705 41.342 1.00 20.97 115 SER B CA 1
ATOM 2609 C C . SER B 1 118 ? 2.673 -11.443 42.610 1.00 26.28 115 SER B C 1
ATOM 2610 O O . SER B 1 118 ? 3.460 -12.147 43.237 1.00 27.43 115 SER B O 1
ATOM 2613 N N . SER B 1 119 ? 1.401 -11.281 42.959 1.00 23.41 116 SER B N 1
ATOM 2614 C CA . SER B 1 119 ? 0.738 -12.108 43.955 1.00 21.13 116 SER B CA 1
ATOM 2615 C C . SER B 1 119 ? -0.427 -12.795 43.252 1.00 20.71 116 SER B C 1
ATOM 2616 O O . SER B 1 119 ? -1.086 -12.188 42.409 1.00 18.41 116 SER B O 1
ATOM 2619 N N . PRO B 1 120 ? -0.694 -14.061 43.588 1.00 19.87 117 PRO B N 1
ATOM 2620 C CA . PRO B 1 120 ? -1.716 -14.797 42.830 1.00 15.83 117 PRO B CA 1
ATOM 2621 C C . PRO B 1 120 ? -3.165 -14.657 43.316 1.00 17.17 117 PRO B C 1
ATOM 2622 O O . PRO B 1 120 ? -4.048 -15.203 42.645 1.00 14.43 117 PRO B O 1
ATOM 2626 N N . GLU B 1 121 ? -3.422 -13.931 44.404 1.00 14.60 118 GLU B N 1
ATOM 2627 C CA A GLU B 1 121 ? -4.748 -13.928 45.029 0.57 17.47 118 GLU B CA 1
ATOM 2628 C CA B GLU B 1 121 ? -4.748 -13.956 45.018 0.43 16.19 118 GLU B CA 1
ATOM 2629 C C . GLU B 1 121 ? -5.867 -13.422 44.122 1.00 12.75 118 GLU B C 1
ATOM 2630 O O . GLU B 1 121 ? -6.939 -14.014 44.056 1.00 13.88 118 GLU B O 1
ATOM 2641 N N . MET B 1 122 ? -5.629 -12.316 43.430 1.00 12.74 119 MET B N 1
ATOM 2642 C CA . MET B 1 122 ? -6.702 -11.785 42.588 1.00 13.43 119 MET B CA 1
ATOM 2643 C C . MET B 1 122 ? -6.992 -12.666 41.378 1.00 11.24 119 MET B C 1
ATOM 2644 O O . MET B 1 122 ? -8.156 -12.897 41.041 1.00 11.36 119 MET B O 1
ATOM 2649 N N . LEU B 1 123 ? -5.945 -13.145 40.712 1.00 8.58 120 LEU B N 1
ATOM 2650 C CA . LEU B 1 123 ? -6.143 -14.111 39.627 1.00 7.36 120 LEU B CA 1
ATOM 2651 C C . LEU B 1 123 ? -6.884 -15.361 40.111 1.00 9.47 120 LEU B C 1
ATOM 2652 O O . LEU B 1 123 ? -7.761 -15.881 39.415 1.00 9.02 120 LEU B O 1
ATOM 2657 N N . ARG B 1 124 ? -6.544 -15.839 41.307 1.00 10.85 121 ARG B N 1
ATOM 2658 C CA . ARG B 1 124 ? -7.223 -17.018 41.832 1.00 10.92 121 ARG B CA 1
ATOM 2659 C C . ARG B 1 124 ? -8.681 -16.713 42.148 1.00 10.32 121 ARG B C 1
ATOM 2660 O O . ARG B 1 124 ? -9.543 -17.570 41.980 1.00 11.13 121 ARG B O 1
ATOM 2668 N N . GLY B 1 125 ? -8.948 -15.495 42.614 1.00 11.15 122 GLY B N 1
ATOM 2669 C CA . GLY B 1 125 ? -10.304 -15.097 42.934 1.00 13.25 122 GLY B CA 1
ATOM 2670 C C . GLY B 1 125 ? -11.166 -15.023 41.691 1.00 10.52 122 GLY B C 1
ATOM 2671 O O . GLY B 1 125 ? -12.338 -15.390 41.713 1.00 11.19 122 GLY B O 1
ATOM 2672 N N . MET B 1 126 ? -10.587 -14.540 40.596 1.00 9.29 123 MET B N 1
ATOM 2673 C CA . MET B 1 126 ? -11.319 -14.509 39.350 1.00 7.96 123 MET B CA 1
ATOM 2674 C C . MET B 1 126 ? -11.496 -15.913 38.789 1.00 9.74 123 MET B C 1
ATOM 2675 O O . MET B 1 126 ? -12.552 -16.231 38.252 1.00 11.44 123 MET B O 1
ATOM 2680 N N . ALA B 1 127 ? -10.479 -16.758 38.922 1.00 8.55 124 ALA B N 1
ATOM 2681 C CA . ALA B 1 127 ? -10.593 -18.109 38.382 1.00 9.28 124 ALA B CA 1
ATOM 2682 C C . ALA B 1 127 ? -11.690 -18.855 39.134 1.00 11.10 124 ALA B C 1
ATOM 2683 O O . ALA B 1 127 ? -12.352 -19.726 38.589 1.00 10.42 124 ALA B O 1
ATOM 2685 N N . ALA B 1 128 ? -11.885 -18.474 40.392 1.00 11.62 125 ALA B N 1
ATOM 2686 C CA . ALA B 1 128 ? -12.825 -19.149 41.279 1.00 12.54 125 ALA B CA 1
ATOM 2687 C C . ALA B 1 128 ? -14.248 -19.168 40.729 1.00 11.27 125 ALA B C 1
ATOM 2688 O O . ALA B 1 128 ? -14.993 -20.135 40.925 1.00 13.30 125 ALA B O 1
ATOM 2690 N N . VAL B 1 129 ? -14.634 -18.095 40.055 1.00 8.13 126 VAL B N 1
ATOM 2691 C CA . VAL B 1 129 ? -15.993 -17.997 39.527 1.00 8.61 126 VAL B CA 1
ATOM 2692 C C . VAL B 1 129 ? -16.146 -18.657 38.157 1.00 8.44 126 VAL B C 1
ATOM 2693 O O . VAL B 1 129 ? -17.259 -18.755 37.638 1.00 8.79 126 VAL B O 1
ATOM 2697 N N . CYS B 1 130 ? -15.037 -19.132 37.592 1.00 9.16 127 CYS B N 1
ATOM 2698 C CA . CYS B 1 130 ? -15.071 -19.753 36.267 1.00 9.66 127 CYS B CA 1
ATOM 2699 C C . CYS B 1 130 ? -15.039 -21.271 36.362 1.00 9.23 127 CYS B C 1
ATOM 2700 O O . CYS B 1 130 ? -14.465 -21.832 37.294 1.00 11.40 127 CYS B O 1
ATOM 2703 N N . ARG B 1 131 ? -15.615 -21.945 35.375 1.00 8.04 128 ARG B N 1
ATOM 2704 C CA . ARG B 1 131 ? -15.380 -23.386 35.283 1.00 8.82 128 ARG B CA 1
ATOM 2705 C C . ARG B 1 131 ? -13.983 -23.631 34.710 1.00 10.47 128 ARG B C 1
ATOM 2706 O O . ARG B 1 131 ? -13.470 -22.839 33.919 1.00 10.21 128 ARG B O 1
ATOM 2714 N N . PRO B 1 132 ? -13.365 -24.748 35.100 1.00 12.32 129 PRO B N 1
ATOM 2715 C CA . PRO B 1 132 ? -12.145 -25.162 34.406 1.00 7.93 129 PRO B CA 1
ATOM 2716 C C . PRO B 1 132 ? -12.473 -25.284 32.924 1.00 10.72 129 PRO B C 1
ATOM 2717 O O . PRO B 1 132 ? -13.510 -25.859 32.572 1.00 12.31 129 PRO B O 1
ATOM 2721 N N . GLY B 1 133 ? -11.615 -24.732 32.073 1.00 10.60 130 GLY B N 1
ATOM 2722 C CA . GLY B 1 133 ? -11.866 -24.729 30.638 1.00 12.76 130 GLY B CA 1
ATOM 2723 C C . GLY B 1 133 ? -12.429 -23.415 30.123 1.00 14.77 130 GLY B C 1
ATOM 2724 O O . GLY B 1 133 ? -12.505 -23.199 28.901 1.00 12.98 130 GLY B O 1
ATOM 2725 N N . ALA B 1 134 ? -12.814 -22.523 31.038 1.00 9.18 131 ALA B N 1
ATOM 2726 C CA . ALA B 1 134 ? -13.295 -21.207 30.631 1.00 7.22 131 ALA B CA 1
ATOM 2727 C C . ALA B 1 134 ? -12.199 -20.488 29.862 1.00 7.33 131 ALA B C 1
ATOM 2728 O O . ALA B 1 134 ? -11.020 -20.662 30.150 1.00 12.80 131 ALA B O 1
ATOM 2730 N N . SER B 1 135 ? -12.591 -19.669 28.896 1.00 7.28 132 SER B N 1
ATOM 2731 C CA A SER B 1 135 ? -11.608 -18.869 28.179 0.70 8.09 132 SER B CA 1
ATOM 2732 C CA B SER B 1 135 ? -11.640 -18.852 28.153 0.30 8.78 132 SER B CA 1
ATOM 2733 C C . SER B 1 135 ? -11.447 -17.528 28.873 1.00 7.96 132 SER B C 1
ATOM 2734 O O . SER B 1 135 ? -12.354 -17.068 29.585 1.00 10.37 132 SER B O 1
ATOM 2739 N N . PHE B 1 136 ? -10.279 -16.919 28.699 1.00 7.52 133 PHE B N 1
ATOM 2740 C CA . PHE B 1 136 ? -10.068 -15.567 29.219 1.00 5.28 133 PHE B CA 1
ATOM 2741 C C . PHE B 1 136 ? -9.395 -14.661 28.204 1.00 6.67 133 PHE B C 1
ATOM 2742 O O . PHE B 1 136 ? -8.687 -15.122 27.315 1.00 9.21 133 PHE B O 1
ATOM 2750 N N . LEU B 1 137 ? -9.643 -13.365 28.367 1.00 7.66 134 LEU B N 1
ATOM 2751 C CA . LEU B 1 137 ? -8.970 -12.325 27.612 1.00 7.31 134 LEU B CA 1
ATOM 2752 C C . LEU B 1 137 ? -8.639 -11.222 28.590 1.00 8.11 134 LEU B C 1
ATOM 2753 O O . LEU B 1 137 ? -9.540 -10.673 29.237 1.00 9.44 134 LEU B O 1
ATOM 2758 N N . VAL B 1 138 ? -7.354 -10.930 28.731 1.00 8.61 135 VAL B N 1
ATOM 2759 C CA . VAL B 1 138 ? -6.900 -9.777 29.497 1.00 8.27 135 VAL B CA 1
ATOM 2760 C C . VAL B 1 138 ? -6.254 -8.838 28.497 1.00 8.55 135 VAL B C 1
ATOM 2761 O O . VAL B 1 138 ? -5.248 -9.184 27.869 1.00 9.80 135 VAL B O 1
ATOM 2765 N N . ALA B 1 139 ? -6.837 -7.659 28.331 1.00 7.73 136 ALA B N 1
ATOM 2766 C CA . ALA B 1 139 ? -6.298 -6.707 27.360 1.00 7.96 136 ALA B CA 1
ATOM 2767 C C . ALA B 1 139 ? -5.616 -5.604 28.142 1.00 7.26 136 ALA B C 1
ATOM 2768 O O . ALA B 1 139 ? -6.272 -4.765 28.757 1.00 8.21 136 ALA B O 1
ATOM 2770 N N . LEU B 1 140 ? -4.289 -5.635 28.149 1.00 6.62 137 LEU B N 1
ATOM 2771 C CA . LEU B 1 140 ? -3.528 -4.675 28.929 1.00 5.53 137 LEU B CA 1
ATOM 2772 C C . LEU B 1 140 ? -3.380 -3.384 28.146 1.00 9.50 137 LEU B C 1
ATOM 2773 O O . LEU B 1 140 ? -2.958 -3.384 26.981 1.00 9.79 137 LEU B O 1
ATOM 2778 N N . ASN B 1 141 ? -3.729 -2.287 28.802 1.00 7.14 138 ASN B N 1
ATOM 2779 C CA . ASN B 1 141 ? -3.450 -0.956 28.291 1.00 6.59 138 ASN B CA 1
ATOM 2780 C C . ASN B 1 141 ? -1.990 -0.669 28.582 1.00 7.51 138 ASN B C 1
ATOM 2781 O O . ASN B 1 141 ? -1.602 -0.446 29.738 1.00 8.98 138 ASN B O 1
ATOM 2786 N N . LEU B 1 142 ? -1.171 -0.694 27.531 1.00 6.12 139 LEU B N 1
ATOM 2787 C CA . LEU B 1 142 ? 0.267 -0.535 27.676 1.00 7.32 139 LEU B CA 1
ATOM 2788 C C . LEU B 1 142 ? 0.676 0.868 28.139 1.00 9.20 139 LEU B C 1
ATOM 2789 O O . LEU B 1 142 ? 1.829 1.079 28.516 1.00 8.44 139 LEU B O 1
ATOM 2794 N N . HIS B 1 143 ? -0.261 1.816 28.127 1.00 6.50 140 HIS B N 1
ATOM 2795 C CA . HIS B 1 143 ? 0.068 3.155 28.588 1.00 8.27 140 HIS B CA 1
ATOM 2796 C C . HIS B 1 143 ? 0.274 3.202 30.097 1.00 8.47 140 HIS B C 1
ATOM 2797 O O . HIS B 1 143 ? 0.760 4.194 30.616 1.00 7.97 140 HIS B O 1
ATOM 2804 N N . ALA B 1 144 ? -0.038 2.106 30.781 1.00 9.43 141 ALA B N 1
ATOM 2805 C CA . ALA B 1 144 ? 0.316 1.996 32.199 1.00 8.60 141 ALA B CA 1
ATOM 2806 C C . ALA B 1 144 ? 1.830 1.972 32.388 1.00 9.09 141 ALA B C 1
ATOM 2807 O O . ALA B 1 144 ? 2.327 2.023 33.511 1.00 7.05 141 ALA B O 1
ATOM 2809 N N . TRP B 1 145 ? 2.565 1.878 31.280 1.00 8.51 142 TRP B N 1
ATOM 2810 C CA . TRP B 1 145 ? 4.025 1.888 31.322 1.00 8.82 142 TRP B CA 1
ATOM 2811 C C . TRP B 1 145 ? 4.605 3.054 30.542 1.00 7.68 142 TRP B C 1
ATOM 2812 O O . TRP B 1 145 ? 5.802 3.076 30.252 1.00 9.69 142 TRP B O 1
ATOM 2823 N N . ARG B 1 146 ? 3.761 4.016 30.200 1.00 7.31 143 ARG B N 1
ATOM 2824 C CA . ARG B 1 146 ? 4.182 5.115 29.341 1.00 9.99 143 ARG B CA 1
ATOM 2825 C C . ARG B 1 146 ? 3.800 6.472 29.913 1.00 8.69 143 ARG B C 1
ATOM 2826 O O . ARG B 1 146 ? 3.035 7.202 29.305 1.00 10.47 143 ARG B O 1
ATOM 2834 N N . PRO B 1 147 ? 4.350 6.833 31.083 1.00 10.62 144 PRO B N 1
ATOM 2835 C CA . PRO B 1 147 ? 5.333 6.128 31.908 1.00 8.80 144 PRO B CA 1
ATOM 2836 C C . PRO B 1 147 ? 4.678 5.239 32.965 1.00 11.39 144 PRO B C 1
ATOM 2837 O O . PRO B 1 147 ? 3.453 5.243 33.123 1.00 9.80 144 PRO B O 1
ATOM 2841 N N . SER B 1 148 ? 5.496 4.472 33.679 1.00 11.87 145 SER B N 1
ATOM 2842 C CA . SER B 1 148 ? 4.964 3.520 34.653 1.00 8.40 145 SER B CA 1
ATOM 2843 C C . SER B 1 148 ? 4.103 4.210 35.701 1.00 9.59 145 SER B C 1
ATOM 2844 O O . SER B 1 148 ? 4.529 5.186 36.330 1.00 12.51 145 SER B O 1
ATOM 2847 N N . VAL B 1 149 ? 2.899 3.684 35.884 1.00 7.90 146 VAL B N 1
ATOM 2848 C CA . VAL B 1 149 ? 1.991 4.144 36.930 1.00 9.07 146 VAL B CA 1
ATOM 2849 C C . VAL B 1 149 ? 2.333 3.409 38.224 1.00 10.26 146 VAL B C 1
ATOM 2850 O O . VAL B 1 149 ? 2.984 2.374 38.197 1.00 11.65 146 VAL B O 1
ATOM 2854 N N . PRO B 1 150 ? 1.906 3.948 39.370 1.00 13.04 147 PRO B N 1
ATOM 2855 C CA . PRO B 1 150 ? 2.310 3.307 40.628 1.00 13.62 147 PRO B CA 1
ATOM 2856 C C . PRO B 1 150 ? 1.963 1.815 40.722 1.00 14.00 147 PRO B C 1
ATOM 2857 O O . PRO B 1 150 ? 2.752 1.042 41.282 1.00 13.84 147 PRO B O 1
ATOM 2861 N N . GLU B 1 151 ? 0.822 1.403 40.174 1.00 11.68 148 GLU B N 1
ATOM 2862 C CA . GLU B 1 151 ? 0.346 0.033 40.383 1.00 15.62 148 GLU B CA 1
ATOM 2863 C C . GLU B 1 151 ? 1.100 -1.042 39.593 1.00 14.62 148 GLU B C 1
ATOM 2864 O O . GLU B 1 151 ? 0.952 -2.227 39.892 1.00 17.50 148 GLU B O 1
ATOM 2870 N N . VAL B 1 152 ? 1.912 -0.646 38.614 1.00 11.09 149 VAL B N 1
ATOM 2871 C CA . VAL B 1 152 ? 2.740 -1.641 37.909 1.00 8.83 149 VAL B CA 1
ATOM 2872 C C . VAL B 1 152 ? 4.113 -1.810 38.562 1.00 11.72 149 VAL B C 1
ATOM 2873 O O . VAL B 1 152 ? 4.899 -2.656 38.146 1.00 14.88 149 VAL B O 1
ATOM 2877 N N . GLY B 1 153 ? 4.395 -1.005 39.585 1.00 15.45 150 GLY B N 1
ATOM 2878 C CA . GLY B 1 153 ? 5.644 -1.122 40.316 1.00 18.79 150 GLY B CA 1
ATOM 2879 C C . GLY B 1 153 ? 6.842 -1.136 39.389 1.00 18.51 150 GLY B C 1
ATOM 2880 O O . GLY B 1 153 ? 6.961 -0.281 38.507 1.00 16.35 150 GLY B O 1
ATOM 2881 N N . GLU B 1 154 ? 7.719 -2.120 39.576 1.00 16.01 151 GLU B N 1
ATOM 2882 C CA . GLU B 1 154 ? 8.929 -2.238 38.769 1.00 16.98 151 GLU B CA 1
ATOM 2883 C C . GLU B 1 154 ? 8.781 -3.174 37.563 1.00 14.96 151 GLU B C 1
ATOM 2884 O O . GLU B 1 154 ? 9.769 -3.509 36.913 1.00 19.99 151 GLU B O 1
ATOM 2890 N N . HIS B 1 155 ? 7.555 -3.587 37.250 1.00 16.23 152 HIS B N 1
ATOM 2891 C CA . HIS B 1 155 ? 7.338 -4.431 36.073 1.00 15.16 152 HIS B CA 1
ATOM 2892 C C . HIS B 1 155 ? 7.648 -3.654 34.802 1.00 15.92 152 HIS B C 1
ATOM 2893 O O . HIS B 1 155 ? 7.230 -2.511 34.671 1.00 14.66 152 HIS B O 1
ATOM 2900 N N . PRO B 1 156 ? 8.367 -4.275 33.853 1.00 16.93 153 PRO B N 1
ATOM 2901 C CA . PRO B 1 156 ? 8.615 -3.668 32.537 1.00 14.38 153 PRO B CA 1
ATOM 2902 C C . PRO B 1 156 ? 7.368 -3.734 31.662 1.00 12.19 153 PRO B C 1
ATOM 2903 O O . PRO B 1 156 ? 6.506 -4.570 31.913 1.00 15.00 153 PRO B O 1
ATOM 2907 N N . GLU B 1 157 ? 7.271 -2.877 30.651 1.00 13.84 154 GLU B N 1
ATOM 2908 C CA . GLU B 1 157 ? 6.133 -2.964 29.746 1.00 11.74 154 GLU B CA 1
ATOM 2909 C C . GLU B 1 157 ? 6.145 -4.340 29.095 1.00 14.90 154 GLU B C 1
ATOM 2910 O O . GLU B 1 157 ? 7.129 -4.713 28.467 1.00 14.06 154 GLU B O 1
ATOM 2916 N N . PRO B 1 158 ? 5.062 -5.111 29.259 1.00 11.12 155 PRO B N 1
ATOM 2917 C CA . PRO B 1 158 ? 5.030 -6.453 28.662 1.00 10.88 155 PRO B CA 1
ATOM 2918 C C . PRO B 1 158 ? 4.913 -6.416 27.148 1.00 10.87 155 PRO B C 1
ATOM 2919 O O . PRO B 1 158 ? 4.306 -5.503 26.573 1.00 13.30 155 PRO B O 1
ATOM 2923 N N . THR B 1 159 ? 5.504 -7.420 26.511 1.00 14.00 156 THR B N 1
ATOM 2924 C CA . THR B 1 159 ? 5.417 -7.592 25.075 1.00 9.35 156 THR B CA 1
ATOM 2925 C C . THR B 1 159 ? 5.040 -9.053 24.830 1.00 12.09 156 THR B C 1
ATOM 2926 O O . THR B 1 159 ? 4.992 -9.847 25.768 1.00 16.00 156 THR B O 1
ATOM 2930 N N . PRO B 1 160 ? 4.769 -9.417 23.571 1.00 15.97 157 PRO B N 1
ATOM 2931 C CA . PRO B 1 160 ? 4.471 -10.830 23.319 1.00 17.72 157 PRO B CA 1
ATOM 2932 C C . PRO B 1 160 ? 5.520 -11.770 23.930 1.00 18.96 157 PRO B C 1
ATOM 2933 O O . PRO B 1 160 ? 5.160 -12.828 24.441 1.00 22.24 157 PRO B O 1
ATOM 2937 N N . ASP B 1 161 ? 6.791 -11.380 23.910 1.00 19.26 158 ASP B N 1
ATOM 2938 C CA . ASP B 1 161 ? 7.833 -12.236 24.478 1.00 20.54 158 ASP B CA 1
ATOM 2939 C C . ASP B 1 161 ? 7.780 -12.344 26.004 1.00 23.89 158 ASP B C 1
ATOM 2940 O O . ASP B 1 161 ? 8.344 -13.274 26.583 1.00 23.75 158 ASP B O 1
ATOM 2945 N N . SER B 1 162 ? 7.092 -11.410 26.655 1.00 21.96 159 SER B N 1
ATOM 2946 C CA . SER B 1 162 ? 6.947 -11.449 28.110 1.00 18.32 159 SER B CA 1
ATOM 2947 C C . SER B 1 162 ? 6.175 -12.665 28.596 1.00 23.00 159 SER B C 1
ATOM 2948 O O . SER B 1 162 ? 6.266 -13.031 29.768 1.00 19.63 159 SER B O 1
ATOM 2951 N N . ALA B 1 163 ? 5.406 -13.282 27.703 1.00 24.41 160 ALA B N 1
ATOM 2952 C CA . ALA B 1 163 ? 4.647 -14.475 28.055 1.00 21.17 160 ALA B CA 1
ATOM 2953 C C . ALA B 1 163 ? 5.587 -15.572 28.541 1.00 22.10 160 ALA B C 1
ATOM 2954 O O . ALA B 1 163 ? 5.437 -16.092 29.643 1.00 26.49 160 ALA B O 1
ATOM 2956 N N . ASP B 1 164 ? 6.562 -15.919 27.714 1.00 21.82 161 ASP B N 1
ATOM 2957 C CA . ASP B 1 164 ? 7.512 -16.957 28.089 1.00 27.40 161 ASP B CA 1
ATOM 2958 C C . ASP B 1 164 ? 8.403 -16.490 29.234 1.00 25.99 161 ASP B C 1
ATOM 2959 O O . ASP B 1 164 ? 8.769 -17.275 30.106 1.00 26.47 161 ASP B O 1
ATOM 2964 N N . GLU B 1 165 ? 8.756 -15.210 29.215 1.00 22.60 162 GLU B N 1
ATOM 2965 C CA . GLU B 1 165 ? 9.698 -14.652 30.179 1.00 20.28 162 GLU B CA 1
ATOM 2966 C C . GLU B 1 165 ? 9.180 -14.697 31.613 1.00 28.26 162 GLU B C 1
ATOM 2967 O O . GLU B 1 165 ? 9.905 -15.111 32.519 1.00 28.22 162 GLU B O 1
ATOM 2973 N N . TRP B 1 166 ? 7.943 -14.251 31.831 1.00 19.43 163 TRP B N 1
ATOM 2974 C CA . TRP B 1 166 ? 7.446 -14.135 33.202 1.00 19.00 163 TRP B CA 1
ATOM 2975 C C . TRP B 1 166 ? 5.929 -14.218 33.421 1.00 19.00 163 TRP B C 1
ATOM 2976 O O . TRP B 1 166 ? 5.482 -14.677 34.476 1.00 23.90 163 TRP B O 1
ATOM 2987 N N . LEU B 1 167 ? 5.138 -13.777 32.453 1.00 17.71 164 LEU B N 1
ATOM 2988 C CA . LEU B 1 167 ? 3.683 -13.788 32.641 1.00 19.95 164 LEU B CA 1
ATOM 2989 C C . LEU B 1 167 ? 3.119 -15.203 32.721 1.00 17.47 164 LEU B C 1
ATOM 2990 O O . LEU B 1 167 ? 2.330 -15.508 33.616 1.00 16.87 164 LEU B O 1
ATOM 2995 N N . ALA B 1 168 ? 3.518 -16.071 31.796 1.00 16.00 165 ALA B N 1
ATOM 2996 C CA . ALA B 1 168 ? 2.924 -17.404 31.758 1.00 20.21 165 ALA B CA 1
ATOM 2997 C C . ALA B 1 168 ? 3.133 -18.179 33.062 1.00 19.40 165 ALA B C 1
ATOM 2998 O O . ALA B 1 168 ? 2.194 -18.796 33.584 1.00 15.22 165 ALA B O 1
ATOM 3000 N N . PRO B 1 169 ? 4.364 -18.162 33.604 1.00 21.84 166 PRO B N 1
ATOM 3001 C CA . PRO B 1 169 ? 4.561 -18.944 34.830 1.00 23.66 166 PRO B CA 1
ATOM 3002 C C . PRO B 1 169 ? 3.755 -18.401 36.007 1.00 21.93 166 PRO B C 1
ATOM 3003 O O . PRO B 1 169 ? 3.248 -19.186 36.812 1.00 17.58 166 PRO B O 1
ATOM 3007 N N . ARG B 1 170 ? 3.633 -17.079 36.106 1.00 20.23 167 ARG B N 1
ATOM 3008 C CA . ARG B 1 170 ? 2.823 -16.484 37.163 1.00 16.98 167 ARG B CA 1
ATOM 3009 C C . ARG B 1 170 ? 1.359 -16.831 36.997 1.00 15.89 167 ARG B C 1
ATOM 3010 O O . ARG B 1 170 ? 0.663 -17.098 37.969 1.00 18.84 167 ARG B O 1
ATOM 3018 N N . TYR B 1 171 ? 0.889 -16.798 35.758 1.00 14.33 168 TYR B N 1
ATOM 3019 C CA . TYR B 1 171 ? -0.495 -17.152 35.479 1.00 12.82 168 TYR B CA 1
ATOM 3020 C C . TYR B 1 171 ? -0.760 -18.612 35.858 1.00 17.36 168 TYR B C 1
ATOM 3021 O O . TYR B 1 171 ? -1.767 -18.926 36.498 1.00 16.99 168 TYR B O 1
ATOM 3030 N N . ALA B 1 172 ? 0.164 -19.490 35.485 1.00 14.85 169 ALA B N 1
ATOM 3031 C CA . ALA B 1 172 ? 0.015 -20.924 35.755 1.00 15.45 169 ALA B CA 1
ATOM 3032 C C . ALA B 1 172 ? -0.109 -21.212 37.247 1.00 17.78 169 ALA B C 1
ATOM 3033 O O . ALA B 1 172 ? -0.903 -22.048 37.657 1.00 18.53 169 ALA B O 1
ATOM 3035 N N . GLU B 1 173 ? 0.679 -20.512 38.055 1.00 23.38 170 GLU B N 1
ATOM 3036 C CA . GLU B 1 173 ? 0.636 -20.693 39.501 1.00 29.25 170 GLU B CA 1
ATOM 3037 C C . GLU B 1 173 ? -0.734 -20.313 40.056 1.00 21.30 170 GLU B C 1
ATOM 3038 O O . GLU B 1 173 ? -1.168 -20.839 41.081 1.00 23.68 170 GLU B O 1
ATOM 3044 N N . ALA B 1 174 ? -1.418 -19.402 39.369 1.00 17.64 171 ALA B N 1
ATOM 3045 C CA . ALA B 1 174 ? -2.733 -18.957 39.812 1.00 16.55 171 ALA B CA 1
ATOM 3046 C C . ALA B 1 174 ? -3.866 -19.722 39.131 1.00 17.38 171 ALA B C 1
ATOM 3047 O O . ALA B 1 174 ? -5.040 -19.421 39.342 1.00 16.24 171 ALA B O 1
ATOM 3049 N N . GLY B 1 175 ? -3.511 -20.711 38.314 1.00 17.87 172 GLY B N 1
ATOM 3050 C CA . GLY B 1 175 ? -4.506 -21.539 37.659 1.00 18.90 172 GLY B CA 1
ATOM 3051 C C . GLY B 1 175 ? -5.011 -21.004 36.330 1.00 15.32 172 GLY B C 1
ATOM 3052 O O . GLY B 1 175 ? -6.097 -21.363 35.878 1.00 16.58 172 GLY B O 1
ATOM 3053 N N . TRP B 1 176 ? -4.236 -20.125 35.706 1.00 14.96 173 TRP B N 1
ATOM 3054 C CA . TRP B 1 176 ? -4.572 -19.630 34.378 1.00 10.78 173 TRP B CA 1
ATOM 3055 C C . TRP B 1 176 ? -3.545 -20.135 33.367 1.00 15.14 173 TRP B C 1
ATOM 3056 O O . TRP B 1 176 ? -2.348 -19.969 33.574 1.00 15.63 173 TRP B O 1
ATOM 3067 N N A LYS B 1 177 ? -4.015 -20.745 32.283 0.42 11.84 174 LYS B N 1
ATOM 3068 N N B LYS B 1 177 ? -4.013 -20.733 32.274 0.58 11.43 174 LYS B N 1
ATOM 3069 C CA A LYS B 1 177 ? -3.130 -21.185 31.207 0.42 13.17 174 LYS B CA 1
ATOM 3070 C CA B LYS B 1 177 ? -3.113 -21.193 31.215 0.58 13.16 174 LYS B CA 1
ATOM 3071 C C A LYS B 1 177 ? -3.036 -20.093 30.151 0.42 13.43 174 LYS B C 1
ATOM 3072 C C B LYS B 1 177 ? -3.012 -20.134 30.125 0.58 13.79 174 LYS B C 1
ATOM 3073 O O A LYS B 1 177 ? -3.986 -19.857 29.409 0.42 10.95 174 LYS B O 1
ATOM 3074 O O B LYS B 1 177 ? -3.932 -19.969 29.328 0.58 11.54 174 LYS B O 1
ATOM 3085 N N . LEU B 1 178 ? -1.889 -19.419 30.101 1.00 12.26 175 LEU B N 1
ATOM 3086 C CA . LEU B 1 178 ? -1.673 -18.342 29.149 1.00 14.69 175 LEU B CA 1
ATOM 3087 C C . LEU B 1 178 ? -1.215 -18.957 27.844 1.00 15.42 175 LEU B C 1
ATOM 3088 O O . LEU B 1 178 ? -0.108 -19.478 27.759 1.00 23.79 175 LEU B O 1
ATOM 3093 N N . ALA B 1 179 ? -2.088 -18.925 26.843 1.00 11.15 176 ALA B N 1
ATOM 3094 C CA . ALA B 1 179 ? -1.853 -19.637 25.594 1.00 14.31 176 ALA B CA 1
ATOM 3095 C C . ALA B 1 179 ? -1.338 -18.723 24.488 1.00 18.99 176 ALA B C 1
ATOM 3096 O O . ALA B 1 179 ? -0.599 -19.159 23.602 1.00 20.61 176 ALA B O 1
ATOM 3098 N N . ASP B 1 180 ? -1.738 -17.460 24.529 1.00 14.29 177 ASP B N 1
ATOM 3099 C CA A ASP B 1 180 ? -1.369 -16.519 23.481 0.47 17.85 177 ASP B CA 1
ATOM 3100 C CA B ASP B 1 180 ? -1.358 -16.522 23.483 0.53 17.87 177 ASP B CA 1
ATOM 3101 C C . ASP B 1 180 ? -1.172 -15.120 24.041 1.00 12.98 177 ASP B C 1
ATOM 3102 O O . ASP B 1 180 ? -1.857 -14.714 24.977 1.00 11.52 177 ASP B O 1
ATOM 3111 N N A CYS B 1 181 ? -0.197 -14.414 23.485 0.37 12.66 178 CYS B N 1
ATOM 3112 N N B CYS B 1 181 ? -0.262 -14.372 23.421 0.63 12.91 178 CYS B N 1
ATOM 3113 C CA A CYS B 1 181 ? 0.038 -13.019 23.811 0.37 11.46 178 CYS B CA 1
ATOM 3114 C CA B CYS B 1 181 ? 0.052 -13.011 23.842 0.63 11.81 178 CYS B CA 1
ATOM 3115 C C A CYS B 1 181 ? 0.325 -12.325 22.499 0.37 12.98 178 CYS B C 1
ATOM 3116 C C B CYS B 1 181 ? 0.461 -12.176 22.633 0.63 11.39 178 CYS B C 1
ATOM 3117 O O A CYS B 1 181 ? 1.174 -12.779 21.728 0.37 11.45 178 CYS B O 1
ATOM 3118 O O B CYS B 1 181 ? 1.539 -12.384 22.068 0.63 15.39 178 CYS B O 1
ATOM 3123 N N . ARG B 1 182 ? -0.398 -11.248 22.226 1.00 11.47 179 ARG B N 1
ATOM 3124 C CA . ARG B 1 182 ? -0.172 -10.506 20.992 1.00 12.85 179 ARG B CA 1
ATOM 3125 C C . ARG B 1 182 ? -0.667 -9.069 21.056 1.00 11.81 179 ARG B C 1
ATOM 3126 O O . ARG B 1 182 ? -1.620 -8.758 21.763 1.00 12.25 179 ARG B O 1
ATOM 3134 N N . TYR B 1 183 ? -0.019 -8.192 20.302 1.00 10.69 180 TYR B N 1
ATOM 3135 C CA . TYR B 1 183 ? -0.507 -6.831 20.192 1.00 9.15 180 TYR B CA 1
ATOM 3136 C C . TYR B 1 183 ? -1.817 -6.789 19.417 1.00 13.45 180 TYR B C 1
ATOM 3137 O O . TYR B 1 183 ? -2.025 -7.564 18.474 1.00 12.53 180 TYR B O 1
ATOM 3146 N N . LEU B 1 184 ? -2.701 -5.885 19.832 1.00 9.98 181 LEU B N 1
ATOM 3147 C CA . LEU B 1 184 ? -3.913 -5.575 19.087 1.00 10.14 181 LEU B CA 1
ATOM 3148 C C . LEU B 1 184 ? -3.734 -4.261 18.337 1.00 13.94 181 LEU B C 1
ATOM 3149 O O . LEU B 1 184 ? -3.310 -3.253 18.912 1.00 13.60 181 LEU B O 1
ATOM 3154 N N . GLU B 1 185 ? -4.068 -4.273 17.051 1.00 12.30 182 GLU B N 1
ATOM 3155 C CA . GLU B 1 185 ? -4.113 -3.041 16.269 1.00 10.89 182 GLU B CA 1
ATOM 3156 C C . GLU B 1 185 ? -5.154 -2.112 16.886 1.00 12.59 182 GLU B C 1
ATOM 3157 O O . GLU B 1 185 ? -6.128 -2.577 17.476 1.00 13.90 182 GLU B O 1
ATOM 3163 N N . PRO B 1 186 ? -4.967 -0.795 16.739 1.00 10.82 183 PRO B N 1
ATOM 3164 C CA . PRO B 1 186 ? -5.958 0.147 17.279 1.00 10.95 183 PRO B CA 1
ATOM 3165 C C . PRO B 1 186 ? -7.384 -0.153 16.797 1.00 13.50 183 PRO B C 1
ATOM 3166 O O . PRO B 1 186 ? -8.341 0.012 17.567 1.00 13.34 183 PRO B O 1
ATOM 3170 N N . GLU B 1 187 ? -7.526 -0.585 15.542 1.00 13.48 184 GLU B N 1
ATOM 3171 C CA . GLU B 1 187 ? -8.839 -0.958 15.019 1.00 17.16 184 GLU B CA 1
ATOM 3172 C C . GLU B 1 187 ? -9.426 -2.166 15.760 1.00 17.32 184 GLU B C 1
ATOM 3173 O O . GLU B 1 187 ? -10.642 -2.252 15.946 1.00 15.36 184 GLU B O 1
ATOM 3179 N N . GLU B 1 188 ? -8.572 -3.095 16.188 1.00 11.31 185 GLU B N 1
ATOM 3180 C CA . GLU B 1 188 ? -9.049 -4.253 16.952 1.00 12.79 185 GLU B CA 1
ATOM 3181 C C . GLU B 1 188 ? -9.507 -3.845 18.342 1.00 15.94 185 GLU B C 1
ATOM 3182 O O . GLU B 1 188 ? -10.488 -4.379 18.868 1.00 14.20 185 GLU B O 1
ATOM 3188 N N . VAL B 1 189 ? -8.781 -2.908 18.936 1.00 12.79 186 VAL B N 1
ATOM 3189 C CA . VAL B 1 189 ? -9.154 -2.361 20.241 1.00 12.08 186 VAL B CA 1
ATOM 3190 C C . VAL B 1 189 ? -10.498 -1.674 20.102 1.00 15.08 186 VAL B C 1
ATOM 3191 O O . VAL B 1 189 ? -11.380 -1.858 20.931 1.00 14.64 186 VAL B O 1
ATOM 3195 N N . ALA B 1 190 ? -10.662 -0.901 19.028 1.00 13.40 187 ALA B N 1
ATOM 3196 C CA . ALA B 1 190 ? -11.917 -0.202 18.794 1.00 15.01 187 ALA B CA 1
ATOM 3197 C C . ALA B 1 190 ? -13.078 -1.193 18.720 1.00 17.10 187 ALA B C 1
ATOM 3198 O O . ALA B 1 190 ? -14.190 -0.894 19.154 1.00 19.42 187 ALA B O 1
ATOM 3200 N N . GLY B 1 191 ? -12.809 -2.375 18.172 1.00 14.99 188 GLY B N 1
ATOM 3201 C CA . GLY B 1 191 ? -13.826 -3.397 17.995 1.00 20.08 188 GLY B CA 1
ATOM 3202 C C . GLY B 1 191 ? -14.320 -3.989 19.304 1.00 20.42 188 GLY B C 1
ATOM 3203 O O . GLY B 1 191 ? -15.380 -4.615 19.352 1.00 20.37 188 GLY B O 1
ATOM 3204 N N . LEU B 1 192 ? -13.546 -3.799 20.366 1.00 16.64 189 LEU B N 1
ATOM 3205 C CA . LEU B 1 192 ? -13.962 -4.240 21.703 1.00 15.19 189 LEU B CA 1
ATOM 3206 C C . LEU B 1 192 ? -15.053 -3.342 22.267 1.00 16.42 189 LEU B C 1
ATOM 3207 O O . LEU B 1 192 ? -15.761 -3.714 23.211 1.00 15.14 189 LEU B O 1
ATOM 3212 N N . GLU B 1 193 ? -15.167 -2.148 21.696 1.00 13.17 190 GLU B N 1
ATOM 3213 C CA . GLU B 1 193 ? -16.119 -1.135 22.146 1.00 13.48 190 GLU B CA 1
ATOM 3214 C C . GLU B 1 193 ? -16.004 -0.759 23.621 1.00 19.50 190 GLU B C 1
ATOM 3215 O O . GLU B 1 193 ? -16.988 -0.784 24.355 1.00 20.99 190 GLU B O 1
ATOM 3221 N N . THR B 1 194 ? -14.800 -0.396 24.059 1.00 16.46 191 THR B N 1
ATOM 3222 C CA . THR B 1 194 ? -14.669 0.207 25.375 1.00 19.07 191 THR B CA 1
ATOM 3223 C C . THR B 1 194 ? -14.518 1.725 25.259 1.00 15.50 191 THR B C 1
ATOM 3224 O O . THR B 1 194 ? -14.172 2.241 24.200 1.00 24.01 191 THR B O 1
ATOM 3228 N N . SER B 1 195 ? -14.761 2.423 26.364 1.00 25.45 192 SER B N 1
ATOM 3229 C CA . SER B 1 195 ? -14.639 3.876 26.397 1.00 25.96 192 SER B CA 1
ATOM 3230 C C . SER B 1 195 ? -13.203 4.304 26.099 1.00 24.57 192 SER B C 1
ATOM 3231 O O . SER B 1 195 ? -12.931 5.480 25.844 1.00 25.09 192 SER B O 1
ATOM 3234 N N . TRP B 1 196 ? -12.277 3.351 26.119 1.00 16.46 193 TRP B N 1
ATOM 3235 C CA . TRP B 1 196 ? -10.870 3.705 25.952 1.00 16.20 193 TRP B CA 1
ATOM 3236 C C . TRP B 1 196 ? -10.473 4.031 24.516 1.00 11.91 193 TRP B C 1
ATOM 3237 O O . TRP B 1 196 ? -9.412 4.610 24.281 1.00 11.21 193 TRP B O 1
ATOM 3248 N N . THR B 1 197 ? -11.312 3.659 23.553 1.00 13.14 194 THR B N 1
ATOM 3249 C CA . THR B 1 197 ? -11.015 3.929 22.155 1.00 17.64 194 THR B CA 1
ATOM 3250 C C . THR B 1 197 ? -10.808 5.424 21.935 1.00 15.13 194 THR B C 1
ATOM 3251 O O . THR B 1 197 ? -9.864 5.838 21.272 1.00 17.61 194 THR B O 1
ATOM 3255 N N . ARG B 1 198 ? -11.700 6.225 22.499 1.00 15.94 195 ARG B N 1
ATOM 3256 C CA . ARG B 1 198 ? -11.585 7.669 22.358 1.00 21.13 195 ARG B CA 1
ATOM 3257 C C . ARG B 1 198 ? -10.296 8.208 22.987 1.00 18.78 195 ARG B C 1
ATOM 3258 O O . ARG B 1 198 ? -9.621 9.043 22.388 1.00 19.44 195 ARG B O 1
ATOM 3266 N N . ARG B 1 199 ? -9.955 7.729 24.180 1.00 16.65 196 ARG B N 1
ATOM 3267 C CA . ARG B 1 199 ? -8.741 8.186 24.858 1.00 13.41 196 ARG B CA 1
ATOM 3268 C C . ARG B 1 199 ? -7.505 7.813 24.052 1.00 17.52 196 ARG B C 1
ATOM 3269 O O . ARG B 1 199 ? -6.552 8.592 23.952 1.00 17.45 196 ARG B O 1
ATOM 3277 N N . LEU B 1 200 ? -7.524 6.614 23.474 1.00 12.30 197 LEU B N 1
ATOM 3278 C CA . LEU B 1 200 ? -6.377 6.136 22.703 1.00 12.63 197 LEU B CA 1
ATOM 3279 C C . LEU B 1 200 ? -6.302 6.678 21.276 1.00 13.66 197 LEU B C 1
ATOM 3280 O O . LEU B 1 200 ? -5.293 6.485 20.599 1.00 14.90 197 LEU B O 1
ATOM 3285 N N . HIS B 1 201 ? -7.350 7.360 20.816 1.00 14.15 198 HIS B N 1
ATOM 3286 C CA . HIS B 1 201 ? -7.405 7.823 19.428 1.00 19.28 198 HIS B CA 1
ATOM 3287 C C . HIS B 1 201 ? -6.237 8.729 19.059 1.00 18.86 198 HIS B C 1
ATOM 3288 O O . HIS B 1 201 ? -5.744 8.682 17.931 1.00 19.67 198 HIS B O 1
ATOM 3295 N N . SER B 1 202 ? -5.795 9.542 20.015 1.00 15.88 199 SER B N 1
ATOM 3296 C CA . SER B 1 202 ? -4.702 10.489 19.787 1.00 21.46 199 SER B CA 1
ATOM 3297 C C . SER B 1 202 ? -3.310 9.879 19.976 1.00 22.84 199 SER B C 1
ATOM 3298 O O . SER B 1 202 ? -2.294 10.556 19.782 1.00 22.19 199 SER B O 1
ATOM 3301 N N . SER B 1 203 ? -3.258 8.609 20.360 1.00 15.78 200 SER B N 1
ATOM 3302 C CA . SER B 1 203 ? -1.976 7.951 20.564 1.00 11.59 200 SER B CA 1
ATOM 3303 C C . SER B 1 203 ? -1.219 7.901 19.265 1.00 12.45 200 SER B C 1
ATOM 3304 O O . SER B 1 203 ? -1.812 7.680 18.210 1.00 15.55 200 SER B O 1
ATOM 3307 N N . ARG B 1 204 ? 0.095 8.080 19.339 1.00 11.25 201 ARG B N 1
ATOM 3308 C CA .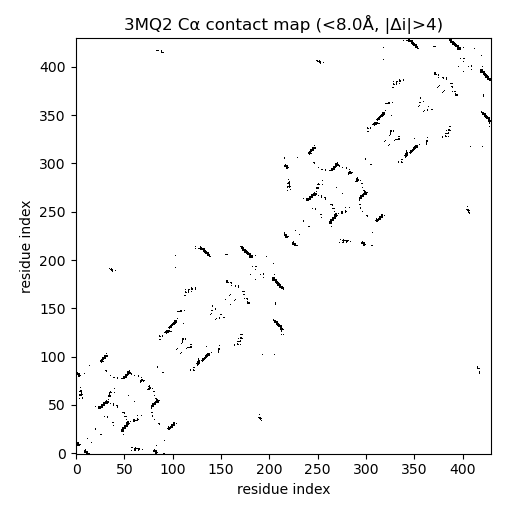 ARG B 1 204 ? 0.920 7.915 18.152 1.00 12.30 201 ARG B CA 1
ATOM 3309 C C . ARG B 1 204 ? 1.847 6.705 18.283 1.00 11.41 201 ARG B C 1
ATOM 3310 O O . ARG B 1 204 ? 2.741 6.496 17.462 1.00 12.99 201 ARG B O 1
ATOM 3318 N N . ASP B 1 205 ? 1.623 5.900 19.320 1.00 11.31 202 ASP B N 1
ATOM 3319 C CA . ASP B 1 205 ? 2.360 4.654 19.454 1.00 9.42 202 ASP B CA 1
ATOM 3320 C C . ASP B 1 205 ? 1.880 3.641 18.415 1.00 10.42 202 ASP B C 1
ATOM 3321 O O . ASP B 1 205 ? 0.754 3.728 17.931 1.00 10.72 202 ASP B O 1
ATOM 3326 N N . ARG B 1 206 ? 2.723 2.670 18.087 1.00 11.19 203 ARG B N 1
ATOM 3327 C CA . ARG B 1 206 ? 2.343 1.656 17.106 1.00 9.11 203 ARG B CA 1
ATOM 3328 C C . ARG B 1 206 ? 1.181 0.814 17.607 1.00 10.59 203 ARG B C 1
ATOM 3329 O O . ARG B 1 206 ? 0.218 0.574 16.879 1.00 10.42 203 ARG B O 1
ATOM 3337 N N . PHE B 1 207 ? 1.297 0.359 18.852 1.00 9.87 204 PHE B N 1
ATOM 3338 C CA . PHE B 1 207 ? 0.237 -0.382 19.521 1.00 7.56 204 PHE B CA 1
ATOM 3339 C C . PHE B 1 207 ? 0.020 0.200 20.907 1.00 9.05 204 PHE B C 1
ATOM 3340 O O . PHE B 1 207 ? 0.959 0.673 21.541 1.00 10.14 204 PHE B O 1
ATOM 3348 N N . ASP B 1 208 ? -1.218 0.123 21.378 1.00 8.34 205 ASP B N 1
ATOM 3349 C CA . ASP B 1 208 ? -1.572 0.577 22.724 1.00 8.16 205 ASP B CA 1
ATOM 3350 C C . ASP B 1 208 ? -1.964 -0.563 23.645 1.00 8.89 205 ASP B C 1
ATOM 3351 O O . ASP B 1 208 ? -2.049 -0.366 24.859 1.00 9.11 205 ASP B O 1
ATOM 3356 N N . VAL B 1 209 ? -2.245 -1.732 23.075 1.00 7.13 206 VAL B N 1
ATOM 3357 C CA . VAL B 1 209 ? -2.825 -2.833 23.853 1.00 6.82 206 VAL B CA 1
ATOM 3358 C C . VAL B 1 209 ? -2.178 -4.172 23.558 1.00 9.99 206 VAL B C 1
ATOM 3359 O O . VAL B 1 209 ? -1.930 -4.514 22.396 1.00 9.23 206 VAL B O 1
ATOM 3363 N N . LEU B 1 210 ? -1.922 -4.937 24.616 1.00 7.35 207 LEU B N 1
ATOM 3364 C CA . LEU B 1 210 ? -1.425 -6.306 24.503 1.00 7.74 207 LEU B CA 1
ATOM 3365 C C . LEU B 1 210 ? -2.503 -7.261 25.005 1.00 10.32 207 LEU B C 1
ATOM 3366 O O . LEU B 1 210 ? -2.982 -7.131 26.133 1.00 10.79 207 LEU B O 1
ATOM 3371 N N . ALA B 1 211 ? -2.891 -8.215 24.163 1.00 6.27 208 ALA B N 1
ATOM 3372 C CA . ALA B 1 211 ? -3.946 -9.162 24.509 1.00 8.13 208 ALA B CA 1
ATOM 3373 C C . ALA B 1 211 ? -3.380 -10.473 25.026 1.00 13.49 208 ALA B C 1
ATOM 3374 O O . ALA B 1 211 ? -2.591 -11.130 24.351 1.00 11.53 208 ALA B O 1
ATOM 3376 N N . LEU B 1 212 ? -3.796 -10.847 26.228 1.00 9.08 209 LEU B N 1
AT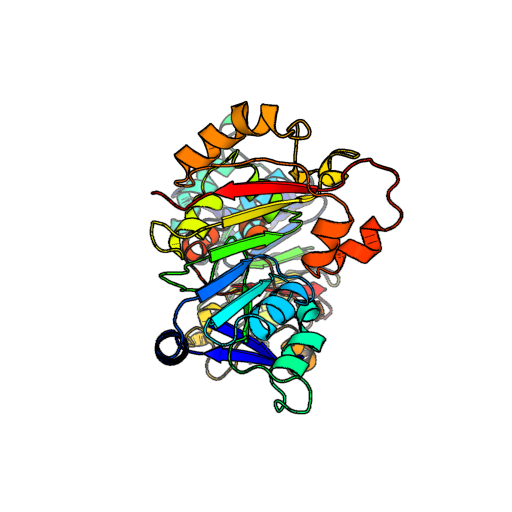OM 3377 C CA . LEU B 1 212 ? -3.399 -12.113 26.820 1.00 8.76 209 LEU B CA 1
ATOM 3378 C C . LEU B 1 212 ? -4.619 -13.010 26.779 1.00 9.52 209 LEU B C 1
ATOM 3379 O O . LEU B 1 212 ? -5.680 -12.647 27.291 1.00 9.68 209 LEU B O 1
ATOM 3384 N N . THR B 1 213 ? -4.489 -14.184 26.164 1.00 10.32 210 THR B N 1
ATOM 3385 C CA . THR B 1 213 ? -5.617 -15.102 26.103 1.00 8.15 210 THR B CA 1
ATOM 3386 C C . THR B 1 213 ? -5.225 -16.512 26.495 1.00 9.86 210 THR B C 1
ATOM 3387 O O . THR B 1 213 ? -4.056 -16.897 26.429 1.00 10.64 210 THR B O 1
ATOM 3391 N N . GLY B 1 214 ? -6.222 -17.277 26.910 1.00 9.42 211 GLY B N 1
ATOM 3392 C CA . GLY B 1 214 ? -5.983 -18.655 27.294 1.00 7.62 211 GLY B CA 1
ATOM 3393 C C . GLY B 1 214 ? -7.210 -19.233 27.963 1.00 8.69 211 GLY B C 1
ATOM 3394 O O . GLY B 1 214 ? -8.338 -18.826 27.670 1.00 9.87 211 GLY B O 1
ATOM 3395 N N . THR B 1 215 ? -6.974 -20.181 28.864 1.00 8.95 212 THR B N 1
ATOM 3396 C CA . THR B 1 215 ? -8.046 -20.932 29.495 1.00 10.52 212 THR B CA 1
ATOM 3397 C C . THR B 1 215 ? -7.777 -21.029 30.985 1.00 10.96 212 THR B C 1
ATOM 3398 O O . THR B 1 215 ? -6.631 -20.996 31.420 1.00 11.35 212 THR B O 1
ATOM 3402 N N . ILE B 1 216 ? -8.842 -21.127 31.767 1.00 10.02 213 ILE B N 1
ATOM 3403 C CA . ILE B 1 216 ? -8.709 -21.327 33.202 1.00 8.42 213 ILE B CA 1
ATOM 3404 C C . ILE B 1 216 ? -8.423 -22.815 33.441 1.00 11.73 213 ILE B C 1
ATOM 3405 O O . ILE B 1 216 ? -9.177 -23.675 33.002 1.00 14.91 213 ILE B O 1
ATOM 3410 N N . SER B 1 217 ? -7.322 -23.110 34.125 1.00 11.03 214 SER B N 1
ATOM 3411 C CA . SER B 1 217 ? -6.869 -24.479 34.333 1.00 13.93 214 SER B CA 1
ATOM 3412 C C . SER B 1 217 ? -6.277 -24.601 35.733 1.00 17.58 214 SER B C 1
ATOM 3413 O O . SER B 1 217 ? -5.055 -24.492 35.902 1.00 17.17 214 SER B O 1
ATOM 3416 N N A PRO B 1 218 ? -7.135 -24.884 36.730 0.58 15.94 215 PRO B N 1
ATOM 3417 N N B PRO B 1 218 ? -7.144 -24.753 36.747 0.42 16.37 215 PRO B N 1
ATOM 3418 C CA A PRO B 1 218 ? -6.729 -24.954 38.140 0.58 15.06 215 PRO B CA 1
ATOM 3419 C CA B PRO B 1 218 ? -6.729 -24.741 38.158 0.42 13.77 215 PRO B CA 1
ATOM 3420 C C A PRO B 1 218 ? -5.644 -26.002 38.359 0.58 20.67 215 PRO B C 1
ATOM 3421 C C B PRO B 1 218 ? -6.004 -26.018 38.576 0.42 18.54 215 PRO B C 1
ATOM 3422 O O A PRO B 1 218 ? -5.754 -27.098 37.813 0.58 9.78 215 PRO B O 1
ATOM 3423 O O B PRO B 1 218 ? -5.198 -25.967 39.510 0.42 16.71 215 PRO B O 1
#

Radius of gyration: 25.96 Å; Cα contacts (8 Å, |Δi|>4): 962; chains: 2; bounding box: 69×48×68 Å

Secondary structure (DSSP, 8-state):
-EEEETTEEEE--HHHHHHHHTTSSEEEEEES-TT-HHHHHHHHH-TTEEEEEEES-GGGGHHHHHHHTS-GGGT--TTEEEEE--STT--S---EEEEEEES--HHHHHHHHTSSSHHHHHHHHTEEEEEEEEEEEEGGGBTTB-GGGTTPPPP-HHHIIIIIHHHHHHTTEEEEEEEEEPHHHHHHT--THHHHHTT--SS-SEEEEEEEE--/-EEEETTEEEE--HHHHHHHHTTSSEEEEEES-TT-HHHHHHHHH-TTEEEEEEES-GGGGHHHHHHHHS-GGGT--TTEEEEE--GGG--S---EEEEEEES--HHHHHHHHTSSSHHHHHHHHTEEEEEEEEEEEEGGGBTTB-GGGTTPPPP-TTHIIIIIHHHHHHTTEEEEEEEEEPHHHHHHT--THHHHHTT--SS-SEEEEEEEE--

Sequence (430 aa):
MRRVVGKRVQEFSDDAEFEQLRSQYDDVVLDVGTGDGKHPYKVARQNPSRLVVALDADKSRMEKISAKAAAKPAKGGLPNLLYLWATAERLPPLSGVGELHVLMPWGSLLRGVLGSSPEEMLRGMAAVCRPGASSFLVALNLHAWRPSVPEVGEHPEPTPDSADEWLAPRYAEAGWKKLADCCRRYLEPEEVAGLETSWTRRLHSSRDRFDVLALTGTISPPMRRVVGKRVQEFSDAEFEQLRSQYDDVVLDVGTGDGKHPYKVARQNPSSRLVVALDADKSRMEKISAKAAAKPAKGGLPNLLYLWATAERLPPLSSGVGELHVLMPWGSLLRRGVLGSSPEEMLRGMAAVCRPGASSFLVALNLHAWRPSVPEVGEHPEPTPDSADEWLAPRYAEAGWKKLADDCCRYLEPEEVAGLETSWTRRLHSSRDRFDVLALTGTISPP

Solvent-accessible surface area: 20327 Å² total; per-residue (Å²): 25,28,84,2,41,11,177,153,48,88,117,35,59,86,63,94,2,76,123,47,41,86,133,41,121,32,2,1,0,4,1,29,15,13,26,0,76,11,0,30,57,16,1,118,114,39,102,58,56,0,1,0,0,2,20,40,63,82,73,113,0,63,127,10,2,43,88,5,45,43,161,106,101,158,9,4,20,104,3,9,6,5,0,29,0,21,12,73,19,15,9,78,10,60,28,0,6,38,0,14,1,13,3,8,178,18,40,20,0,123,9,0,0,3,69,49,31,129,24,0,123,30,0,9,77,8,10,100,100,52,0,46,5,29,0,0,0,12,0,50,10,21,78,116,66,45,130,36,1,48,177,32,86,54,0,48,32,100,23,0,79,124,58,0,27,64,60,0,68,110,5,10,1,88,25,67,67,13,111,63,14,59,53,133,66,4,38,36,28,80,18,27,59,47,171,175,18,156,90,27,224,64,150,39,5,0,0,5,0,46,8,40,1,65,121,29,110,59,2,7,13,171,144,61,59,162,27,46,84,66,76,4,84,121,33,45,88,127,44,120,29,2,1,0,4,1,29,15,15,23,0,108,12,0,27,48,16,1,124,120,39,99,61,55,0,0,0,0,2,20,61,64,72,73,113,0,54,177,20,2,44,97,6,44,38,127,101,94,143,8,2,14,102,4,10,4,4,1,85,4,50,12,105,195,35,10,82,6,69,27,0,7,40,0,13,0,14,4,8,175,18,61,19,1,123,8,0,0,6,71,46,33,126,26,0,109,29,0,14,78,9,11,100,93,52,0,45,4,29,0,0,0,12,0,50,10,21,75,113,66,46,121,25,0,42,179,33,83,54,0,48,46,103,5,15,130,120,42,0,26,78,74,0,66,120,5,9,1,119,16,59,90,21,120,53,13,58,27,108,66,4,40,36,31,81,18,45,60,48,208,173,11,143,89,14,124,42,13,24,2,0,0,6,0,46,8,56,2,62,126

Nearest PDB structures (foldseek):
  3mq2-assembly2_B  TM=1.002E+00  e=1.612E-48  Streptoalloteichus tenebrarius
  4rx1-assembly3_A  TM=8.500E-01  e=1.581E-21  Sorangium cellulosum
  4rwz-assembly1_A  TM=8.879E-01  e=9.624E-20  Sorangium cellulosum
  3p2k-assembly3_C  TM=9.179E-01  e=5.809E-19  Escherichia coli
  4rwz-assembly2_B  TM=8.334E-01  e=2.217E-19  Sorangium cellulosum

InterPro domains:
  IPR029063 S-adenosyl-L-methionine-dependent methyltransferase superfamily [G3DSA:3.40.50.150] (1-215)
  IPR029063 S-adenosyl-L-methionine-dependent methyltransferase superfamily [SSF53335] (17-182)
  IPR056262 16S rRNA (adenine(1408)-N(1))-methyltransferase [PF24675] (2-211)

CATH classification: 3.40.50.150

B-factor: mean 18.89, std 10.52, range [2.92, 83.48]

Foldseek 3Di:
DWFAAAPDTDDDDPVVVCVLQVQAPAEEEEAQCFCPQLQLVVCVVRVRYAYEYEHQDRNRPRPVNNQCCDDVVSSHGSRYTYHHDHLLGDDPAAAHQEYEYEADDDVVLLQLQQPPLNSVLSVLRNHDFFHKYKYKYQQCCPVPPDPSCPPPHRDAFVVCVPRVQVSNVVNQWHFDGKHFDALVRSVVSRGPCNVVCVPPPDRGRIMMTMGTGGD/DWFAAQPDTDDADPVNVCVLQVQADAEEEEAAQQLVQLLLVVLVVGVRYAYEYEHQDSNSPNVVRNQCCDPVVSSHGSRYTYGNDHLLGDDPAAAHQEYEYEADDDVVVLQLQLPPLVSVLSVLHRHDFFHKYKYKYQQCCPVPPDPSCPPDHRDAFVVCVVPNQVSNVVNQWHFDGKHFDALVRVVVSVGPCNVVCVPPPDRGRIMMTMGTGGD